Protein AF-A0A955JDZ2-F1 (afdb_monomer)

Secondary structure (DSSP, 8-state):
-----------------------PPPPHHHHHHHHHHHHHHHHHHHHHHHHHHHHHHHHHHHHHHHHTTTT----GGGTTSHHHHHHHHHHHHHHHHHHHHHHHHHHHHHHHHHHHHHHHHHHS--PPPPP-TTSHHHHHHHHHHHHHHHHHHHHHHHHS-HHHHHHHHHHHHHHHHHHHHHHHHHHHHHHHHHGGG----PPPHHHHHHHHHHHHHHHHHHHHHHHHHHHHHHHHHHHHHHHHTT--GGGTTSHHHHHHHHHHHHHHHHHHHHHHHHHHHHHHHHHHHHHHHHHHHHHHTT----HHHHHHHHHHHHHHHHHHHHHHHHHHHHHHHTT-HHHHHHHHHHHHHHHHHHHHHHHHHHHHHHHTT-

Solvent-accessible surface area (backbone atoms only — not comparable to full-atom values): 19464 Å² total; per-residue (Å²): 146,80,90,81,91,79,85,84,77,80,75,77,77,77,78,76,70,81,74,78,74,78,74,73,81,77,48,72,45,36,51,54,45,50,55,34,51,53,54,41,50,56,35,51,52,53,48,50,52,50,50,50,51,51,38,48,47,51,20,52,39,46,30,54,37,18,58,50,47,28,62,62,96,64,60,78,92,51,68,75,43,51,80,47,39,39,34,52,40,8,48,50,35,29,54,50,29,53,52,46,49,55,53,46,52,53,32,50,33,50,42,49,30,35,53,33,49,47,36,13,26,69,72,64,39,66,74,67,81,75,86,53,80,77,32,57,68,46,43,48,54,50,51,34,33,52,42,22,35,53,10,29,52,30,29,12,49,67,79,48,58,63,67,62,27,50,52,51,26,48,50,51,31,49,51,57,63,52,44,50,62,52,46,50,51,50,24,43,55,50,35,54,69,50,40,85,77,44,63,63,36,78,61,54,68,69,58,54,50,52,50,40,51,48,53,38,54,49,35,53,50,51,39,52,51,46,41,53,37,42,50,48,31,44,53,27,45,50,52,18,46,61,33,52,73,46,49,37,72,88,58,56,82,42,73,42,47,48,49,42,69,73,41,39,54,38,53,52,26,46,53,45,24,54,49,24,48,43,37,41,48,35,38,57,44,35,50,52,50,39,54,55,37,50,53,52,48,34,58,75,68,70,51,89,73,63,73,78,55,55,65,54,48,55,55,53,46,53,50,45,48,53,32,40,52,53,26,22,52,26,30,29,50,28,18,43,54,70,74,36,48,67,60,6,47,52,49,15,52,49,52,40,54,50,48,56,54,47,52,56,51,53,50,55,54,48,53,53,52,58,61,74,75,108

Nearest PDB structures (foldseek):
  8ga7-assembly1_A  TM=2.131E-01  e=3.721E-02  synthetic construct
  8gel-assembly1_A  TM=2.229E-01  e=1.122E+00  synthetic construct
  5kpj-assembly1_A  TM=2.152E-01  e=2.883E+00  Mus musculus
  4q9i-assembly1_A  TM=1.721E-01  e=4.172E+00  Mus musculus

Foldseek 3Di:
DDDDDDDDDPPDDPPPDPPPPPPPDDDPLQVLLVVLLVLLVVLLVLLLVLLLVLLQLLLVLLLQLLVLFLDPPDDPVCPVPNLVSLLVSLCVQQVSLVVSLVSNLVSVLSNQLSVQLNCCQAVVDNDGDDDDCLEPSNLSLLLSLLSNLSSLCSSCLRPHPNVVSNVVSVVVSVVSNVSNNVSSVVSSVVSNVCSVVRHHDDHDLVSVLVSLVVLLVSLVVVLVSLLVSLVSSLVSLVSSLVSLVNGDVVPVPRRSNVCCNLCVLLSSLVSSLSSLVSSLSNLLVSLLSNLVSVLVNCVSVVPPDDPVPPVSVVVSVVSSLSSLQSNLVSLQSNCVSVVHNVRSNVVSVCSNVVSVVVSVVSVVVSVVVSVVVD

pLDDT: mean 81.48, std 14.04, range [35.38, 96.75]

Structure (mmCIF, N/CA/C/O backbone):
data_AF-A0A955JDZ2-F1
#
_entry.id   AF-A0A955JDZ2-F1
#
loop_
_atom_site.group_PDB
_atom_site.id
_atom_site.type_symbol
_atom_site.label_atom_id
_atom_site.label_alt_id
_atom_site.label_comp_id
_atom_site.label_asym_id
_atom_site.label_entity_id
_atom_site.label_seq_id
_atom_site.pdbx_PDB_ins_code
_atom_site.Cartn_x
_atom_site.Cartn_y
_atom_site.Cartn_z
_atom_site.occupancy
_atom_site.B_iso_or_equiv
_atom_site.auth_seq_id
_atom_site.auth_comp_id
_atom_site.auth_asym_id
_atom_site.auth_atom_id
_atom_site.pdbx_PDB_model_num
ATOM 1 N N . THR A 1 1 ? -6.941 -58.309 64.522 1.00 52.75 1 THR A N 1
ATOM 2 C CA . THR A 1 1 ? -7.949 -58.816 63.565 1.00 52.75 1 THR A CA 1
ATOM 3 C C . THR A 1 1 ? -9.330 -58.325 63.972 1.00 52.75 1 THR A C 1
ATOM 5 O O . THR A 1 1 ? -10.026 -59.038 64.671 1.00 52.75 1 THR A O 1
ATOM 8 N N . VAL A 1 2 ? -9.695 -57.092 63.578 1.00 35.38 2 VAL A N 1
ATOM 9 C CA . VAL A 1 2 ? -11.054 -56.499 63.611 1.00 35.38 2 VAL A CA 1
ATOM 10 C C . VAL A 1 2 ? -11.116 -55.334 62.592 1.00 35.38 2 VAL A C 1
ATOM 12 O O . VAL A 1 2 ? -10.237 -54.481 62.594 1.00 35.38 2 VAL A O 1
ATOM 15 N N . SER A 1 3 ? -12.148 -55.383 61.736 1.00 42.19 3 SER A N 1
ATOM 16 C CA . SER A 1 3 ? -12.881 -54.393 60.902 1.00 42.19 3 SER A CA 1
ATOM 17 C C . SER A 1 3 ? -12.274 -53.071 60.378 1.00 42.19 3 SER A C 1
ATOM 19 O O . SER A 1 3 ? -11.815 -52.241 61.160 1.00 42.19 3 SER A O 1
ATOM 21 N N . ARG A 1 4 ? -12.543 -52.785 59.089 1.00 41.97 4 ARG A N 1
ATOM 22 C CA . ARG A 1 4 ? -13.455 -51.725 58.553 1.00 41.97 4 ARG A CA 1
ATOM 23 C C . ARG A 1 4 ? -13.369 -51.757 57.012 1.00 41.97 4 ARG A C 1
ATOM 25 O O . ARG A 1 4 ? -12.293 -51.561 56.472 1.00 41.97 4 ARG A O 1
ATOM 32 N N . SER A 1 5 ? -14.355 -52.252 56.256 1.00 45.25 5 SER A N 1
ATOM 33 C CA . SER A 1 5 ? -15.597 -51.590 55.799 1.00 45.25 5 SER A CA 1
ATOM 34 C C . SER A 1 5 ? -15.404 -50.146 55.304 1.00 45.25 5 SER A C 1
ATOM 36 O O . SER A 1 5 ? -15.277 -49.231 56.115 1.00 45.25 5 SER A O 1
ATOM 38 N N . GLY A 1 6 ? -15.463 -49.945 53.985 1.00 37.09 6 GLY A N 1
ATOM 39 C CA . GLY A 1 6 ? -15.523 -48.630 53.343 1.00 37.09 6 GLY A CA 1
ATOM 40 C C . GLY A 1 6 ? -16.045 -48.748 51.912 1.00 37.09 6 GLY A C 1
ATOM 41 O O . GLY A 1 6 ? -15.283 -49.049 51.000 1.00 37.09 6 GLY A O 1
ATOM 42 N N . CYS A 1 7 ? -17.359 -48.564 51.756 1.00 38.53 7 CYS A N 1
ATOM 43 C CA . CYS A 1 7 ? -18.084 -48.485 50.489 1.00 38.53 7 CYS A CA 1
ATOM 44 C C . CYS A 1 7 ? -17.468 -47.455 49.534 1.00 38.53 7 CYS A C 1
ATOM 46 O O . CYS A 1 7 ? -17.313 -46.290 49.894 1.00 38.53 7 CYS A O 1
ATOM 48 N N . ALA A 1 8 ? -17.226 -47.867 48.291 1.00 41.94 8 ALA A N 1
ATOM 49 C CA . ALA A 1 8 ? -17.002 -46.962 47.174 1.00 41.94 8 ALA A CA 1
ATOM 50 C C . ALA A 1 8 ? -18.356 -46.401 46.706 1.00 41.94 8 ALA A C 1
ATOM 52 O O . ALA A 1 8 ? -19.144 -47.109 46.077 1.00 41.94 8 ALA A O 1
ATOM 53 N N . SER A 1 9 ? -18.644 -45.140 47.032 1.00 39.59 9 SER A N 1
ATOM 54 C CA . SER A 1 9 ? -19.764 -44.404 46.451 1.00 39.59 9 SER A CA 1
ATOM 55 C C . SER A 1 9 ? -19.395 -43.959 45.038 1.00 39.59 9 SER A C 1
ATOM 57 O O . SER A 1 9 ? -18.520 -43.123 44.823 1.00 39.59 9 SER A O 1
ATOM 59 N N . TRP A 1 10 ? -20.086 -44.531 44.058 1.00 40.47 10 TRP A N 1
ATOM 60 C CA . TRP A 1 10 ? -20.140 -44.001 42.705 1.00 40.47 10 TRP A CA 1
ATOM 61 C C . TRP A 1 10 ? -20.928 -42.694 42.757 1.00 40.47 10 TRP A C 1
ATOM 63 O O . TRP A 1 10 ? -22.153 -42.698 42.875 1.00 40.47 10 TRP A O 1
ATOM 73 N N . ALA A 1 11 ? -20.221 -41.568 42.736 1.00 41.41 11 ALA A N 1
ATOM 74 C CA . ALA A 1 11 ? -20.845 -40.270 42.558 1.00 41.41 11 ALA A CA 1
ATOM 75 C C . ALA A 1 11 ? -21.414 -40.203 41.134 1.00 41.41 11 ALA A C 1
ATOM 77 O O . ALA A 1 11 ? -20.669 -40.131 40.156 1.00 41.41 11 ALA A O 1
ATOM 78 N N . CYS A 1 12 ? -22.744 -40.252 41.027 1.00 40.09 12 CYS A N 1
ATOM 79 C CA . CYS A 1 12 ? -23.470 -39.794 39.852 1.00 40.09 12 CYS A CA 1
ATOM 80 C C . CYS A 1 12 ? -22.978 -38.383 39.512 1.00 40.09 12 CYS A C 1
ATOM 82 O O . CYS A 1 12 ? -23.227 -37.437 40.255 1.00 40.09 12 CYS A O 1
ATOM 84 N N . SER A 1 13 ? -22.273 -38.261 38.390 1.00 41.97 13 SER A N 1
ATOM 85 C CA . SER A 1 13 ? -22.051 -36.995 37.705 1.00 41.97 13 SER A CA 1
ATOM 86 C C . SER A 1 13 ? -23.421 -36.366 37.467 1.00 41.97 13 SER A C 1
ATOM 88 O O . SER A 1 13 ? -24.182 -36.836 36.624 1.00 41.97 13 SER A O 1
ATOM 90 N N . GLU A 1 14 ? -23.743 -35.319 38.225 1.00 42.66 14 GLU A N 1
ATOM 91 C CA . GLU A 1 14 ? -24.843 -34.421 37.899 1.00 42.66 14 GLU A CA 1
ATOM 92 C C . GLU A 1 14 ? -24.598 -33.909 36.481 1.00 42.66 14 GLU A C 1
ATOM 94 O O . GLU A 1 14 ? -23.671 -33.139 36.218 1.00 42.66 14 GLU A O 1
ATOM 99 N N . ALA A 1 15 ? -25.405 -34.400 35.543 1.00 43.50 15 ALA A N 1
ATOM 100 C CA . ALA A 1 15 ? -25.526 -33.823 34.224 1.00 43.50 15 ALA A CA 1
ATOM 101 C C . ALA A 1 15 ? -26.039 -32.394 34.421 1.00 43.50 15 ALA A C 1
ATOM 103 O O . ALA A 1 15 ? -27.234 -32.165 34.620 1.00 43.50 15 ALA A O 1
ATOM 104 N N . THR A 1 16 ? -25.117 -31.431 34.431 1.00 46.88 16 THR A N 1
ATOM 105 C CA . THR A 1 16 ? -25.446 -30.013 34.388 1.00 46.88 16 THR A CA 1
ATOM 106 C C . THR A 1 16 ? -26.204 -29.781 33.091 1.00 46.88 16 THR A C 1
ATOM 108 O O . THR A 1 16 ? -25.649 -29.792 31.994 1.00 46.88 16 THR A O 1
ATOM 111 N N . THR A 1 17 ? -27.520 -29.645 33.222 1.00 42.12 17 THR A N 1
ATOM 112 C CA . THR A 1 17 ? -28.402 -29.247 32.135 1.00 42.12 17 THR A CA 1
ATOM 113 C C . THR A 1 17 ? -27.815 -27.993 31.482 1.00 42.12 17 THR A C 1
ATOM 115 O O . THR A 1 17 ? -27.450 -27.053 32.200 1.00 42.12 17 THR A O 1
ATOM 118 N N . PRO A 1 18 ? -27.664 -27.956 30.143 1.00 40.69 18 PRO A N 1
ATOM 119 C CA . PRO A 1 18 ? -27.167 -26.773 29.463 1.00 40.69 18 PRO A CA 1
ATOM 120 C C . PRO A 1 18 ? -28.140 -25.640 29.770 1.00 40.69 18 PRO A C 1
ATOM 122 O O . PRO A 1 18 ? -29.266 -25.615 29.274 1.00 40.69 18 PRO A O 1
ATOM 125 N N . ARG A 1 19 ? -27.729 -24.724 30.654 1.00 40.56 19 ARG A N 1
ATOM 126 C CA . ARG A 1 19 ? -28.486 -23.509 30.931 1.00 40.56 19 ARG A CA 1
ATOM 127 C C . ARG A 1 19 ? -28.593 -22.774 29.604 1.00 40.56 19 ARG A C 1
ATOM 129 O O . ARG A 1 19 ? -27.599 -22.235 29.121 1.00 40.56 19 ARG A O 1
ATOM 136 N N . LEU A 1 20 ? -29.789 -22.790 29.016 1.00 38.94 20 LEU A N 1
ATOM 137 C CA . LEU A 1 20 ? -30.174 -21.905 27.926 1.00 38.94 20 LEU A CA 1
ATOM 138 C C . LEU A 1 20 ? -29.853 -20.488 28.396 1.00 38.94 20 LEU A C 1
ATOM 140 O O . LEU A 1 20 ? -30.554 -19.920 29.233 1.00 38.94 20 LEU A O 1
ATOM 144 N N . ARG A 1 21 ? -28.720 -19.959 27.926 1.00 41.81 21 ARG A N 1
ATOM 145 C CA . ARG A 1 21 ? -28.342 -18.568 28.135 1.00 41.81 21 ARG A CA 1
ATOM 146 C C . ARG A 1 21 ? -29.426 -17.778 27.422 1.00 41.81 21 ARG A C 1
ATOM 148 O O . ARG A 1 21 ? -29.451 -17.749 26.196 1.00 41.81 21 ARG A O 1
ATOM 155 N N . ILE A 1 22 ? -30.359 -17.222 28.188 1.00 45.94 22 ILE A N 1
ATOM 156 C CA . ILE A 1 22 ? -31.311 -16.247 27.673 1.00 45.94 22 ILE A CA 1
ATOM 157 C C . ILE A 1 22 ? -30.440 -15.106 27.158 1.00 45.94 22 ILE A C 1
ATOM 159 O O . ILE A 1 22 ? -29.822 -14.396 27.949 1.00 45.94 22 ILE A O 1
ATOM 163 N N . ILE A 1 23 ? -30.283 -15.020 25.838 1.00 52.09 23 ILE A N 1
ATOM 164 C CA . ILE A 1 23 ? -29.579 -13.912 25.207 1.00 52.09 23 ILE A CA 1
ATOM 165 C C . ILE A 1 23 ? -30.515 -12.718 25.406 1.00 52.09 23 ILE A C 1
ATOM 167 O O . ILE A 1 23 ? -31.631 -12.758 24.881 1.00 52.09 23 ILE A O 1
ATOM 171 N N . PRO A 1 24 ? -30.142 -11.709 26.214 1.00 59.53 24 PRO A N 1
ATOM 172 C CA . PRO A 1 24 ? -30.971 -10.524 26.355 1.00 59.53 24 PRO A CA 1
ATOM 173 C C . PRO A 1 24 ? -31.206 -9.925 24.966 1.00 59.53 24 PRO A C 1
ATOM 175 O O . PRO A 1 24 ? -30.328 -9.980 24.102 1.00 59.53 24 PRO A O 1
ATOM 178 N N . ALA A 1 25 ? -32.408 -9.397 24.734 1.00 68.38 25 ALA A N 1
ATOM 179 C CA . ALA A 1 25 ? -32.711 -8.721 23.482 1.00 68.38 25 ALA A CA 1
ATOM 180 C C . ALA A 1 25 ? -31.663 -7.621 23.243 1.00 68.38 25 ALA A C 1
ATOM 182 O O . ALA A 1 25 ? -31.428 -6.803 24.131 1.00 68.38 25 ALA A O 1
ATOM 183 N N . MET A 1 26 ? -31.022 -7.629 22.067 1.00 76.38 26 MET A N 1
ATOM 184 C CA . MET A 1 26 ? -30.026 -6.614 21.708 1.00 76.38 26 MET A CA 1
ATOM 185 C C . MET A 1 26 ? -30.624 -5.219 21.858 1.00 76.38 26 MET A C 1
ATOM 187 O O . MET A 1 26 ? -31.676 -4.926 21.274 1.00 76.38 26 MET A O 1
ATOM 191 N N . THR A 1 27 ? -29.921 -4.372 22.603 1.00 83.56 27 THR A N 1
ATOM 192 C CA . THR A 1 27 ? -30.225 -2.949 22.734 1.00 83.56 27 THR A CA 1
ATOM 193 C C . THR A 1 27 ? -30.027 -2.235 21.393 1.00 83.56 27 THR A C 1
ATOM 195 O O . THR A 1 27 ? -29.377 -2.744 20.475 1.00 83.56 27 THR A O 1
ATOM 198 N N . GLU A 1 28 ? -30.592 -1.038 21.252 1.00 84.06 28 GLU A N 1
ATOM 199 C CA . GLU A 1 28 ? -30.373 -0.204 20.065 1.00 84.06 28 GLU A CA 1
ATOM 200 C C . GLU A 1 28 ? -28.884 0.135 19.879 1.00 84.06 28 GLU A C 1
ATOM 202 O O . GLU A 1 28 ? -28.368 0.039 18.766 1.00 84.06 28 GLU A O 1
ATOM 207 N N . SER A 1 29 ? -28.161 0.385 20.978 1.00 83.06 29 SER A N 1
ATOM 208 C CA . SER A 1 29 ? -26.709 0.600 20.985 1.00 83.06 29 SER A CA 1
ATOM 209 C C . SER A 1 29 ? -25.912 -0.613 20.504 1.00 83.06 29 SER A C 1
ATOM 211 O O . SER A 1 29 ? -24.952 -0.448 19.749 1.00 83.06 29 SER A O 1
ATOM 213 N N . ASP A 1 30 ? -26.317 -1.830 20.882 1.00 85.38 30 ASP A N 1
ATOM 214 C CA . ASP A 1 30 ? -25.699 -3.067 20.399 1.00 85.38 30 ASP A CA 1
ATOM 215 C C . ASP A 1 30 ? -25.892 -3.234 18.883 1.00 85.38 30 ASP A C 1
ATOM 217 O O . ASP A 1 30 ? -24.945 -3.583 18.175 1.00 85.38 30 ASP A O 1
ATOM 221 N N . ARG A 1 31 ? -27.093 -2.934 18.363 1.00 85.94 31 ARG A N 1
ATOM 222 C CA . ARG A 1 31 ? -27.382 -2.994 16.916 1.00 85.94 31 ARG A CA 1
ATOM 223 C C . ARG A 1 31 ? -26.570 -1.968 16.138 1.00 85.94 31 ARG A C 1
ATOM 225 O O . ARG A 1 31 ? -26.007 -2.284 15.091 1.00 85.94 31 ARG A O 1
ATOM 232 N N . ASP A 1 32 ? -26.485 -0.750 16.658 1.00 84.25 32 ASP A N 1
ATOM 233 C CA . ASP A 1 32 ? -25.727 0.332 16.042 1.00 84.25 32 ASP A CA 1
ATOM 234 C C . ASP A 1 32 ? -24.223 0.056 16.007 1.00 84.25 32 ASP A C 1
ATOM 236 O O . ASP A 1 32 ? -23.549 0.391 15.024 1.00 84.25 32 ASP A O 1
ATOM 240 N N . PHE A 1 33 ? -23.705 -0.566 17.068 1.00 86.75 33 PHE A N 1
ATOM 241 C CA . PHE A 1 33 ? -22.319 -1.002 17.163 1.00 86.75 33 PHE A CA 1
ATOM 242 C C . PHE A 1 33 ? -22.019 -2.151 16.194 1.00 86.75 33 PHE A C 1
ATOM 244 O O . PHE A 1 33 ? -21.014 -2.099 15.482 1.00 86.75 33 PHE A O 1
ATOM 251 N N . GLU A 1 34 ? -22.889 -3.163 16.122 1.00 88.94 34 GLU A N 1
ATOM 252 C CA . GLU A 1 34 ? -22.725 -4.300 15.209 1.00 88.94 34 GLU A CA 1
ATOM 253 C C . GLU A 1 34 ? -22.796 -3.860 13.739 1.00 88.94 34 GLU A C 1
ATOM 255 O O . GLU A 1 34 ? -21.908 -4.191 12.953 1.00 88.94 34 GLU A O 1
ATOM 260 N N . ALA A 1 35 ? -23.750 -2.996 13.381 1.00 88.19 35 ALA A N 1
ATOM 261 C CA . ALA A 1 35 ? -23.840 -2.439 12.032 1.00 88.19 35 ALA A CA 1
ATOM 262 C C . ALA A 1 35 ? -22.584 -1.635 11.643 1.00 88.19 35 ALA A C 1
ATOM 264 O O . ALA A 1 35 ? -22.095 -1.735 10.514 1.00 88.19 35 ALA A O 1
ATOM 265 N N . ALA A 1 36 ? -22.028 -0.845 12.569 1.00 87.25 36 ALA A N 1
ATOM 266 C CA . ALA A 1 36 ? -20.785 -0.112 12.330 1.00 87.25 36 ALA A CA 1
ATOM 267 C C . ALA A 1 36 ? -19.581 -1.057 12.165 1.00 87.25 36 ALA A C 1
ATOM 269 O O . ALA A 1 36 ? -18.736 -0.832 11.292 1.00 87.25 36 ALA A O 1
ATOM 270 N N . LEU A 1 37 ? -19.519 -2.125 12.968 1.00 88.94 37 LEU A N 1
ATOM 271 C CA . LEU A 1 37 ? -18.487 -3.157 12.893 1.00 88.94 37 LEU A CA 1
ATOM 272 C C . LEU A 1 37 ? -18.496 -3.864 11.532 1.00 88.94 37 LEU A C 1
ATOM 274 O O . LEU A 1 37 ? -17.442 -3.998 10.905 1.00 88.94 37 LEU A O 1
ATOM 278 N N . ASP A 1 38 ? -19.669 -4.266 11.052 1.00 90.69 38 ASP A N 1
ATOM 279 C CA . ASP A 1 38 ? -19.813 -4.951 9.766 1.00 90.69 38 ASP A CA 1
ATOM 280 C C . ASP A 1 38 ? -19.431 -4.045 8.594 1.00 90.69 38 ASP A C 1
ATOM 282 O O . ASP A 1 38 ? -18.710 -4.461 7.682 1.00 90.69 38 ASP A O 1
ATOM 286 N N . GLN A 1 39 ? -19.808 -2.765 8.647 1.00 89.94 39 GLN A N 1
ATOM 287 C CA . GLN A 1 39 ? -19.374 -1.797 7.641 1.00 89.94 39 GLN A CA 1
ATOM 288 C C . GLN A 1 39 ? -17.859 -1.565 7.660 1.00 89.94 39 GLN A C 1
ATOM 290 O O . GLN A 1 39 ? -17.254 -1.356 6.605 1.00 89.94 39 GLN A O 1
ATOM 295 N N . ILE A 1 40 ? -17.218 -1.571 8.832 1.00 88.38 40 ILE A N 1
ATOM 296 C CA . ILE A 1 40 ? -15.756 -1.468 8.920 1.00 88.38 40 ILE A CA 1
ATOM 297 C C . ILE A 1 40 ? -15.103 -2.676 8.259 1.00 88.38 40 ILE A C 1
ATOM 299 O O . ILE A 1 40 ? -14.217 -2.481 7.428 1.00 88.38 40 ILE A O 1
ATOM 303 N N . ARG A 1 41 ? -15.567 -3.892 8.561 1.00 90.00 41 ARG A N 1
ATOM 304 C CA . ARG A 1 41 ? -15.035 -5.123 7.959 1.00 90.00 41 ARG A CA 1
ATOM 305 C C . ARG A 1 41 ? -15.173 -5.123 6.444 1.00 90.00 41 ARG A C 1
ATOM 307 O O . ARG A 1 41 ? -14.172 -5.277 5.754 1.00 90.00 41 ARG A O 1
ATOM 314 N N . ALA A 1 42 ? -16.359 -4.801 5.926 1.00 89.94 42 ALA A N 1
ATOM 315 C CA . ALA A 1 42 ? -16.578 -4.690 4.486 1.00 89.94 42 ALA A CA 1
ATOM 316 C C . ALA A 1 42 ? -15.605 -3.691 3.827 1.00 89.94 42 ALA A C 1
ATOM 318 O O . ALA A 1 42 ? -15.035 -3.966 2.771 1.00 89.94 42 ALA A O 1
ATOM 319 N N . ASN A 1 43 ? -15.349 -2.542 4.464 1.00 89.12 43 ASN A N 1
ATOM 320 C CA . ASN A 1 43 ? -14.376 -1.569 3.959 1.00 89.12 43 ASN A CA 1
ATOM 321 C C . ASN A 1 43 ? -12.920 -2.063 4.048 1.00 89.12 43 ASN A C 1
ATOM 323 O O . ASN A 1 43 ? -12.112 -1.732 3.177 1.00 89.12 43 ASN A O 1
ATOM 327 N N . VAL A 1 44 ? -12.565 -2.829 5.085 1.00 88.38 44 VAL A N 1
ATOM 328 C CA . VAL A 1 44 ? -11.239 -3.453 5.223 1.00 88.38 44 VAL A CA 1
ATOM 329 C C . VAL A 1 44 ? -11.028 -4.517 4.146 1.00 88.38 44 VAL A C 1
ATOM 331 O O . VAL A 1 44 ? -9.975 -4.523 3.511 1.00 88.38 44 VAL A O 1
ATOM 334 N N . ASP A 1 45 ? -12.029 -5.347 3.864 1.00 90.25 45 ASP A N 1
ATOM 335 C CA . ASP A 1 45 ? -11.941 -6.391 2.841 1.00 90.25 45 ASP A CA 1
ATOM 336 C C . ASP A 1 45 ? -11.822 -5.809 1.432 1.00 90.25 45 ASP A C 1
ATOM 338 O O . ASP A 1 45 ? -10.950 -6.216 0.662 1.00 90.25 45 ASP A O 1
ATOM 342 N N . VAL A 1 46 ? -12.605 -4.772 1.112 1.00 90.38 46 VAL A N 1
ATOM 343 C CA . VAL A 1 46 ? -12.444 -4.040 -0.154 1.00 90.38 46 VAL A CA 1
ATOM 344 C C . VAL A 1 46 ? -11.042 -3.431 -0.245 1.00 90.38 46 VAL A C 1
ATOM 346 O O . VAL A 1 46 ? -10.391 -3.542 -1.284 1.00 90.38 46 VAL A O 1
ATOM 349 N N . ARG A 1 47 ? -10.521 -2.845 0.843 1.00 89.25 47 ARG A N 1
ATOM 350 C CA . ARG A 1 47 ? -9.148 -2.314 0.878 1.00 89.25 47 ARG A CA 1
ATOM 351 C C . ARG A 1 47 ? -8.106 -3.401 0.597 1.00 89.25 47 ARG A C 1
ATOM 353 O O . ARG A 1 47 ? -7.171 -3.134 -0.158 1.00 89.25 47 ARG A O 1
ATOM 360 N N . ARG A 1 48 ? -8.247 -4.598 1.177 1.00 88.38 48 ARG A N 1
ATOM 361 C CA . ARG A 1 48 ? -7.356 -5.744 0.917 1.00 88.38 48 ARG A CA 1
ATOM 362 C C . ARG A 1 48 ? -7.394 -6.155 -0.546 1.00 88.38 48 ARG A C 1
ATOM 364 O O . ARG A 1 48 ? -6.341 -6.304 -1.156 1.00 88.38 48 ARG A O 1
ATOM 371 N N . LEU A 1 49 ? -8.590 -6.282 -1.117 1.00 89.44 49 LEU A N 1
ATOM 372 C CA . LEU A 1 49 ? -8.761 -6.653 -2.519 1.00 89.44 49 LEU A CA 1
ATOM 373 C C . LEU A 1 49 ? -8.096 -5.634 -3.450 1.00 89.44 49 LEU A C 1
ATOM 375 O O . LEU A 1 49 ? -7.362 -6.010 -4.359 1.00 89.44 49 LEU A O 1
ATOM 379 N N . MET A 1 50 ? -8.291 -4.342 -3.179 1.00 89.38 50 MET A N 1
ATOM 380 C CA . MET A 1 50 ? -7.638 -3.256 -3.913 1.00 89.38 50 MET A CA 1
ATOM 381 C C . MET A 1 50 ? -6.110 -3.323 -3.808 1.00 89.38 50 MET A C 1
ATOM 383 O O . MET A 1 50 ? -5.401 -3.062 -4.781 1.00 89.38 50 MET A O 1
ATOM 387 N N . PHE A 1 51 ? -5.595 -3.683 -2.632 1.00 83.19 51 PHE A N 1
ATOM 388 C CA . PHE A 1 51 ? -4.165 -3.846 -2.396 1.00 83.19 51 PHE A CA 1
ATOM 389 C C . PHE A 1 51 ? -3.580 -5.006 -3.198 1.00 83.19 51 PHE A C 1
ATOM 391 O O . PHE A 1 51 ? -2.570 -4.814 -3.878 1.00 83.19 51 PHE A O 1
ATOM 398 N N . VAL A 1 52 ? -4.246 -6.161 -3.185 1.00 87.00 52 VAL A N 1
ATOM 399 C CA . VAL A 1 52 ? -3.864 -7.325 -3.993 1.00 87.00 52 VAL A CA 1
ATOM 400 C C . VAL A 1 52 ? -3.905 -6.986 -5.479 1.00 87.00 52 VAL A C 1
ATOM 402 O O . VAL A 1 52 ? -2.933 -7.232 -6.185 1.00 87.00 52 VAL A O 1
ATOM 405 N N . PHE A 1 53 ? -4.985 -6.359 -5.947 1.00 86.75 53 PHE A N 1
ATOM 406 C CA . PHE A 1 53 ? -5.161 -6.022 -7.356 1.00 86.75 53 PHE A CA 1
ATOM 407 C C . PHE A 1 53 ? -3.997 -5.186 -7.904 1.00 86.75 53 PHE A C 1
ATOM 409 O O . PHE A 1 53 ? -3.399 -5.556 -8.911 1.00 86.75 53 PHE A O 1
ATOM 416 N N . ILE A 1 54 ? -3.599 -4.117 -7.206 1.00 81.25 54 ILE A N 1
ATOM 417 C CA . ILE A 1 54 ? -2.466 -3.281 -7.635 1.00 81.25 54 ILE A CA 1
ATOM 418 C C . ILE A 1 54 ? -1.139 -4.036 -7.593 1.00 81.25 54 ILE A C 1
ATOM 420 O O . ILE A 1 54 ? -0.343 -3.931 -8.525 1.00 81.25 54 ILE A O 1
ATOM 424 N N . HIS A 1 55 ? -0.893 -4.808 -6.534 1.00 79.94 55 HIS A N 1
ATOM 425 C CA . HIS A 1 55 ? 0.375 -5.522 -6.369 1.00 79.94 55 HIS A CA 1
ATOM 426 C C . HIS A 1 55 ? 0.510 -6.745 -7.273 1.00 79.94 55 HIS A C 1
ATOM 428 O O . HIS A 1 55 ? 1.615 -7.251 -7.410 1.00 79.94 55 HIS A O 1
ATOM 434 N N . VAL A 1 56 ? -0.568 -7.199 -7.909 1.00 84.88 56 VAL A N 1
ATOM 435 C CA . VAL A 1 56 ? -0.523 -8.185 -8.997 1.00 84.88 56 VAL A CA 1
ATOM 436 C C . VAL A 1 56 ? -0.367 -7.484 -10.345 1.00 84.88 56 VAL A C 1
ATOM 438 O O . VAL A 1 56 ? 0.444 -7.899 -11.173 1.00 84.88 56 VAL A O 1
ATOM 441 N N . LEU A 1 57 ? -1.108 -6.396 -10.561 1.00 85.25 57 LEU A N 1
ATOM 442 C CA . LEU A 1 57 ? -1.140 -5.697 -11.840 1.00 85.25 57 LEU A CA 1
ATOM 443 C C . LEU A 1 57 ? 0.197 -5.036 -12.190 1.00 85.25 57 LEU A C 1
ATOM 445 O O . LEU A 1 57 ? 0.617 -5.100 -13.341 1.00 85.25 57 LEU A O 1
ATOM 449 N N . VAL A 1 58 ? 0.877 -4.427 -11.213 1.00 83.06 58 VAL A N 1
ATOM 450 C CA . VAL A 1 58 ? 2.190 -3.797 -11.428 1.00 83.06 58 VAL A CA 1
ATOM 451 C C . VAL A 1 58 ? 3.235 -4.812 -11.905 1.00 83.06 58 VAL A C 1
ATOM 453 O O . VAL A 1 58 ? 3.723 -4.636 -13.021 1.00 83.06 58 VAL A O 1
ATOM 456 N N . PRO A 1 59 ? 3.575 -5.876 -11.147 1.00 80.44 59 PRO A N 1
ATOM 457 C CA . PRO A 1 59 ? 4.558 -6.854 -11.600 1.00 80.44 59 PRO A CA 1
ATOM 458 C C . PRO A 1 59 ? 4.127 -7.544 -12.896 1.00 80.44 59 PRO A C 1
ATOM 460 O O . PRO A 1 59 ? 4.933 -7.621 -13.820 1.00 80.44 59 PRO A O 1
ATOM 463 N N . GLY A 1 60 ? 2.859 -7.961 -13.015 1.00 84.62 60 GLY A N 1
ATOM 464 C CA . GLY A 1 60 ? 2.348 -8.609 -14.227 1.00 84.62 60 GLY A CA 1
ATOM 465 C C . GLY A 1 60 ? 2.458 -7.719 -15.468 1.00 84.62 60 GLY A C 1
ATOM 466 O O . GLY A 1 60 ? 2.942 -8.162 -16.505 1.00 84.62 60 GLY A O 1
ATOM 467 N N . GLY A 1 61 ? 2.096 -6.440 -15.348 1.00 82.31 61 GLY A N 1
ATOM 468 C CA . GLY A 1 61 ? 2.251 -5.457 -16.417 1.00 82.31 61 GLY A CA 1
ATOM 469 C C . GLY A 1 61 ? 3.717 -5.216 -16.776 1.00 82.31 61 GLY A C 1
ATOM 470 O O . GLY A 1 61 ? 4.072 -5.228 -17.952 1.00 82.31 61 GLY A O 1
ATOM 471 N N . THR A 1 62 ? 4.594 -5.045 -15.783 1.00 79.81 62 THR A N 1
ATOM 472 C CA . THR A 1 62 ? 6.030 -4.834 -16.035 1.00 79.81 62 THR A CA 1
ATOM 473 C C . THR A 1 62 ? 6.710 -6.044 -16.669 1.00 79.81 62 THR A C 1
ATOM 475 O O . THR A 1 62 ? 7.551 -5.861 -17.543 1.00 79.81 62 THR A O 1
ATOM 478 N N . MET A 1 63 ? 6.327 -7.265 -16.282 1.00 83.31 63 MET A N 1
ATOM 479 C CA . MET A 1 63 ? 6.809 -8.490 -16.920 1.00 83.31 63 MET A CA 1
ATOM 480 C C . MET A 1 63 ? 6.301 -8.588 -18.355 1.00 83.31 63 MET A C 1
ATOM 482 O O . MET A 1 63 ? 7.100 -8.812 -19.252 1.00 83.31 63 MET A O 1
ATOM 486 N N . ALA A 1 64 ? 5.015 -8.312 -18.597 1.00 80.81 64 ALA A N 1
ATOM 487 C CA . ALA A 1 64 ? 4.463 -8.298 -19.949 1.00 80.81 64 ALA A CA 1
ATOM 488 C C . ALA A 1 64 ? 5.205 -7.307 -20.860 1.00 80.81 64 ALA A C 1
ATOM 490 O O . ALA A 1 64 ? 5.496 -7.638 -22.007 1.00 80.81 64 ALA A O 1
ATOM 491 N N . VAL A 1 65 ? 5.559 -6.119 -20.350 1.00 80.56 65 VAL A N 1
ATOM 492 C CA . VAL A 1 65 ? 6.415 -5.159 -21.066 1.00 80.56 65 VAL A CA 1
ATOM 493 C C . VAL A 1 65 ? 7.797 -5.750 -21.324 1.00 80.56 65 VAL A C 1
ATOM 495 O O . VAL A 1 65 ? 8.250 -5.729 -22.462 1.00 80.56 65 VAL A O 1
ATOM 498 N N . ALA A 1 66 ? 8.469 -6.271 -20.297 1.00 77.31 66 ALA A N 1
ATOM 499 C CA . ALA A 1 66 ? 9.830 -6.777 -20.433 1.00 77.31 66 ALA A CA 1
ATOM 500 C C . ALA A 1 66 ? 9.914 -7.953 -21.423 1.00 77.31 66 ALA A C 1
ATOM 502 O O . ALA A 1 66 ? 10.749 -7.924 -22.323 1.00 77.31 66 ALA A O 1
ATOM 503 N N . ASP A 1 67 ? 9.001 -8.919 -21.329 1.00 82.00 67 ASP A N 1
ATOM 504 C CA . ASP A 1 67 ? 8.920 -10.086 -22.218 1.00 82.00 67 ASP A CA 1
ATOM 505 C C . ASP A 1 67 ? 8.567 -9.682 -23.652 1.00 82.00 67 ASP A C 1
ATOM 507 O O . ASP A 1 67 ? 9.115 -10.196 -24.625 1.00 82.00 67 ASP A O 1
ATOM 511 N N . SER A 1 68 ? 7.683 -8.694 -23.801 1.00 77.81 68 SER A N 1
ATOM 512 C CA . SER A 1 68 ? 7.315 -8.156 -25.112 1.00 77.81 68 SER A CA 1
ATOM 513 C C . SER A 1 68 ? 8.384 -7.250 -25.713 1.00 77.81 68 SER A C 1
ATOM 515 O O . SER A 1 68 ? 8.224 -6.798 -26.843 1.00 77.81 68 SER A O 1
ATOM 517 N N . LEU A 1 69 ? 9.466 -6.937 -25.012 1.00 74.62 69 LEU A N 1
ATOM 518 C CA . LEU A 1 69 ? 10.557 -6.128 -25.557 1.00 74.62 69 LEU A CA 1
ATOM 519 C C . LEU A 1 69 ? 11.868 -6.921 -25.674 1.00 74.62 69 LEU A C 1
ATOM 521 O O . LEU A 1 69 ? 12.726 -6.540 -26.466 1.00 74.62 69 LEU A O 1
ATOM 525 N N . SER A 1 70 ? 12.007 -8.044 -24.964 1.00 72.19 70 SER A N 1
ATOM 526 C CA . SER A 1 70 ? 13.197 -8.908 -24.982 1.00 72.19 70 SER A CA 1
ATOM 527 C C . SER A 1 70 ? 13.318 -9.821 -26.212 1.00 72.19 70 SER A C 1
ATOM 529 O O . SER A 1 70 ? 14.264 -10.593 -26.313 1.00 72.19 70 SER A O 1
ATOM 531 N N . GLY A 1 71 ? 12.390 -9.729 -27.173 1.00 61.97 71 GLY A N 1
ATOM 532 C CA . GLY A 1 71 ? 12.573 -10.343 -28.496 1.00 61.97 71 GLY A CA 1
ATOM 533 C C . GLY A 1 71 ? 12.482 -11.873 -28.541 1.00 61.97 71 GLY A C 1
ATOM 534 O O . GLY A 1 71 ? 12.977 -12.458 -29.496 1.00 61.97 71 GLY A O 1
ATOM 535 N N . SER A 1 72 ? 11.851 -12.529 -27.558 1.00 58.19 72 SER A N 1
ATOM 536 C CA . SER A 1 72 ? 11.554 -13.968 -27.652 1.00 58.19 72 SER A CA 1
ATOM 537 C C . SER A 1 72 ? 10.766 -14.290 -28.928 1.00 58.19 72 SER A C 1
ATOM 539 O O . SER A 1 72 ? 10.004 -13.434 -29.389 1.00 58.19 72 SER A O 1
ATOM 541 N N . ASP A 1 73 ? 10.972 -15.496 -29.485 1.00 61.34 73 ASP A N 1
ATOM 542 C CA . ASP A 1 73 ? 10.357 -16.030 -30.713 1.00 61.34 73 ASP A CA 1
ATOM 543 C C . ASP A 1 73 ? 8.849 -15.754 -30.761 1.00 61.34 73 ASP A C 1
ATOM 545 O O . ASP A 1 73 ? 8.014 -16.538 -30.300 1.00 61.34 73 ASP A O 1
ATOM 549 N N . ARG A 1 74 ? 8.486 -14.588 -31.294 1.00 67.94 74 ARG A N 1
ATOM 550 C CA . ARG A 1 74 ? 7.100 -14.162 -31.385 1.00 67.94 74 ARG A CA 1
ATOM 551 C C . ARG A 1 74 ? 6.549 -14.606 -32.727 1.00 67.94 74 ARG A C 1
ATOM 553 O O . ARG A 1 74 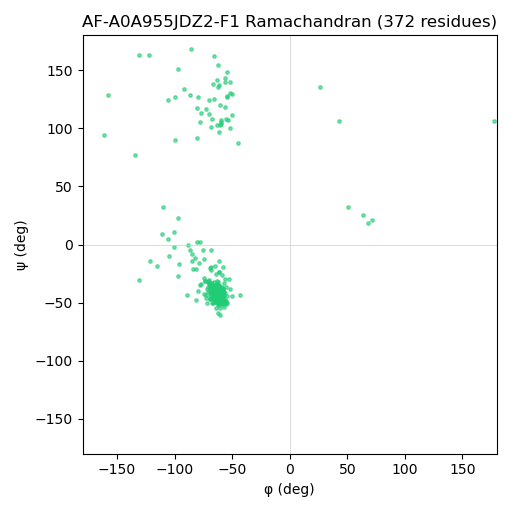? 7.193 -14.372 -33.747 1.00 67.94 74 ARG A O 1
ATOM 560 N N . PRO A 1 75 ? 5.340 -15.191 -32.751 1.00 75.00 75 PRO A N 1
ATOM 561 C CA . PRO A 1 75 ? 4.628 -15.401 -33.999 1.00 75.00 75 PRO A CA 1
ATOM 562 C C . PRO A 1 75 ? 4.554 -14.084 -34.779 1.00 75.00 75 PRO A C 1
ATOM 564 O O . PRO A 1 75 ? 4.289 -13.037 -34.183 1.00 75.00 75 PRO A O 1
ATOM 567 N N . GLU A 1 76 ? 4.729 -14.126 -36.102 1.00 75.56 76 GLU A N 1
ATOM 568 C CA . GLU A 1 76 ? 4.648 -12.933 -36.966 1.00 75.56 76 GLU A CA 1
ATOM 569 C C . GLU A 1 76 ? 3.338 -12.150 -36.764 1.00 75.56 76 GLU A C 1
ATOM 571 O O . GLU A 1 76 ? 3.311 -10.922 -36.846 1.00 75.56 76 GLU A O 1
ATOM 576 N N . SER A 1 77 ? 2.257 -12.845 -36.389 1.00 78.81 77 SER A N 1
ATOM 577 C CA . SER A 1 77 ? 0.959 -12.252 -36.052 1.00 78.81 77 SER A CA 1
ATOM 578 C C . SER A 1 77 ? 0.981 -11.296 -34.849 1.00 78.81 77 SER A C 1
ATOM 580 O O . SER A 1 77 ? 0.023 -10.546 -34.673 1.00 78.81 77 SER A O 1
ATOM 582 N N . LEU A 1 78 ? 2.046 -11.285 -34.039 1.00 76.38 78 LEU A N 1
ATOM 583 C CA . LEU A 1 78 ? 2.245 -10.398 -32.885 1.00 76.38 78 LEU A CA 1
ATOM 584 C C . LEU A 1 78 ? 3.367 -9.366 -33.092 1.00 76.38 78 LEU A C 1
ATOM 586 O O . LEU A 1 78 ? 3.709 -8.641 -32.155 1.00 76.38 78 LEU A O 1
ATOM 590 N N . ALA A 1 79 ? 3.914 -9.235 -34.305 1.00 71.88 79 ALA A N 1
ATOM 591 C CA . ALA A 1 79 ? 4.982 -8.273 -34.602 1.00 71.88 79 ALA A CA 1
ATOM 592 C C . ALA A 1 79 ? 4.569 -6.799 -34.379 1.00 71.88 79 ALA A C 1
ATOM 594 O O . ALA A 1 79 ? 5.411 -5.948 -34.104 1.00 71.88 79 ALA A O 1
ATOM 595 N N . TRP A 1 80 ? 3.268 -6.493 -34.435 1.00 75.44 80 TRP A N 1
ATOM 596 C CA . TRP A 1 80 ? 2.707 -5.158 -34.176 1.00 75.44 80 TRP A CA 1
ATOM 597 C C . TRP A 1 80 ? 2.589 -4.807 -32.682 1.00 75.44 80 TRP A C 1
ATOM 599 O O . TRP A 1 80 ? 2.397 -3.644 -32.332 1.00 75.44 80 TRP A O 1
ATOM 609 N N . PHE A 1 81 ? 2.679 -5.796 -31.792 1.00 76.31 81 PHE A N 1
ATOM 610 C CA . PHE A 1 81 ? 2.464 -5.642 -30.353 1.00 76.31 81 PHE A CA 1
ATOM 611 C C . PHE A 1 81 ? 3.579 -4.898 -29.581 1.00 76.31 81 PHE A C 1
ATOM 613 O O . PHE A 1 81 ? 3.235 -4.043 -28.761 1.00 76.31 81 PHE A O 1
ATOM 620 N N . PRO A 1 82 ? 4.894 -5.143 -29.803 1.00 74.75 82 PRO A N 1
ATOM 621 C CA . PRO A 1 82 ? 5.964 -4.473 -29.052 1.00 74.75 82 PRO A CA 1
ATOM 622 C C . PRO A 1 82 ? 5.880 -2.935 -28.974 1.00 74.75 82 PRO A C 1
ATOM 624 O O . PRO A 1 82 ? 6.056 -2.405 -27.878 1.00 74.75 82 PRO A O 1
ATOM 627 N N . PRO A 1 83 ? 5.580 -2.180 -30.051 1.00 71.19 83 PRO A N 1
ATOM 628 C CA . PRO A 1 83 ? 5.455 -0.724 -29.939 1.00 71.19 83 PRO A CA 1
ATOM 629 C C . PRO A 1 83 ? 4.231 -0.274 -29.120 1.00 71.19 83 PRO A C 1
ATOM 631 O O . PRO A 1 83 ? 4.229 0.833 -28.585 1.00 71.19 83 PRO A O 1
ATOM 634 N N . LEU A 1 84 ? 3.202 -1.119 -28.987 1.00 79.94 84 LEU A N 1
ATOM 635 C CA . LEU A 1 84 ? 1.966 -0.805 -28.263 1.00 79.94 84 LEU A CA 1
ATOM 636 C C . LEU A 1 84 ? 1.957 -1.304 -26.812 1.00 79.94 84 LEU A C 1
ATOM 638 O O . LEU A 1 84 ? 1.158 -0.819 -26.013 1.00 79.94 84 LEU A O 1
ATOM 642 N N . VAL A 1 85 ? 2.841 -2.231 -26.430 1.00 82.00 85 VAL A N 1
ATOM 643 C CA . VAL A 1 85 ? 2.817 -2.829 -25.083 1.00 82.00 85 VAL A CA 1
ATOM 644 C C . VAL A 1 85 ? 3.075 -1.799 -23.979 1.00 82.00 85 VAL A C 1
ATOM 646 O O . VAL A 1 85 ? 2.376 -1.792 -22.968 1.00 82.00 85 VAL A O 1
ATOM 649 N N . LEU A 1 86 ? 4.025 -0.882 -24.186 1.00 81.31 86 LEU A N 1
ATOM 650 C CA . LEU A 1 86 ? 4.358 0.182 -23.236 1.00 81.31 86 LEU A CA 1
ATOM 651 C C . LEU A 1 86 ? 3.176 1.124 -22.961 1.00 81.31 86 LEU A C 1
ATOM 653 O O . LEU A 1 86 ? 2.819 1.271 -21.791 1.00 81.31 86 LEU A O 1
ATOM 657 N N . PRO A 1 87 ? 2.531 1.742 -23.972 1.00 83.00 87 PRO A N 1
ATOM 658 C CA . PRO A 1 87 ? 1.387 2.611 -23.720 1.00 83.00 87 PRO A CA 1
ATOM 659 C C . PRO A 1 87 ? 0.173 1.847 -23.192 1.00 83.00 87 PRO A C 1
ATOM 661 O O . PRO A 1 87 ? -0.532 2.373 -22.336 1.00 83.00 87 PRO A O 1
ATOM 664 N N . LEU A 1 88 ? -0.070 0.610 -23.640 1.00 86.44 88 LEU A N 1
ATOM 665 C CA . LEU A 1 88 ? -1.193 -0.192 -23.144 1.00 86.44 88 LEU A CA 1
ATOM 666 C C . LEU A 1 88 ? -1.030 -0.539 -21.662 1.00 86.44 88 LEU A C 1
ATOM 668 O O . LEU A 1 88 ? -1.945 -0.308 -20.871 1.00 86.44 88 LEU A O 1
ATOM 672 N N . VAL A 1 89 ? 0.143 -1.040 -21.266 1.00 88.38 89 VAL A N 1
ATOM 673 C CA . VAL A 1 89 ? 0.437 -1.339 -19.859 1.00 88.38 89 VAL A CA 1
ATOM 674 C C . VAL A 1 89 ? 0.488 -0.056 -19.039 1.00 88.38 89 VAL A C 1
ATOM 676 O O . VAL A 1 89 ? -0.065 -0.010 -17.942 1.00 88.38 89 VAL A O 1
ATOM 679 N N . GLY A 1 90 ? 1.087 1.010 -19.568 1.00 88.62 90 GLY A N 1
ATOM 680 C CA . GLY A 1 90 ? 1.119 2.308 -18.905 1.00 88.62 90 GLY A CA 1
ATOM 681 C C . GLY A 1 90 ? -0.277 2.853 -18.605 1.00 88.62 90 GLY A C 1
ATOM 682 O O . GLY A 1 90 ? -0.559 3.258 -17.474 1.00 88.62 90 GLY A O 1
ATOM 683 N N . LEU A 1 91 ? -1.180 2.792 -19.590 1.00 88.62 91 LEU A N 1
ATOM 684 C CA . LEU A 1 91 ? -2.558 3.252 -19.462 1.00 88.62 91 LEU A CA 1
ATOM 685 C C . LEU A 1 91 ? -3.319 2.378 -18.472 1.00 88.62 91 LEU A C 1
ATOM 687 O O . LEU A 1 91 ? -4.035 2.902 -17.619 1.00 88.62 91 LEU A O 1
ATOM 691 N N . LEU A 1 92 ? -3.130 1.061 -18.545 1.00 90.75 92 LEU A N 1
ATOM 692 C CA . LEU A 1 92 ? -3.721 0.112 -17.613 1.00 90.75 92 LEU A CA 1
ATOM 693 C C . LEU A 1 92 ? -3.285 0.406 -16.172 1.00 90.75 92 LEU A C 1
ATOM 695 O O . LEU A 1 92 ? -4.139 0.471 -15.293 1.00 90.75 92 LEU A O 1
ATOM 699 N N . LEU A 1 93 ? -1.999 0.662 -15.917 1.00 90.56 93 LEU A N 1
ATOM 700 C CA . LEU A 1 93 ? -1.487 0.993 -14.581 1.00 90.56 93 LEU A CA 1
ATOM 701 C C . LEU A 1 93 ? -1.989 2.352 -14.080 1.00 90.56 93 LEU A C 1
ATOM 703 O O . LEU A 1 93 ? -2.400 2.474 -12.925 1.00 90.56 93 LEU A O 1
ATOM 707 N N . ALA A 1 94 ? -2.001 3.370 -14.942 1.00 89.75 94 ALA A N 1
ATOM 708 C CA . ALA A 1 94 ? -2.455 4.706 -14.573 1.00 89.75 94 ALA A CA 1
ATOM 709 C C . ALA A 1 94 ? -3.962 4.732 -14.269 1.00 89.75 94 ALA A C 1
ATOM 711 O O . ALA A 1 94 ? -4.379 5.211 -13.213 1.00 89.75 94 ALA A O 1
ATOM 712 N N . THR A 1 95 ? -4.784 4.184 -15.165 1.00 90.12 95 THR A N 1
ATOM 713 C CA . THR A 1 95 ? -6.247 4.172 -15.012 1.00 90.12 95 THR A CA 1
ATOM 714 C C . THR A 1 95 ? -6.679 3.321 -13.827 1.00 90.12 95 THR A C 1
ATOM 716 O O . THR A 1 95 ? -7.459 3.780 -12.991 1.00 90.12 95 THR A O 1
ATOM 719 N N . SER A 1 96 ? -6.125 2.115 -13.695 1.00 91.31 96 SER A N 1
ATOM 720 C CA . SER A 1 96 ? -6.432 1.232 -12.573 1.00 91.31 96 SER A CA 1
ATOM 721 C C . SER A 1 96 ? -5.991 1.838 -11.240 1.00 91.31 96 SER A C 1
ATOM 723 O O . SER A 1 96 ? -6.768 1.828 -10.288 1.00 91.31 96 SER A O 1
ATOM 725 N N . GLY A 1 97 ? -4.805 2.454 -11.172 1.00 91.50 97 GLY A N 1
ATOM 726 C CA . GLY A 1 97 ? -4.329 3.145 -9.977 1.00 91.50 97 GLY A CA 1
ATOM 727 C C . GLY A 1 97 ? -5.254 4.289 -9.553 1.00 91.50 97 GLY A C 1
ATOM 728 O O . GLY A 1 97 ? -5.595 4.399 -8.375 1.00 91.50 97 GLY A O 1
ATOM 729 N N . VAL A 1 98 ? -5.740 5.100 -10.498 1.00 90.50 98 VAL A N 1
ATOM 730 C CA . VAL A 1 98 ? -6.713 6.168 -10.204 1.00 90.50 98 VAL A CA 1
ATOM 731 C C . VAL A 1 98 ? -8.031 5.591 -9.681 1.00 90.50 98 VAL A C 1
ATOM 733 O O . VAL A 1 98 ? -8.514 6.040 -8.638 1.00 90.50 98 VAL A O 1
ATOM 736 N N . VAL A 1 99 ? -8.591 4.577 -10.350 1.00 91.88 99 VAL A N 1
ATOM 737 C CA . VAL A 1 99 ? -9.842 3.920 -9.930 1.00 91.88 99 VAL A CA 1
ATOM 738 C C . VAL A 1 99 ? -9.708 3.355 -8.518 1.00 91.88 99 VAL A C 1
ATOM 740 O O . VAL A 1 99 ? -10.538 3.632 -7.651 1.00 91.88 99 VAL A O 1
ATOM 743 N N . VAL A 1 100 ? -8.628 2.623 -8.255 1.00 92.31 100 VAL A N 1
ATOM 744 C CA . VAL A 1 100 ? -8.368 2.038 -6.941 1.00 92.31 100 VAL A CA 1
ATOM 745 C C . VAL A 1 100 ? -8.186 3.125 -5.880 1.00 92.31 100 VAL A C 1
ATOM 747 O O . VAL A 1 100 ? -8.723 2.995 -4.782 1.00 92.31 100 VAL A O 1
ATOM 750 N N . CYS A 1 101 ? -7.502 4.232 -6.191 1.00 91.25 101 CYS A N 1
ATOM 751 C CA . CYS A 1 101 ? -7.374 5.353 -5.258 1.00 91.25 101 CYS A CA 1
ATOM 752 C C . CYS A 1 101 ? -8.742 5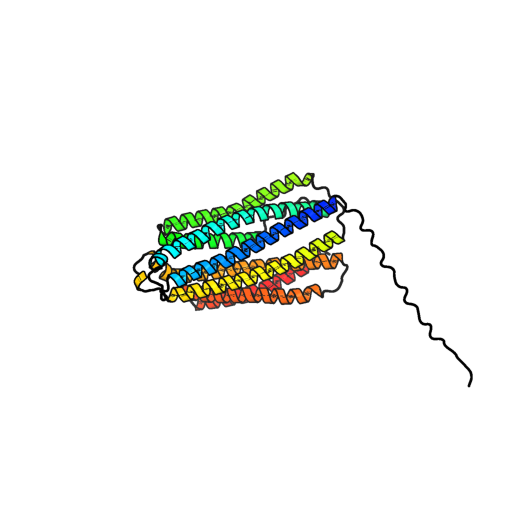.939 -4.883 1.00 91.25 101 CYS A C 1
ATOM 754 O O . CYS A 1 101 ? -9.013 6.158 -3.702 1.00 91.25 101 CYS A O 1
ATOM 756 N N . ILE A 1 102 ? -9.635 6.138 -5.857 1.00 90.62 102 ILE A N 1
ATOM 757 C CA . ILE A 1 102 ? -10.995 6.643 -5.615 1.00 90.62 102 ILE A CA 1
ATOM 758 C C . ILE A 1 102 ? -11.770 5.693 -4.693 1.00 90.62 102 ILE A C 1
ATOM 760 O O . ILE A 1 102 ? -12.362 6.137 -3.704 1.00 90.62 102 ILE A O 1
ATOM 764 N N . VAL A 1 103 ? -11.731 4.386 -4.975 1.00 92.25 103 VAL A N 1
ATOM 765 C CA . VAL A 1 103 ? -12.377 3.364 -4.136 1.00 92.25 103 VAL A CA 1
ATOM 766 C C . VAL A 1 103 ? -11.814 3.404 -2.715 1.00 92.25 103 VAL A C 1
ATOM 768 O O . VAL A 1 103 ? -12.573 3.418 -1.746 1.00 92.25 103 VAL A O 1
ATOM 771 N N . LEU A 1 104 ? -10.497 3.526 -2.565 1.00 91.50 104 LEU A N 1
ATOM 772 C CA . LEU A 1 104 ? -9.860 3.610 -1.252 1.00 91.50 104 LEU A CA 1
ATOM 773 C C . LEU A 1 104 ? -10.197 4.878 -0.491 1.00 91.50 104 LEU A C 1
ATOM 775 O O . LEU A 1 104 ? -10.332 4.820 0.728 1.00 91.50 104 LEU A O 1
ATOM 779 N N . MET A 1 105 ? -10.366 6.011 -1.171 1.00 90.19 105 MET A N 1
ATOM 780 C CA . MET A 1 105 ? -10.840 7.229 -0.520 1.00 90.19 105 MET A CA 1
ATOM 781 C C . MET A 1 105 ? -12.257 7.054 0.014 1.00 90.19 105 MET A C 1
ATOM 783 O O . MET A 1 105 ? -12.543 7.485 1.134 1.00 90.19 105 MET A O 1
ATOM 787 N N . ARG A 1 106 ? -13.130 6.369 -0.732 1.00 91.31 106 ARG A N 1
ATOM 788 C CA . ARG A 1 106 ? -14.468 6.017 -0.245 1.00 91.31 106 ARG A CA 1
ATOM 789 C C . ARG A 1 106 ? -14.390 5.094 0.975 1.00 91.31 106 ARG A C 1
ATOM 791 O O . ARG A 1 106 ? -15.044 5.379 1.977 1.00 91.31 106 ARG A O 1
ATOM 798 N N . CYS A 1 107 ? -13.560 4.051 0.932 1.00 91.56 107 CYS A N 1
ATOM 799 C CA . CYS A 1 107 ? -13.354 3.160 2.078 1.00 91.56 107 CYS A CA 1
ATOM 800 C C . CYS A 1 107 ? -12.786 3.911 3.289 1.00 91.56 107 CYS A C 1
ATOM 802 O O . CYS A 1 107 ? -13.265 3.731 4.402 1.00 91.56 107 CYS A O 1
ATOM 804 N N . HIS A 1 108 ? -11.803 4.795 3.090 1.00 90.62 108 HIS A N 1
ATOM 805 C CA . HIS A 1 108 ? -11.215 5.616 4.153 1.00 90.62 108 HIS A CA 1
ATOM 806 C C . HIS A 1 108 ? -12.250 6.525 4.813 1.00 90.62 108 HIS A C 1
ATOM 808 O O . HIS A 1 108 ? -12.272 6.637 6.035 1.00 90.62 108 HIS A O 1
ATOM 814 N N . LEU A 1 109 ? -13.134 7.136 4.021 1.00 90.44 109 LEU A N 1
ATOM 815 C CA . LEU A 1 109 ? -14.230 7.948 4.540 1.00 90.44 109 LEU A CA 1
ATOM 816 C C . LEU A 1 109 ? -15.173 7.113 5.419 1.00 90.44 109 LEU A C 1
ATOM 818 O O . LEU A 1 109 ? -15.467 7.521 6.542 1.00 90.44 109 LEU A O 1
ATOM 822 N N . GLY A 1 110 ? -15.578 5.928 4.949 1.00 89.25 110 GLY A N 1
ATOM 823 C CA . GLY A 1 110 ? -16.406 4.999 5.726 1.00 89.25 110 GLY A CA 1
ATOM 824 C C . GLY A 1 110 ? -15.727 4.540 7.018 1.00 89.25 110 GLY A C 1
ATOM 825 O O . GLY A 1 110 ? -16.337 4.570 8.084 1.00 89.25 110 GLY A O 1
ATOM 826 N N . LEU A 1 111 ? -14.437 4.199 6.952 1.00 90.44 111 LEU A N 1
ATOM 827 C CA . LEU A 1 111 ? -13.649 3.801 8.119 1.00 90.44 111 LEU A CA 1
ATOM 828 C C . LEU A 1 111 ? -13.566 4.915 9.162 1.00 90.44 111 LEU A C 1
ATOM 830 O O . LEU A 1 111 ? -13.731 4.631 10.344 1.00 90.44 111 LEU A O 1
ATOM 834 N N . VAL A 1 112 ? -13.330 6.166 8.756 1.00 90.69 112 VAL A N 1
ATOM 835 C CA . VAL A 1 112 ? -13.270 7.304 9.688 1.00 90.69 112 VAL A CA 1
ATOM 836 C C . VAL A 1 112 ? -14.617 7.501 10.381 1.00 90.69 112 VAL A C 1
ATOM 838 O O . VAL A 1 112 ? -14.651 7.546 11.606 1.00 90.69 112 VAL A O 1
ATOM 841 N N . ILE A 1 113 ? -15.716 7.554 9.622 1.00 89.94 113 ILE A N 1
ATOM 842 C CA . ILE A 1 113 ? -17.060 7.789 10.174 1.00 89.94 113 ILE A CA 1
ATOM 843 C C . ILE A 1 113 ? -17.454 6.673 11.141 1.00 89.94 113 ILE A C 1
ATOM 845 O O . ILE A 1 113 ? -17.815 6.954 12.280 1.00 89.94 113 ILE A O 1
ATOM 849 N N . ASN A 1 114 ? -17.325 5.414 10.722 1.00 90.12 114 ASN A N 1
ATOM 850 C CA . ASN A 1 114 ? -17.744 4.277 11.538 1.00 90.12 114 ASN A CA 1
ATOM 851 C C . ASN A 1 114 ? -16.837 4.070 12.753 1.00 90.12 114 ASN A C 1
ATOM 853 O O . ASN A 1 114 ? -17.328 3.740 13.829 1.00 90.12 114 ASN A O 1
ATOM 857 N N . SER A 1 115 ? -15.533 4.347 12.633 1.00 87.38 115 SER A N 1
ATOM 858 C CA . SER A 1 115 ? -14.634 4.323 13.794 1.00 87.38 115 SER A CA 1
ATOM 859 C C . SER A 1 115 ? -15.003 5.400 14.815 1.00 87.38 115 SER A C 1
ATOM 861 O O . SER A 1 115 ? -14.932 5.147 16.017 1.00 87.38 115 SER A O 1
ATOM 863 N N . THR A 1 116 ? -15.398 6.597 14.362 1.00 88.88 116 THR A N 1
ATOM 864 C CA . THR A 1 116 ? -15.882 7.653 15.262 1.00 88.88 116 THR A CA 1
ATOM 865 C C . THR A 1 116 ? -17.236 7.284 15.866 1.00 88.88 116 THR A C 1
ATOM 867 O O . THR A 1 116 ? -17.393 7.454 17.070 1.00 88.88 116 THR A O 1
ATOM 870 N N . LYS A 1 117 ? -18.167 6.699 15.095 1.00 88.06 117 LYS A N 1
ATOM 871 C CA . LYS A 1 117 ? -19.443 6.183 15.622 1.00 88.06 117 LYS A CA 1
ATOM 872 C C . LYS A 1 117 ? -19.203 5.185 16.753 1.00 88.06 117 LYS A C 1
ATOM 874 O O . LYS A 1 117 ? -19.726 5.373 17.845 1.00 88.06 117 LYS A O 1
ATOM 879 N N . MET A 1 118 ? -18.346 4.184 16.542 1.00 87.06 118 MET A N 1
ATOM 880 C CA . MET A 1 118 ? -18.034 3.186 17.573 1.00 87.06 118 MET A CA 1
ATOM 881 C C . MET A 1 118 ? -17.425 3.806 18.837 1.00 87.06 118 MET A C 1
ATOM 883 O O . MET A 1 118 ? -17.805 3.423 19.940 1.00 87.06 118 MET A O 1
ATOM 887 N N . ARG A 1 119 ? -16.513 4.782 18.711 1.00 85.62 119 ARG A N 1
ATOM 888 C CA . ARG A 1 119 ? -15.972 5.493 19.887 1.00 85.62 119 ARG A CA 1
ATOM 889 C C . ARG A 1 119 ? -17.012 6.355 20.590 1.00 85.62 119 ARG A C 1
ATOM 891 O O . ARG A 1 119 ? -16.988 6.427 21.815 1.00 85.62 119 ARG A O 1
ATOM 898 N N . SER A 1 120 ? -17.921 6.974 19.843 1.00 86.88 120 SER A N 1
ATOM 899 C CA . SER A 1 120 ? -19.015 7.755 20.421 1.00 86.88 120 SER A CA 1
ATOM 900 C C . SER A 1 120 ? -19.921 6.858 21.255 1.00 86.88 120 SER A C 1
ATOM 902 O O . SER A 1 120 ? -20.143 7.138 22.429 1.00 86.88 120 SER A O 1
ATOM 904 N N . VAL A 1 121 ? -20.344 5.724 20.689 1.00 86.06 121 VAL A N 1
ATOM 905 C CA . VAL A 1 121 ? -21.236 4.771 21.361 1.00 86.06 121 VAL A CA 1
ATOM 906 C C . VAL A 1 121 ? -20.570 4.157 22.601 1.00 86.06 121 VAL A C 1
ATOM 908 O O . VAL A 1 121 ? -21.193 4.114 23.656 1.00 86.06 121 VAL A O 1
ATOM 911 N N . VAL A 1 122 ? -19.301 3.734 22.511 1.00 84.00 122 VAL A N 1
ATOM 912 C CA . VAL A 1 122 ? -18.599 3.035 23.611 1.00 84.00 122 VAL A CA 1
ATOM 913 C C . VAL A 1 122 ? -18.038 3.989 24.667 1.00 84.00 122 VAL A C 1
ATOM 915 O O . VAL A 1 122 ? -18.163 3.751 25.867 1.00 84.00 122 VAL A O 1
ATOM 918 N N . GLU A 1 123 ? -17.353 5.050 24.244 1.00 83.62 123 GLU A N 1
ATOM 919 C CA . GLU A 1 123 ? -16.562 5.912 25.131 1.00 83.62 123 GLU A CA 1
ATOM 920 C C . GLU A 1 123 ? -17.246 7.259 25.405 1.00 83.62 123 GLU A C 1
ATOM 922 O O . GLU A 1 123 ? -16.794 8.003 26.276 1.00 83.62 123 GLU A O 1
ATOM 927 N N . GLY A 1 124 ? -18.326 7.593 24.687 1.00 81.75 124 GLY A N 1
ATOM 928 C CA . GLY A 1 124 ? -18.910 8.939 24.692 1.00 81.75 124 GLY A CA 1
ATOM 929 C C . GLY A 1 124 ? -17.999 9.980 24.041 1.00 81.75 124 GLY A C 1
ATOM 930 O O . GLY A 1 124 ? -18.119 11.172 24.318 1.00 81.75 124 GLY A O 1
ATOM 931 N N . ARG A 1 125 ? -17.029 9.534 23.234 1.00 83.75 125 ARG A N 1
ATOM 932 C CA . ARG A 1 125 ? -16.002 10.385 22.636 1.00 83.75 125 ARG A CA 1
ATOM 933 C C . ARG A 1 125 ? -16.270 10.611 21.158 1.00 83.75 125 ARG A C 1
ATOM 935 O O . ARG A 1 125 ? -16.352 9.666 20.379 1.00 83.75 125 ARG A O 1
ATOM 942 N N . THR A 1 126 ? -16.350 11.879 20.777 1.00 81.81 126 THR A N 1
ATOM 943 C CA . THR A 1 126 ? -16.652 12.320 19.408 1.00 81.81 126 THR A CA 1
ATOM 944 C C . THR A 1 126 ? -15.422 12.865 18.679 1.00 81.81 126 THR A C 1
ATOM 946 O O . THR A 1 126 ? -15.517 13.339 17.544 1.00 81.81 126 THR A O 1
ATOM 949 N N . ASP A 1 127 ? -14.242 12.790 19.304 1.00 84.12 127 ASP A N 1
ATOM 950 C CA . ASP A 1 127 ? -12.999 13.251 18.710 1.00 84.12 127 ASP A CA 1
ATOM 951 C C . ASP A 1 127 ? -12.562 12.330 17.563 1.00 84.12 127 ASP A C 1
ATOM 953 O O . ASP A 1 127 ? -12.390 11.111 17.684 1.00 84.12 127 ASP A O 1
ATOM 957 N N . VAL A 1 128 ? -12.364 12.940 16.397 1.00 81.19 128 VAL A N 1
ATOM 958 C CA . VAL A 1 128 ? -11.833 12.240 15.233 1.00 81.19 128 VAL A CA 1
ATOM 959 C C . VAL A 1 128 ? -10.322 12.135 15.392 1.00 81.19 128 VAL A C 1
ATOM 961 O O . VAL A 1 128 ? -9.634 13.136 15.588 1.00 81.19 128 VAL A O 1
ATOM 964 N N . ALA A 1 129 ? -9.790 10.916 15.282 1.00 80.31 129 ALA A N 1
ATOM 965 C CA . ALA A 1 129 ? -8.345 10.721 15.322 1.00 80.31 129 ALA A CA 1
ATOM 966 C C . ALA A 1 129 ? -7.668 11.471 14.159 1.00 80.31 129 ALA A C 1
ATOM 968 O O . ALA A 1 129 ? -8.154 11.389 13.027 1.00 80.31 129 ALA A O 1
ATOM 969 N N . PRO A 1 130 ? -6.530 12.147 14.403 1.00 80.19 130 PRO A N 1
ATOM 970 C CA . PRO A 1 130 ? -5.816 12.856 13.352 1.00 80.19 130 PRO A CA 1
ATOM 971 C C . PRO A 1 130 ? -5.331 11.893 12.265 1.00 80.19 130 PRO A C 1
ATOM 973 O O . PRO A 1 130 ? -5.066 10.713 12.527 1.00 80.19 130 PRO A O 1
ATOM 976 N N . LEU A 1 131 ? -5.150 12.416 11.047 1.00 72.56 131 LEU A N 1
ATOM 977 C CA . LEU A 1 131 ? -4.614 11.638 9.936 1.00 72.56 131 LEU A CA 1
ATOM 978 C C . LEU A 1 131 ? -3.260 11.043 10.320 1.00 72.56 131 LEU A C 1
ATOM 980 O O . LEU A 1 131 ? -2.276 11.747 10.563 1.00 72.56 131 LEU A O 1
ATOM 984 N N . ASN A 1 132 ? -3.194 9.719 10.318 1.00 77.62 132 ASN A N 1
ATOM 985 C CA . ASN A 1 132 ? -1.949 9.017 10.539 1.00 77.62 132 ASN A CA 1
ATOM 986 C C . ASN A 1 132 ? -1.147 9.001 9.229 1.00 77.62 132 ASN A C 1
ATOM 988 O O . ASN A 1 132 ? -1.278 8.083 8.419 1.00 77.62 132 ASN A O 1
ATOM 992 N N . TRP A 1 133 ? -0.287 10.003 9.026 1.00 69.88 133 TRP A N 1
ATOM 993 C CA . TRP A 1 133 ? 0.654 10.064 7.891 1.00 69.88 133 TRP A CA 1
ATOM 994 C C . TRP A 1 133 ? 1.605 8.867 7.825 1.00 69.88 133 TRP A C 1
ATOM 996 O O . TRP A 1 133 ? 2.180 8.557 6.790 1.00 69.88 133 TRP A O 1
ATOM 1006 N N . LEU A 1 134 ? 1.758 8.172 8.947 1.00 68.81 134 LEU A N 1
ATOM 1007 C CA . LEU A 1 134 ? 2.530 6.948 9.061 1.00 68.81 134 LEU A CA 1
ATOM 1008 C C . LEU A 1 134 ? 1.634 5.703 9.052 1.00 68.81 134 LEU A C 1
ATOM 1010 O O . LEU A 1 134 ? 2.115 4.641 9.427 1.00 68.81 134 LEU A O 1
ATOM 1014 N N . GLY A 1 135 ? 0.348 5.838 8.729 1.00 78.12 135 GLY A N 1
ATOM 1015 C CA . GLY A 1 135 ? -0.654 4.777 8.739 1.00 78.12 135 GLY A CA 1
ATOM 1016 C C . GLY A 1 135 ? -0.689 3.965 7.446 1.00 78.12 135 GLY A C 1
ATOM 1017 O O . GLY A 1 135 ? -0.108 4.350 6.433 1.00 78.12 135 GLY A O 1
ATOM 1018 N N . VAL A 1 136 ? -1.404 2.837 7.493 1.00 85.38 136 VAL A N 1
ATOM 1019 C CA . VAL A 1 136 ? -1.515 1.879 6.378 1.00 85.38 136 VAL A CA 1
ATOM 1020 C C . VAL A 1 136 ? -2.146 2.528 5.145 1.00 85.38 136 VAL A C 1
ATOM 1022 O O . VAL A 1 136 ? -1.563 2.461 4.070 1.00 85.38 136 VAL A O 1
ATOM 1025 N N . THR A 1 137 ? -3.264 3.245 5.302 1.00 86.75 137 THR A N 1
ATOM 1026 C CA . THR A 1 137 ? -3.946 3.921 4.184 1.00 86.75 137 THR A CA 1
ATOM 1027 C C . THR A 1 137 ? -3.042 4.925 3.471 1.00 86.75 137 THR A C 1
ATOM 1029 O O . THR A 1 137 ? -2.995 4.938 2.248 1.00 86.75 137 THR A O 1
ATOM 1032 N N . THR A 1 138 ? -2.284 5.736 4.214 1.00 88.25 138 THR A N 1
ATOM 1033 C CA . THR A 1 138 ? -1.375 6.731 3.627 1.00 88.25 138 THR A CA 1
ATOM 1034 C C . THR A 1 138 ? -0.270 6.068 2.815 1.00 88.25 138 THR A C 1
ATOM 1036 O O . THR A 1 138 ? -0.043 6.445 1.670 1.00 88.25 138 THR A O 1
ATOM 1039 N N . ASN A 1 139 ? 0.388 5.049 3.380 1.00 90.19 139 ASN A N 1
ATOM 1040 C CA . ASN A 1 139 ? 1.419 4.299 2.662 1.00 90.19 139 ASN A CA 1
ATOM 1041 C C . ASN A 1 139 ? 0.844 3.633 1.409 1.00 90.19 139 ASN A C 1
ATOM 1043 O O . ASN A 1 139 ? 1.506 3.614 0.376 1.00 90.19 139 ASN A O 1
ATOM 1047 N N . PHE A 1 140 ? -0.394 3.140 1.482 1.00 88.62 140 PHE A N 1
ATOM 1048 C CA . PHE A 1 140 ? -1.044 2.556 0.324 1.00 88.62 140 PHE A CA 1
ATOM 1049 C C . PHE A 1 140 ? -1.315 3.602 -0.762 1.00 88.62 140 PHE A C 1
ATOM 1051 O O . PHE A 1 140 ? -0.934 3.394 -1.903 1.00 88.62 140 PHE A O 1
ATOM 1058 N N . VAL A 1 141 ? -1.851 4.773 -0.418 1.00 90.38 141 VAL A N 1
ATOM 1059 C CA . VAL A 1 141 ? -2.053 5.869 -1.384 1.00 90.38 141 VAL A CA 1
ATOM 1060 C C . VAL A 1 141 ? -0.739 6.296 -2.042 1.00 90.38 141 VAL A C 1
ATOM 1062 O O . VAL A 1 141 ? -0.718 6.548 -3.244 1.00 90.38 141 VAL A O 1
ATOM 1065 N N . ILE A 1 142 ? 0.367 6.321 -1.291 1.00 91.31 142 ILE A N 1
ATOM 1066 C CA . ILE A 1 142 ? 1.695 6.603 -1.853 1.00 91.31 142 ILE A CA 1
ATOM 1067 C C . ILE A 1 142 ? 2.106 5.514 -2.855 1.00 91.31 142 ILE A C 1
ATOM 1069 O O . ILE A 1 142 ? 2.543 5.852 -3.950 1.00 91.31 142 ILE A O 1
ATOM 1073 N N . LEU A 1 143 ? 1.933 4.227 -2.531 1.00 90.94 143 LEU A N 1
ATOM 1074 C CA . LEU A 1 143 ? 2.217 3.120 -3.460 1.00 90.94 143 LEU A CA 1
ATOM 1075 C C . LEU A 1 143 ? 1.414 3.238 -4.760 1.00 90.94 143 LEU A C 1
ATOM 1077 O O . LEU A 1 143 ? 1.950 3.024 -5.846 1.00 90.94 143 LEU A O 1
ATOM 1081 N N . ILE A 1 144 ? 0.144 3.628 -4.660 1.00 91.38 144 ILE A N 1
ATOM 1082 C CA . ILE A 1 144 ? -0.720 3.842 -5.824 1.00 91.38 144 ILE A CA 1
ATOM 1083 C C . ILE A 1 144 ? -0.218 5.006 -6.657 1.00 91.38 144 ILE A C 1
ATOM 1085 O O . ILE A 1 144 ? -0.099 4.880 -7.869 1.00 91.38 144 ILE A O 1
ATOM 1089 N N . ALA A 1 145 ? 0.107 6.127 -6.017 1.00 91.56 145 ALA A N 1
ATOM 1090 C CA . ALA A 1 145 ? 0.641 7.285 -6.713 1.00 91.56 145 ALA A CA 1
ATOM 1091 C C . ALA A 1 145 ? 1.943 6.930 -7.451 1.00 91.56 145 ALA A C 1
ATOM 1093 O O . ALA A 1 145 ? 2.106 7.294 -8.612 1.00 91.56 145 ALA A O 1
ATOM 1094 N N . LEU A 1 146 ? 2.828 6.143 -6.832 1.00 90.38 146 LEU A N 1
ATOM 1095 C CA . LEU A 1 146 ? 4.037 5.633 -7.485 1.00 90.38 146 LEU A CA 1
ATOM 1096 C C . LEU A 1 146 ? 3.719 4.685 -8.652 1.00 90.38 146 LEU A C 1
ATOM 1098 O O . LEU A 1 146 ? 4.375 4.764 -9.686 1.00 90.38 146 LEU A O 1
ATOM 1102 N N . SER A 1 147 ? 2.703 3.828 -8.519 1.00 90.94 147 SER A N 1
ATOM 1103 C CA . SER A 1 147 ? 2.251 2.929 -9.595 1.00 90.94 147 SER A CA 1
ATOM 1104 C C . SER A 1 147 ? 1.694 3.713 -10.786 1.00 90.94 147 SER A C 1
ATOM 1106 O O . SER A 1 147 ? 2.006 3.411 -11.935 1.00 90.94 147 SER A O 1
ATOM 1108 N N . VAL A 1 148 ? 0.911 4.763 -10.517 1.00 90.19 148 VAL A N 1
ATOM 1109 C CA . VAL A 1 148 ? 0.388 5.678 -11.539 1.00 90.19 148 VAL A CA 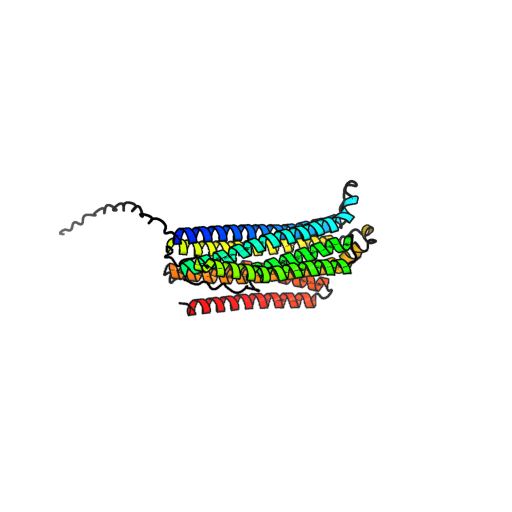1
ATOM 1110 C C . VAL A 1 148 ? 1.527 6.439 -12.203 1.00 90.19 148 VAL A C 1
ATOM 1112 O O . VAL A 1 148 ? 1.542 6.546 -13.423 1.00 90.19 148 VAL A O 1
ATOM 1115 N N . LEU A 1 149 ? 2.509 6.920 -11.435 1.00 89.00 149 LEU A N 1
ATOM 1116 C CA . LEU A 1 149 ? 3.696 7.567 -11.990 1.00 89.00 149 LEU A CA 1
ATOM 1117 C C . LEU A 1 149 ? 4.455 6.624 -12.928 1.00 89.00 149 LEU A C 1
ATOM 1119 O O . LEU A 1 149 ? 4.807 7.027 -14.031 1.00 89.00 149 LEU A O 1
ATOM 1123 N N . LEU A 1 150 ? 4.660 5.370 -12.517 1.00 88.25 150 LEU A N 1
ATOM 1124 C CA . LEU A 1 150 ? 5.301 4.351 -13.345 1.00 88.25 150 LEU A CA 1
ATOM 1125 C C . LEU A 1 150 ? 4.501 4.081 -14.630 1.00 88.25 150 LEU A C 1
ATOM 1127 O O . LEU A 1 150 ? 5.076 4.052 -15.715 1.00 88.25 150 LEU A O 1
ATOM 1131 N N . GLY A 1 151 ? 3.174 3.964 -14.531 1.00 88.25 151 GLY A N 1
ATOM 1132 C CA . GLY A 1 151 ? 2.301 3.813 -15.696 1.00 88.25 151 GLY A CA 1
ATOM 1133 C C . GLY A 1 151 ? 2.374 5.008 -16.650 1.00 88.25 151 GLY A C 1
ATOM 1134 O O . GLY A 1 151 ? 2.524 4.843 -17.859 1.00 88.25 151 GLY A O 1
ATOM 1135 N N . MET A 1 152 ? 2.368 6.224 -16.104 1.00 86.50 152 MET A N 1
ATOM 1136 C CA . MET A 1 152 ? 2.525 7.450 -16.885 1.00 86.50 152 MET A CA 1
ATOM 1137 C C . MET A 1 152 ? 3.891 7.520 -17.564 1.00 86.50 152 MET A C 1
ATOM 1139 O O . MET A 1 152 ? 3.949 7.960 -18.704 1.00 86.50 152 MET A O 1
ATOM 1143 N N . LEU A 1 153 ? 4.966 7.048 -16.925 1.00 82.69 153 LEU A N 1
ATOM 1144 C CA . LEU A 1 153 ? 6.290 6.934 -17.545 1.00 82.69 153 LEU A CA 1
ATOM 1145 C C . LEU A 1 153 ? 6.304 5.948 -18.726 1.00 82.69 153 LEU A C 1
ATOM 1147 O O . LEU A 1 153 ? 6.966 6.211 -19.729 1.00 82.69 153 LEU A O 1
ATOM 1151 N N . PHE A 1 154 ? 5.551 4.848 -18.656 1.00 83.06 154 PHE A N 1
ATOM 1152 C CA . PHE A 1 154 ? 5.421 3.909 -19.778 1.00 83.06 154 PHE A CA 1
ATOM 1153 C C . PHE A 1 154 ? 4.598 4.485 -20.944 1.00 83.06 154 PHE A C 1
ATOM 1155 O O . PHE A 1 154 ? 4.996 4.357 -22.105 1.00 83.06 154 PHE A O 1
ATOM 1162 N N . CYS A 1 155 ? 3.505 5.201 -20.655 1.00 78.25 155 CYS A N 1
ATOM 1163 C CA . CYS A 1 155 ? 2.756 5.962 -21.667 1.00 78.25 155 CYS A CA 1
ATOM 1164 C C . CYS A 1 155 ? 3.588 7.091 -22.286 1.00 78.25 155 CYS A C 1
ATOM 1166 O O . CYS A 1 155 ? 3.536 7.334 -23.489 1.00 78.25 155 CYS A O 1
ATOM 1168 N N . ALA A 1 156 ? 4.363 7.785 -21.453 1.00 70.75 156 ALA A N 1
ATOM 1169 C CA . ALA A 1 156 ? 5.214 8.898 -21.842 1.00 70.75 156 ALA A CA 1
ATOM 1170 C C . ALA A 1 156 ? 6.202 8.499 -22.918 1.00 70.75 156 ALA A C 1
ATOM 1172 O O . ALA A 1 156 ? 6.273 9.140 -23.957 1.00 70.75 156 ALA A O 1
ATOM 1173 N N . GLY A 1 157 ? 6.956 7.430 -22.643 1.00 64.50 157 GLY A N 1
ATOM 1174 C CA . GLY A 1 157 ? 8.053 7.001 -23.494 1.00 64.50 157 GLY A CA 1
ATOM 1175 C C . GLY A 1 157 ? 7.594 6.680 -24.912 1.00 64.50 157 GLY A C 1
ATOM 1176 O O . GLY A 1 157 ? 8.381 6.821 -25.837 1.00 64.50 157 GLY A O 1
ATOM 1177 N N . SER A 1 158 ? 6.329 6.296 -25.088 1.00 64.62 158 SER A N 1
ATOM 1178 C CA . SER A 1 158 ? 5.786 5.795 -26.348 1.00 64.62 158 SER A CA 1
ATOM 1179 C C . SER A 1 158 ? 5.044 6.831 -27.200 1.00 64.62 158 SER A C 1
ATOM 1181 O O . SER A 1 158 ? 5.004 6.658 -28.414 1.00 64.62 158 SER A O 1
ATOM 1183 N N . ILE A 1 159 ? 4.457 7.884 -26.612 1.00 63.41 159 ILE A N 1
ATOM 1184 C CA . ILE A 1 159 ? 3.522 8.776 -27.338 1.00 63.41 159 ILE A CA 1
ATOM 1185 C C . ILE A 1 159 ? 3.835 10.273 -27.159 1.00 63.41 159 ILE A C 1
ATOM 1187 O O . ILE A 1 159 ? 3.564 11.071 -28.055 1.00 63.41 159 ILE A O 1
ATOM 1191 N N . LEU A 1 160 ? 4.393 10.688 -26.018 1.00 60.84 160 LEU A N 1
ATOM 1192 C CA . LEU A 1 160 ? 4.523 12.100 -25.636 1.00 60.84 160 LEU A CA 1
ATOM 1193 C C . LEU A 1 160 ? 5.987 12.474 -25.375 1.00 60.84 160 LEU A C 1
ATOM 1195 O O . LEU A 1 160 ? 6.843 11.626 -25.146 1.00 60.84 160 LEU A O 1
ATOM 1199 N N . SER A 1 161 ? 6.309 13.771 -25.355 1.00 70.31 161 SER A N 1
ATOM 1200 C CA . SER A 1 161 ? 7.634 14.184 -24.884 1.00 70.31 161 SER A CA 1
ATOM 1201 C C . SER A 1 161 ? 7.806 13.806 -23.402 1.00 70.31 161 SER A C 1
ATOM 1203 O O . SER A 1 161 ? 6.875 13.910 -22.592 1.00 70.31 161 SER A O 1
ATOM 1205 N N . MET A 1 162 ? 9.012 13.367 -23.027 1.00 68.75 162 MET A N 1
ATOM 1206 C CA . MET A 1 162 ? 9.321 12.930 -21.657 1.00 68.75 162 MET A CA 1
ATOM 1207 C C . MET A 1 162 ? 8.988 14.017 -20.618 1.00 68.75 162 MET A C 1
ATOM 1209 O O . MET A 1 162 ? 8.467 13.716 -19.546 1.00 68.75 162 MET A O 1
ATOM 1213 N N . GLY A 1 163 ? 9.210 15.291 -20.968 1.00 73.25 163 GLY A N 1
ATOM 1214 C CA . GLY A 1 163 ? 8.907 16.442 -20.114 1.00 73.25 163 GLY A CA 1
ATOM 1215 C C . GLY A 1 163 ? 7.413 16.633 -19.836 1.00 73.25 163 GLY A C 1
ATOM 1216 O O . GLY A 1 163 ? 7.025 16.763 -18.676 1.00 73.25 163 GLY A O 1
ATOM 1217 N N . LEU A 1 164 ? 6.561 16.592 -20.871 1.00 77.56 164 LEU A N 1
ATOM 1218 C CA . LEU A 1 164 ? 5.109 16.746 -20.701 1.00 77.56 164 LEU A CA 1
ATOM 1219 C C . LEU A 1 164 ? 4.534 15.627 -19.832 1.00 77.56 164 LEU A C 1
ATOM 1221 O O . LEU A 1 164 ? 3.675 15.851 -18.984 1.00 77.56 164 LEU A O 1
ATOM 1225 N N . SER A 1 165 ? 5.044 14.418 -20.004 1.00 72.69 165 SER A N 1
ATOM 1226 C CA . SER A 1 165 ? 4.518 13.262 -19.294 1.00 72.69 165 SER A CA 1
ATOM 1227 C C . SER A 1 165 ? 4.967 13.196 -17.840 1.00 72.69 165 SER A C 1
ATOM 1229 O O . SER A 1 165 ? 4.184 12.802 -16.981 1.00 72.69 165 SER A O 1
ATOM 1231 N N . MET A 1 166 ? 6.191 13.641 -17.541 1.00 76.75 166 MET A N 1
ATOM 1232 C CA . MET A 1 166 ? 6.635 13.875 -16.165 1.00 76.75 166 MET A CA 1
ATOM 1233 C C . MET A 1 166 ? 5.780 14.942 -15.481 1.00 76.75 166 MET A C 1
ATOM 1235 O O . MET A 1 166 ? 5.409 14.771 -14.321 1.00 76.75 166 MET A O 1
ATOM 1239 N N . ALA A 1 167 ? 5.424 16.014 -16.197 1.00 83.50 167 ALA A N 1
ATOM 1240 C CA . ALA A 1 167 ? 4.548 17.055 -15.670 1.00 83.50 167 ALA A CA 1
ATOM 1241 C C . ALA A 1 167 ? 3.132 16.523 -15.392 1.00 83.50 167 ALA A C 1
ATOM 1243 O O . ALA A 1 167 ? 2.612 16.725 -14.297 1.00 83.50 167 ALA A O 1
ATOM 1244 N N . LEU A 1 168 ? 2.531 15.790 -16.337 1.00 82.94 168 LEU A N 1
ATOM 1245 C CA . LEU A 1 168 ? 1.205 15.185 -16.167 1.00 82.94 168 LEU A CA 1
ATOM 1246 C C . LEU A 1 168 ? 1.202 14.114 -15.070 1.00 82.94 168 LEU A C 1
ATOM 1248 O O . LEU A 1 168 ? 0.346 14.143 -14.189 1.00 82.94 168 LEU A O 1
ATOM 1252 N N . GLY A 1 169 ? 2.178 13.205 -15.073 1.00 81.44 169 GLY A N 1
ATOM 1253 C CA . GLY A 1 169 ? 2.338 12.190 -14.033 1.00 81.44 169 GLY A CA 1
ATOM 1254 C C . GLY A 1 169 ? 2.547 12.816 -12.656 1.00 81.44 169 GLY A C 1
ATOM 1255 O O . GLY A 1 169 ? 1.877 12.433 -11.700 1.00 81.44 169 GLY A O 1
ATOM 1256 N N . GLY A 1 170 ? 3.399 13.840 -12.560 1.00 85.19 170 GLY A N 1
ATOM 1257 C CA . GLY A 1 170 ? 3.616 14.609 -11.336 1.00 85.19 170 GLY A CA 1
ATOM 1258 C C . GLY A 1 170 ? 2.355 15.324 -10.847 1.00 85.19 170 GLY A C 1
ATOM 1259 O O . GLY A 1 170 ? 2.050 15.269 -9.657 1.00 85.19 170 GLY A O 1
ATOM 1260 N N . ALA A 1 171 ? 1.582 15.932 -11.750 1.00 88.44 171 ALA A N 1
ATOM 1261 C CA . ALA A 1 171 ? 0.315 16.579 -11.418 1.00 88.44 171 ALA A CA 1
ATOM 1262 C C . ALA A 1 171 ? -0.726 15.573 -10.902 1.00 88.44 171 ALA A C 1
ATOM 1264 O O . ALA A 1 171 ? -1.382 15.837 -9.894 1.00 88.44 171 ALA A O 1
ATOM 1265 N N . VAL A 1 172 ? -0.838 14.398 -11.533 1.00 87.00 172 VAL A N 1
ATOM 1266 C CA . VAL A 1 172 ? -1.733 13.324 -11.073 1.00 87.00 172 VAL A CA 1
ATOM 1267 C C . VAL A 1 172 ? -1.294 12.809 -9.703 1.00 87.00 172 VAL A C 1
ATOM 1269 O O . VAL A 1 172 ? -2.113 12.747 -8.791 1.00 87.00 172 VAL A O 1
ATOM 1272 N N . VAL A 1 173 ? -0.004 12.514 -9.513 1.00 87.69 173 VAL A N 1
ATOM 1273 C CA . VAL A 1 173 ? 0.560 12.095 -8.218 1.00 87.69 173 VAL A CA 1
ATOM 1274 C C . VAL A 1 173 ? 0.256 13.119 -7.131 1.00 87.69 173 VAL A C 1
ATOM 1276 O O . VAL A 1 173 ? -0.247 12.756 -6.068 1.00 87.69 173 VAL A O 1
ATOM 1279 N N . LEU A 1 174 ? 0.517 14.399 -7.397 1.00 90.62 174 LEU A N 1
ATOM 1280 C CA . LEU A 1 174 ? 0.248 15.473 -6.449 1.00 90.62 174 LEU A CA 1
ATOM 1281 C C . LEU A 1 174 ? -1.248 15.559 -6.126 1.00 90.62 174 LEU A C 1
ATOM 1283 O O . LEU A 1 174 ? -1.612 15.648 -4.954 1.00 90.62 174 LEU A O 1
ATOM 1287 N N . GLY A 1 175 ? -2.110 15.454 -7.139 1.00 89.81 175 GLY A N 1
ATOM 1288 C CA . GLY A 1 175 ? -3.560 15.401 -6.971 1.00 89.81 175 GLY A CA 1
ATOM 1289 C C . GLY A 1 175 ? -4.000 14.259 -6.052 1.00 89.81 175 GLY A C 1
ATOM 1290 O O . GLY A 1 175 ? -4.747 14.492 -5.102 1.00 89.81 175 GLY A O 1
ATOM 1291 N N . LEU A 1 176 ? -3.483 13.044 -6.263 1.00 88.19 176 LEU A N 1
ATOM 1292 C CA . LEU A 1 176 ? -3.785 11.878 -5.422 1.00 88.19 176 LEU A CA 1
ATOM 1293 C C . LEU A 1 176 ? -3.282 12.055 -3.979 1.00 88.19 176 LEU A C 1
ATOM 1295 O O . LEU A 1 176 ? -3.983 11.695 -3.032 1.00 88.19 176 LEU A O 1
ATOM 1299 N N . LEU A 1 177 ? -2.098 12.645 -3.790 1.00 87.94 177 LEU A N 1
ATOM 1300 C CA . LEU A 1 177 ? -1.539 12.908 -2.460 1.00 87.94 177 LEU A CA 1
ATOM 1301 C C . LEU A 1 177 ? -2.310 13.996 -1.700 1.00 87.94 177 LEU A C 1
ATOM 1303 O O . LEU A 1 177 ? -2.454 13.890 -0.483 1.00 87.94 177 LEU A O 1
ATOM 1307 N N . VAL A 1 178 ? -2.839 15.009 -2.394 1.00 90.94 178 VAL A N 1
ATOM 1308 C CA . VAL A 1 178 ? -3.702 16.057 -1.815 1.00 90.94 178 VAL A CA 1
ATOM 1309 C C . VAL A 1 178 ? -5.105 15.526 -1.505 1.00 90.94 178 VAL A C 1
ATOM 1311 O O . VAL A 1 178 ? -5.728 15.947 -0.524 1.00 90.94 178 VAL A O 1
ATOM 1314 N N . LEU A 1 179 ? -5.592 14.561 -2.289 1.00 89.62 179 LEU A N 1
ATOM 1315 C CA . LEU A 1 179 ? -6.908 13.951 -2.106 1.00 89.62 179 LEU A CA 1
ATOM 1316 C C . LEU A 1 179 ? -7.050 13.298 -0.724 1.00 89.62 179 LEU A C 1
ATOM 1318 O O . LEU A 1 179 ? -8.106 13.404 -0.107 1.00 89.62 179 LEU A O 1
ATOM 1322 N N . LEU A 1 180 ? -5.989 12.675 -0.201 1.00 88.75 180 LEU A N 1
ATOM 1323 C CA . LEU A 1 180 ? -6.015 11.994 1.096 1.00 88.75 180 LEU A CA 1
ATOM 1324 C C . LEU A 1 180 ? -6.309 12.926 2.292 1.00 88.75 180 LEU A C 1
ATOM 1326 O O . LEU A 1 180 ? -7.287 12.674 3.005 1.00 88.75 180 LEU A O 1
ATOM 1330 N N . PRO A 1 181 ? -5.518 13.986 2.567 1.00 90.94 181 PRO A N 1
ATOM 1331 C CA . PRO A 1 181 ? -5.803 14.901 3.668 1.00 90.94 181 PRO A CA 1
ATOM 1332 C C . PRO A 1 181 ? -7.118 15.648 3.461 1.00 90.94 181 PRO A C 1
ATOM 1334 O O . PRO A 1 181 ? -7.836 15.880 4.434 1.00 90.94 181 PRO A O 1
ATOM 1337 N N . TRP A 1 182 ? -7.469 15.986 2.217 1.00 92.88 182 TRP A N 1
ATOM 1338 C CA . TRP A 1 182 ? -8.751 16.615 1.913 1.00 92.88 182 TRP A CA 1
ATOM 1339 C C . TRP A 1 182 ? -9.930 15.697 2.258 1.00 92.88 182 TRP A C 1
ATOM 1341 O O . TRP A 1 182 ? -10.827 16.089 3.008 1.00 92.88 182 TRP A O 1
ATOM 1351 N N . ASN A 1 183 ? -9.889 14.444 1.804 1.00 92.25 183 ASN A N 1
ATOM 1352 C CA . ASN A 1 183 ? -10.917 13.449 2.084 1.00 92.25 183 ASN A CA 1
ATOM 1353 C C . ASN A 1 183 ? -10.998 13.111 3.580 1.00 92.25 183 ASN A C 1
ATOM 1355 O O . ASN A 1 183 ? -12.092 12.996 4.125 1.00 92.25 183 ASN A O 1
ATOM 1359 N N . HIS A 1 184 ? -9.863 13.027 4.281 1.00 92.00 184 HIS A N 1
ATOM 1360 C CA . HIS A 1 184 ? -9.861 12.830 5.731 1.00 92.00 184 HIS A CA 1
ATOM 1361 C C . HIS A 1 184 ? -10.521 13.997 6.477 1.00 92.00 184 HIS A C 1
ATOM 1363 O O . HIS A 1 184 ? -11.344 13.755 7.353 1.00 92.00 184 HIS A O 1
ATOM 1369 N N . ARG A 1 185 ? -10.220 15.253 6.113 1.00 92.19 185 ARG A N 1
ATOM 1370 C CA . ARG A 1 185 ? -10.887 16.432 6.699 1.00 92.19 185 ARG A CA 1
ATOM 1371 C C . ARG A 1 185 ? -12.390 16.413 6.437 1.00 92.19 185 ARG A C 1
ATOM 1373 O O . ARG A 1 185 ? -13.167 16.692 7.343 1.00 92.19 185 ARG A O 1
ATOM 1380 N N . ARG A 1 186 ? -12.801 16.044 5.221 1.00 93.50 186 ARG A N 1
ATOM 1381 C CA . ARG A 1 186 ? -14.217 15.905 4.860 1.00 93.50 186 ARG A CA 1
ATOM 1382 C C . ARG A 1 186 ? -14.907 14.820 5.688 1.00 93.50 186 ARG A C 1
ATOM 1384 O O . ARG A 1 186 ? -15.989 15.063 6.212 1.00 93.50 186 ARG A O 1
ATOM 1391 N N . ALA A 1 187 ? -14.278 13.656 5.830 1.00 90.44 187 ALA A N 1
ATOM 1392 C CA . ALA A 1 187 ? -14.793 12.560 6.643 1.00 90.44 187 ALA A CA 1
ATOM 1393 C C . ALA A 1 187 ? -14.882 12.948 8.125 1.00 90.44 187 ALA A C 1
ATOM 1395 O O . ALA A 1 187 ? -15.890 12.669 8.764 1.00 90.44 187 ALA A O 1
ATOM 1396 N N . ALA A 1 188 ? -13.875 13.651 8.650 1.00 90.50 188 ALA A N 1
ATOM 1397 C CA . ALA A 1 188 ? -13.869 14.151 10.020 1.00 90.50 188 ALA A CA 1
ATOM 1398 C C . ALA A 1 188 ? -15.001 15.158 10.270 1.00 90.50 188 ALA A C 1
ATOM 1400 O O . ALA A 1 188 ? -15.742 15.021 11.239 1.00 90.50 188 ALA A O 1
ATOM 1401 N N . ALA A 1 189 ? -15.181 16.125 9.367 1.00 91.00 189 ALA A N 1
ATOM 1402 C CA . ALA A 1 189 ? -16.261 17.102 9.458 1.00 91.00 189 ALA A CA 1
ATOM 1403 C C . ALA A 1 189 ? -17.644 16.438 9.376 1.00 91.00 189 ALA A C 1
ATOM 1405 O O . ALA A 1 189 ? -18.557 16.816 10.106 1.00 91.00 189 ALA A O 1
ATOM 1406 N N . LEU A 1 190 ? -17.806 15.430 8.512 1.00 92.19 190 LEU A N 1
ATOM 1407 C CA . LEU A 1 190 ? -19.051 14.672 8.421 1.00 92.19 190 LEU A CA 1
ATOM 1408 C C . LEU A 1 190 ? -19.305 13.854 9.693 1.00 92.19 190 LEU A C 1
ATOM 1410 O O . LEU A 1 190 ? -20.410 13.895 10.221 1.00 92.19 190 LEU A O 1
ATOM 1414 N N . ALA A 1 191 ? -18.286 13.177 10.222 1.00 88.88 191 ALA A N 1
ATOM 1415 C CA . ALA A 1 191 ? -18.399 12.423 11.466 1.00 88.88 191 ALA A CA 1
ATOM 1416 C C . ALA A 1 191 ? -18.790 13.328 12.645 1.00 88.88 191 ALA A C 1
ATOM 1418 O O . ALA A 1 191 ? -19.692 12.988 13.398 1.00 88.88 191 ALA A O 1
ATOM 1419 N N . GLN A 1 192 ? -18.189 14.514 12.760 1.00 89.25 192 GLN A N 1
ATOM 1420 C CA . GLN A 1 192 ? -18.544 15.493 13.794 1.00 89.25 192 GLN A CA 1
ATOM 1421 C C . GLN A 1 192 ? -19.981 16.010 13.666 1.00 89.25 192 GLN A C 1
ATOM 1423 O O . GLN A 1 192 ? -20.628 16.256 14.677 1.00 89.25 192 GLN A O 1
ATOM 1428 N N . ARG A 1 193 ? -20.498 16.160 12.440 1.00 89.56 193 ARG A N 1
ATOM 1429 C CA . ARG A 1 193 ? -21.899 16.554 12.209 1.00 89.56 193 ARG A CA 1
ATOM 1430 C C . ARG A 1 193 ? -22.893 15.457 12.576 1.00 89.56 193 ARG A C 1
ATOM 1432 O O . ARG A 1 193 ? -23.999 15.776 12.986 1.00 89.56 193 ARG A O 1
ATOM 1439 N N . LEU A 1 194 ? -22.512 14.194 12.394 1.00 88.06 194 LEU A N 1
ATOM 1440 C CA . LEU A 1 194 ? -23.346 13.035 12.725 1.00 88.06 194 LEU A CA 1
ATOM 1441 C C . LEU A 1 194 ? -23.238 12.634 14.202 1.00 88.06 194 LEU A C 1
ATOM 1443 O O . LEU A 1 194 ? -24.153 12.008 14.723 1.00 88.06 194 LEU A O 1
ATOM 1447 N N . ALA A 1 195 ? -22.161 13.033 14.881 1.00 85.50 195 ALA A N 1
ATOM 1448 C CA . ALA A 1 195 ? -21.895 12.702 16.276 1.00 85.50 195 ALA A CA 1
ATOM 1449 C C . ALA A 1 195 ? -23.035 13.003 17.267 1.00 85.50 195 ALA A C 1
ATOM 1451 O O . ALA A 1 195 ? -23.246 12.170 18.143 1.00 85.50 195 ALA A O 1
ATOM 1452 N N . PRO A 1 196 ? -23.807 14.105 17.149 1.00 84.56 196 PRO A N 1
ATOM 1453 C CA . PRO A 1 196 ? -24.937 14.359 18.044 1.00 84.56 196 PRO A CA 1
ATOM 1454 C C . PRO A 1 196 ? -26.039 13.297 17.973 1.00 84.56 196 PRO A C 1
ATOM 1456 O O . PRO A 1 196 ? -26.789 13.152 18.928 1.00 84.56 196 PRO A O 1
ATOM 1459 N N . ALA A 1 197 ? -26.140 12.567 16.859 1.00 83.62 197 ALA A N 1
ATOM 1460 C CA . ALA A 1 197 ? -27.103 11.481 16.687 1.00 83.62 197 ALA A CA 1
ATOM 1461 C C . ALA A 1 197 ? -26.579 10.127 17.200 1.00 83.62 197 ALA A C 1
ATOM 1463 O O . ALA A 1 197 ? -27.299 9.137 17.148 1.00 83.62 197 ALA A O 1
ATOM 1464 N N . TRP A 1 198 ? -25.320 10.048 17.642 1.00 85.06 198 TRP A N 1
ATOM 1465 C CA . TRP A 1 198 ? -24.725 8.822 18.170 1.00 85.06 198 TRP A CA 1
ATOM 1466 C C . TRP A 1 198 ? -24.753 8.860 19.689 1.00 85.06 198 TRP A C 1
ATOM 1468 O O . TRP A 1 198 ? -23.812 9.337 20.331 1.00 85.06 198 TRP A O 1
ATOM 1478 N N . GLU A 1 199 ? -25.841 8.356 20.257 1.00 77.19 199 GLU A N 1
ATOM 1479 C CA . GLU A 1 199 ? -25.990 8.277 21.701 1.00 77.19 199 GLU A CA 1
ATOM 1480 C C . GLU A 1 199 ? -24.986 7.288 22.297 1.00 77.19 199 GLU A C 1
ATOM 1482 O O . GLU A 1 199 ? -24.727 6.201 21.768 1.00 77.19 199 GLU A O 1
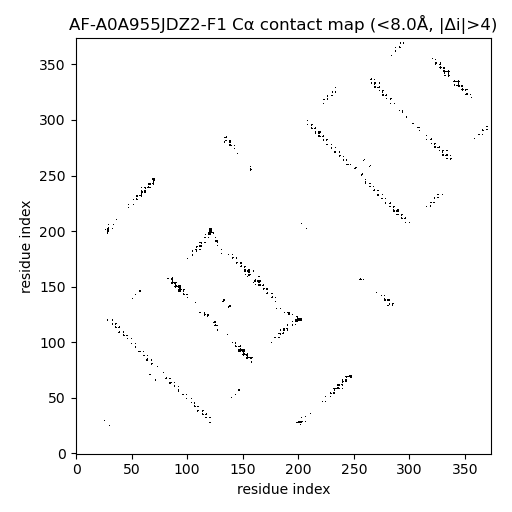ATOM 1487 N N . LYS A 1 200 ? -24.391 7.684 23.424 1.00 83.94 200 LYS A N 1
ATOM 1488 C CA . LYS A 1 200 ? -23.600 6.765 24.232 1.00 83.94 200 LYS A CA 1
ATOM 1489 C C . LYS A 1 200 ? -24.549 5.706 24.780 1.00 83.94 200 LYS A C 1
ATOM 1491 O O . LYS A 1 200 ? -25.515 6.046 25.457 1.00 83.94 200 LYS A O 1
ATOM 1496 N N . GLY A 1 201 ? -24.234 4.443 24.536 1.00 81.69 201 GLY A N 1
ATOM 1497 C CA . GLY A 1 201 ? -25.042 3.328 25.003 1.00 81.69 201 GLY A CA 1
ATOM 1498 C C . GLY A 1 201 ? -24.203 2.274 25.700 1.00 81.69 201 GLY A C 1
ATOM 1499 O O . GLY A 1 201 ? -22.978 2.227 25.564 1.00 81.69 201 GLY A O 1
ATOM 1500 N N . GLU A 1 202 ? -24.869 1.407 26.451 1.00 83.12 202 GLU A N 1
ATOM 1501 C CA . GLU A 1 202 ? -24.230 0.199 26.956 1.00 83.12 202 GLU A CA 1
ATOM 1502 C C . GLU A 1 202 ? -24.057 -0.771 25.786 1.00 83.12 202 GLU A C 1
ATOM 1504 O O . GLU A 1 202 ? -25.030 -1.170 25.144 1.00 83.12 202 GLU A O 1
ATOM 1509 N N . VAL A 1 203 ? -22.801 -1.083 25.466 1.00 84.00 203 VAL A N 1
ATOM 1510 C CA . VAL A 1 203 ? -22.447 -2.118 24.491 1.00 84.00 203 VAL A CA 1
ATOM 1511 C C . VAL A 1 203 ? -22.082 -3.367 25.267 1.00 84.00 203 VAL A C 1
ATOM 1513 O O . VAL A 1 203 ? -21.219 -3.313 26.150 1.00 84.00 203 VAL A O 1
ATOM 1516 N N . SER A 1 204 ? -22.711 -4.490 24.930 1.00 86.88 204 SER A N 1
ATOM 1517 C CA . SER A 1 204 ? -22.439 -5.749 25.612 1.00 86.88 204 SER A CA 1
ATOM 1518 C C . SER A 1 204 ? -20.951 -6.111 25.543 1.00 86.88 204 SER A C 1
ATOM 1520 O O . SER A 1 204 ? -20.276 -5.967 24.516 1.00 86.88 204 SER A O 1
ATOM 1522 N N . GLU A 1 205 ? -20.423 -6.636 26.648 1.00 86.25 205 GLU A N 1
ATOM 1523 C CA . GLU A 1 205 ? -19.017 -7.040 26.741 1.00 86.25 205 GLU A CA 1
ATOM 1524 C C . GLU A 1 205 ? -18.652 -8.075 25.663 1.00 86.25 205 GLU A C 1
ATOM 1526 O O . GLU A 1 205 ? -17.569 -8.023 25.081 1.00 86.25 205 GLU A O 1
ATOM 1531 N N . THR A 1 206 ? -19.610 -8.934 25.300 1.00 87.31 206 THR A N 1
ATOM 1532 C CA . THR A 1 206 ? -19.459 -9.933 24.234 1.00 87.31 206 THR A CA 1
ATOM 1533 C C . THR A 1 206 ? -19.232 -9.315 22.850 1.00 87.31 206 THR A C 1
ATOM 1535 O O . THR A 1 206 ? -18.400 -9.808 22.084 1.00 87.31 206 THR A O 1
ATOM 1538 N N . LEU A 1 207 ? -19.921 -8.216 22.515 1.00 86.38 207 LEU A N 1
ATOM 1539 C CA . LEU A 1 207 ? -19.724 -7.503 21.250 1.00 86.38 207 LEU A CA 1
ATOM 1540 C C . LEU A 1 207 ? -18.396 -6.749 21.245 1.00 86.38 207 LEU A C 1
ATOM 1542 O O . LEU A 1 207 ? -17.686 -6.747 20.235 1.00 86.38 207 LEU A O 1
ATOM 1546 N N . ARG A 1 208 ? -18.018 -6.168 22.386 1.00 85.81 208 ARG A N 1
ATOM 1547 C CA . ARG A 1 208 ? -16.719 -5.510 22.552 1.00 85.81 208 ARG A CA 1
ATOM 1548 C C . ARG A 1 208 ? -15.564 -6.497 22.382 1.00 85.81 208 ARG A C 1
ATOM 1550 O O . ARG A 1 208 ? -14.620 -6.210 21.645 1.00 85.81 208 ARG A O 1
ATOM 1557 N N . GLU A 1 209 ? -15.656 -7.672 22.998 1.00 87.62 209 GLU A N 1
ATOM 1558 C CA . GLU A 1 209 ? -14.681 -8.750 22.839 1.00 87.62 209 GLU A CA 1
ATOM 1559 C C . GLU A 1 209 ? -14.593 -9.210 21.376 1.00 87.62 209 GLU A C 1
ATOM 1561 O O . GLU A 1 209 ? -13.499 -9.295 20.810 1.00 87.62 209 GLU A O 1
ATOM 1566 N N . ARG A 1 210 ? -15.747 -9.430 20.727 1.00 88.31 210 ARG A N 1
ATOM 1567 C CA . ARG A 1 210 ? -15.834 -9.810 19.309 1.00 88.31 210 ARG A CA 1
ATOM 1568 C C . ARG A 1 210 ? -15.161 -8.780 18.401 1.00 88.31 210 ARG A C 1
ATOM 1570 O O . ARG A 1 210 ? -14.448 -9.164 17.475 1.00 88.31 210 ARG A O 1
ATOM 1577 N N . HIS A 1 211 ? -15.359 -7.489 18.662 1.00 87.44 211 HIS A N 1
ATOM 1578 C CA . HIS A 1 211 ? -14.709 -6.417 17.911 1.00 87.44 211 HIS A CA 1
ATOM 1579 C C . HIS A 1 211 ? -13.183 -6.441 18.074 1.00 87.44 211 HIS A C 1
ATOM 1581 O O . HIS A 1 211 ? -12.463 -6.355 17.076 1.00 87.44 211 HIS A O 1
ATOM 1587 N N . ILE A 1 212 ? -12.679 -6.589 19.305 1.00 86.00 212 ILE A N 1
ATOM 1588 C CA . ILE A 1 212 ? -11.233 -6.624 19.567 1.00 86.00 212 ILE A CA 1
ATOM 1589 C C . ILE A 1 212 ? -10.598 -7.845 18.896 1.00 86.00 212 ILE A C 1
ATOM 1591 O O . ILE A 1 212 ? -9.579 -7.706 18.218 1.00 86.00 212 ILE A O 1
ATOM 1595 N N . LYS A 1 213 ? -11.218 -9.025 19.026 1.00 87.44 213 LYS A N 1
ATOM 1596 C CA . LYS A 1 213 ? -10.743 -10.254 18.382 1.00 87.44 213 LYS A CA 1
ATOM 1597 C C . LYS A 1 213 ? -10.719 -10.121 16.860 1.00 87.44 213 LYS A C 1
ATOM 1599 O O . LYS A 1 213 ? -9.706 -10.414 16.240 1.00 87.44 213 LYS A O 1
ATOM 1604 N N . ALA A 1 214 ? -11.788 -9.601 16.267 1.00 86.81 214 ALA A N 1
ATOM 1605 C CA . ALA A 1 214 ? -11.829 -9.400 14.825 1.00 86.81 214 ALA A CA 1
ATOM 1606 C C . ALA A 1 214 ? -10.790 -8.385 14.343 1.00 86.81 214 ALA A C 1
ATOM 1608 O O . ALA A 1 214 ? -10.139 -8.618 13.337 1.00 86.81 214 ALA A O 1
ATOM 1609 N N . SER A 1 215 ? -10.559 -7.30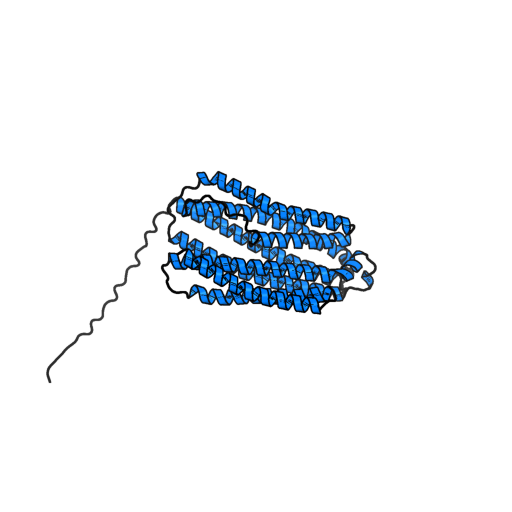9 15.100 1.00 87.44 215 SER A N 1
ATOM 1610 C CA . SER A 1 215 ? -9.508 -6.334 14.783 1.00 87.44 215 SER A CA 1
ATOM 1611 C C . SER A 1 215 ? -8.104 -6.954 14.835 1.00 87.44 215 SER A C 1
ATOM 1613 O O . SER A 1 215 ? -7.234 -6.575 14.050 1.00 87.44 215 SER A O 1
ATOM 1615 N N . LEU A 1 216 ? -7.870 -7.915 15.739 1.00 87.06 216 LEU A N 1
ATOM 1616 C CA . LEU A 1 216 ? -6.621 -8.682 15.810 1.00 87.06 216 LEU A CA 1
ATOM 1617 C C . LEU A 1 216 ? -6.439 -9.597 14.601 1.00 87.06 216 LEU A C 1
ATOM 1619 O O . LEU A 1 216 ? -5.377 -9.564 13.972 1.00 87.06 216 LEU A O 1
ATOM 1623 N N . ASP A 1 217 ? -7.467 -10.382 14.280 1.00 87.62 217 ASP A N 1
ATOM 1624 C CA . ASP A 1 217 ? -7.472 -11.278 13.124 1.00 87.62 217 ASP A CA 1
ATOM 1625 C C . ASP A 1 217 ? -7.267 -10.468 11.836 1.00 87.62 217 ASP A C 1
ATOM 1627 O O . ASP A 1 217 ? -6.416 -10.801 11.006 1.00 87.62 217 ASP A O 1
ATOM 1631 N N . ASP A 1 218 ? -7.942 -9.320 11.733 1.00 89.12 218 ASP A N 1
ATOM 1632 C CA . ASP A 1 218 ? -7.846 -8.434 10.586 1.00 89.12 218 ASP A CA 1
ATOM 1633 C C . ASP A 1 218 ? -6.458 -7.808 10.423 1.00 89.12 218 ASP A C 1
ATOM 1635 O O . ASP A 1 218 ? -5.912 -7.762 9.317 1.00 89.12 218 ASP A O 1
ATOM 1639 N N . ALA A 1 219 ? -5.852 -7.343 11.517 1.00 89.06 219 ALA A N 1
ATOM 1640 C CA . ALA A 1 219 ? -4.508 -6.780 11.481 1.00 89.06 219 ALA A CA 1
ATOM 1641 C C . ALA A 1 219 ? -3.442 -7.846 11.167 1.00 89.06 219 ALA A C 1
ATOM 1643 O O . ALA A 1 219 ? -2.436 -7.543 10.518 1.00 89.06 219 ALA A O 1
ATOM 1644 N N . SER A 1 220 ? -3.654 -9.091 11.609 1.00 88.38 220 SER A N 1
ATOM 1645 C CA . SER A 1 220 ? -2.784 -10.224 11.282 1.00 88.38 220 SER A CA 1
ATOM 1646 C C . SER A 1 220 ? -2.873 -10.593 9.798 1.00 88.38 220 SER A C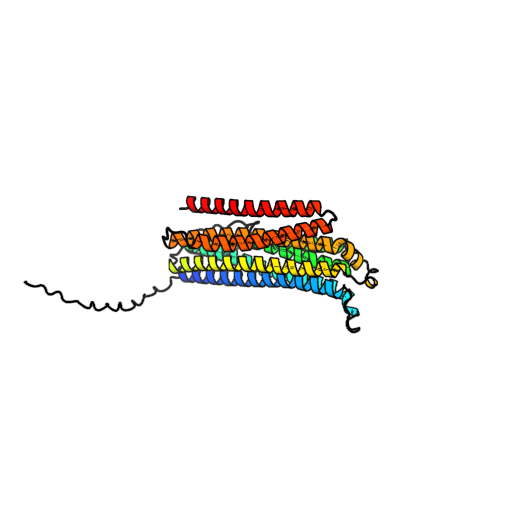 1
ATOM 1648 O O . SER A 1 220 ? -1.840 -10.734 9.137 1.00 88.38 220 SER A O 1
ATOM 1650 N N . ALA A 1 221 ? -4.092 -10.673 9.256 1.00 90.06 221 ALA A N 1
ATOM 1651 C CA . ALA A 1 221 ? -4.332 -10.926 7.839 1.00 90.06 221 ALA A CA 1
ATOM 1652 C C . ALA A 1 221 ? -3.733 -9.820 6.956 1.00 90.06 221 ALA A C 1
ATOM 1654 O O . ALA A 1 221 ? -3.004 -10.120 6.011 1.00 90.06 221 ALA A O 1
ATOM 1655 N N . ASP A 1 222 ? -3.941 -8.547 7.312 1.00 91.12 222 ASP A N 1
ATOM 1656 C CA . ASP A 1 222 ? -3.343 -7.406 6.607 1.00 91.12 222 ASP A CA 1
ATOM 1657 C C . ASP A 1 222 ? -1.813 -7.493 6.584 1.00 91.12 222 ASP A C 1
ATOM 1659 O O . ASP A 1 222 ? -1.186 -7.197 5.568 1.00 91.12 222 ASP A O 1
ATOM 1663 N N . MET A 1 223 ? -1.192 -7.921 7.687 1.00 91.88 223 MET A N 1
ATOM 1664 C CA . MET A 1 223 ? 0.262 -8.045 7.764 1.00 91.88 223 MET A CA 1
ATOM 1665 C C . MET A 1 223 ? 0.785 -9.125 6.818 1.00 91.88 223 MET A C 1
ATOM 1667 O O . MET A 1 223 ? 1.764 -8.884 6.112 1.00 91.88 223 MET A O 1
ATOM 1671 N N . ALA A 1 224 ? 0.131 -10.288 6.786 1.00 91.31 224 ALA A N 1
ATOM 1672 C CA . ALA A 1 224 ? 0.481 -11.362 5.864 1.00 91.31 224 ALA A CA 1
ATOM 1673 C C . ALA A 1 224 ? 0.326 -10.906 4.406 1.00 91.31 224 ALA A C 1
ATOM 1675 O O . ALA A 1 224 ? 1.264 -11.043 3.626 1.00 91.31 224 ALA A O 1
ATOM 1676 N N . ILE A 1 225 ? -0.805 -10.276 4.068 1.00 91.75 225 ILE A N 1
ATOM 1677 C CA . ILE A 1 225 ? -1.073 -9.747 2.725 1.00 91.75 225 ILE A CA 1
ATOM 1678 C C . ILE A 1 225 ? 0.001 -8.733 2.311 1.00 91.75 225 ILE A C 1
ATOM 1680 O O . ILE A 1 225 ? 0.553 -8.848 1.220 1.00 91.75 225 ILE A O 1
ATOM 1684 N N . VAL A 1 226 ? 0.350 -7.772 3.175 1.00 92.19 226 VAL A N 1
ATOM 1685 C CA . VAL A 1 226 ? 1.400 -6.778 2.888 1.00 92.19 226 VAL A CA 1
ATOM 1686 C C . VAL A 1 226 ? 2.737 -7.447 2.568 1.00 92.19 226 VAL A C 1
ATOM 1688 O O . VAL A 1 226 ? 3.395 -7.057 1.606 1.00 92.19 226 VAL A O 1
ATOM 1691 N N . VAL A 1 227 ? 3.139 -8.459 3.338 1.00 94.12 227 VAL A N 1
ATOM 1692 C CA . VAL A 1 227 ? 4.419 -9.155 3.132 1.00 94.12 227 VAL A CA 1
ATOM 1693 C C . VAL A 1 227 ? 4.401 -9.980 1.848 1.00 94.12 227 VAL A C 1
ATOM 1695 O O . VAL A 1 227 ? 5.333 -9.878 1.051 1.00 94.12 227 VAL A O 1
ATOM 1698 N N . THR A 1 228 ? 3.339 -10.753 1.608 1.00 92.56 228 THR A N 1
ATOM 1699 C CA . THR A 1 228 ? 3.197 -11.569 0.395 1.00 92.56 228 THR A CA 1
ATOM 1700 C C . THR A 1 228 ? 3.179 -10.704 -0.861 1.00 92.56 228 THR A C 1
ATOM 1702 O O . THR A 1 228 ? 3.835 -11.035 -1.843 1.00 92.56 228 THR A O 1
ATOM 1705 N N . MET A 1 229 ? 2.485 -9.567 -0.832 1.00 90.94 229 MET A N 1
ATOM 1706 C CA . MET A 1 229 ? 2.445 -8.644 -1.967 1.00 90.94 229 MET A CA 1
ATOM 1707 C C . MET A 1 229 ? 3.772 -7.917 -2.183 1.00 90.94 229 MET A C 1
ATOM 1709 O O . MET A 1 229 ? 4.170 -7.721 -3.327 1.00 90.94 229 MET A O 1
ATOM 1713 N N . ALA A 1 230 ? 4.491 -7.555 -1.115 1.00 93.06 230 ALA A N 1
ATOM 1714 C CA . ALA A 1 230 ? 5.837 -7.000 -1.240 1.00 93.06 230 ALA A CA 1
ATOM 1715 C C . ALA A 1 230 ? 6.796 -8.002 -1.902 1.00 93.06 230 ALA A C 1
ATOM 1717 O O . ALA A 1 230 ? 7.573 -7.614 -2.771 1.00 93.06 230 ALA A O 1
ATOM 1718 N N . ALA A 1 231 ? 6.705 -9.285 -1.535 1.00 93.38 231 ALA A N 1
ATOM 1719 C CA . ALA A 1 231 ? 7.471 -10.355 -2.165 1.00 93.38 231 ALA A CA 1
ATOM 1720 C C . ALA A 1 231 ? 7.080 -10.551 -3.639 1.00 93.38 231 ALA A C 1
ATOM 1722 O O . ALA A 1 231 ? 7.959 -10.590 -4.491 1.00 93.38 231 ALA A O 1
ATOM 1723 N N . ALA A 1 232 ? 5.783 -10.597 -3.960 1.00 91.31 232 ALA A N 1
ATOM 1724 C CA . ALA A 1 232 ? 5.306 -10.740 -5.337 1.00 91.31 232 ALA A CA 1
ATOM 1725 C C . ALA A 1 232 ? 5.755 -9.575 -6.237 1.00 91.31 232 ALA A C 1
ATOM 1727 O O . ALA A 1 232 ? 6.266 -9.796 -7.335 1.00 91.31 232 ALA A O 1
ATOM 1728 N N . LEU A 1 233 ? 5.623 -8.338 -5.747 1.00 91.81 233 LEU A N 1
ATOM 1729 C CA . LEU A 1 233 ? 6.089 -7.137 -6.439 1.00 91.81 233 LEU A CA 1
ATOM 1730 C C . LEU A 1 233 ? 7.605 -7.178 -6.645 1.00 91.81 233 LEU A C 1
ATOM 1732 O O . LEU A 1 233 ? 8.073 -6.906 -7.746 1.00 91.81 233 LEU A O 1
ATOM 1736 N N . PHE A 1 234 ? 8.366 -7.551 -5.615 1.00 93.75 234 PHE A N 1
ATOM 1737 C CA . PHE A 1 234 ? 9.814 -7.709 -5.716 1.00 93.75 234 PHE A CA 1
ATOM 1738 C C . PHE A 1 234 ? 10.194 -8.745 -6.782 1.00 93.75 234 PHE A C 1
ATOM 1740 O O . PHE A 1 234 ? 10.981 -8.440 -7.672 1.00 93.75 234 PHE A O 1
ATOM 1747 N N . THR A 1 235 ? 9.611 -9.945 -6.734 1.00 91.38 235 THR A N 1
ATOM 1748 C CA . THR A 1 235 ? 9.930 -11.030 -7.670 1.00 91.38 235 THR A CA 1
ATOM 1749 C C . THR A 1 235 ? 9.577 -10.653 -9.106 1.00 91.38 235 THR A C 1
ATOM 1751 O O . THR A 1 235 ? 10.394 -10.859 -10.001 1.00 91.38 235 THR A O 1
ATOM 1754 N N . GLY A 1 236 ? 8.402 -10.062 -9.336 1.00 89.62 236 GLY A N 1
ATOM 1755 C CA . GLY A 1 236 ? 7.984 -9.670 -10.681 1.00 89.62 236 GLY A CA 1
ATOM 1756 C C . GLY A 1 236 ? 8.819 -8.529 -11.262 1.00 89.62 236 GLY A C 1
ATOM 1757 O O . GLY A 1 236 ? 9.211 -8.587 -12.424 1.00 89.62 236 GLY A O 1
ATOM 1758 N N . LEU A 1 237 ? 9.171 -7.524 -10.454 1.00 91.19 237 LEU A N 1
ATOM 1759 C CA . LEU A 1 237 ? 10.061 -6.448 -10.901 1.00 91.19 237 LEU A CA 1
ATOM 1760 C C . LEU A 1 237 ? 11.489 -6.935 -11.126 1.00 91.19 237 LEU A C 1
ATOM 1762 O O . LEU A 1 237 ? 12.136 -6.493 -12.072 1.00 91.19 237 LEU A O 1
ATOM 1766 N N . PHE A 1 238 ? 11.983 -7.839 -10.279 1.00 90.81 238 PHE A N 1
ATOM 1767 C CA . PHE A 1 238 ? 13.284 -8.465 -10.469 1.00 90.81 238 PHE A CA 1
ATOM 1768 C C . PHE A 1 238 ? 13.338 -9.220 -11.800 1.00 90.81 238 PHE A C 1
ATOM 1770 O O . PHE A 1 238 ? 14.234 -8.962 -12.600 1.00 90.81 238 PHE A O 1
ATOM 1777 N N . ALA A 1 239 ? 12.334 -10.057 -12.080 1.00 88.38 239 ALA A N 1
ATOM 1778 C CA . ALA A 1 239 ? 12.212 -10.763 -13.353 1.00 88.38 239 ALA A CA 1
ATOM 1779 C C . ALA A 1 239 ? 12.131 -9.793 -14.546 1.00 88.38 239 ALA A C 1
ATOM 1781 O O . ALA A 1 239 ? 12.863 -9.952 -15.521 1.00 88.38 239 ALA A O 1
ATOM 1782 N N . ALA A 1 240 ? 11.313 -8.739 -14.442 1.00 86.69 240 ALA A N 1
ATOM 1783 C CA . ALA A 1 240 ? 11.212 -7.718 -15.481 1.00 86.69 240 ALA A CA 1
ATOM 1784 C C . ALA A 1 240 ? 12.563 -7.029 -15.747 1.00 86.69 240 ALA A C 1
ATOM 1786 O O . ALA A 1 240 ? 12.953 -6.865 -16.899 1.00 86.69 240 ALA A O 1
ATOM 1787 N N . MET A 1 241 ? 13.317 -6.667 -14.703 1.00 88.62 241 MET A N 1
ATOM 1788 C CA . MET A 1 241 ? 14.652 -6.074 -14.855 1.00 88.62 241 MET A CA 1
ATOM 1789 C C . MET A 1 241 ? 15.655 -7.035 -15.499 1.00 88.62 241 MET A C 1
ATOM 1791 O O . MET A 1 241 ? 16.442 -6.596 -16.335 1.00 88.62 241 MET A O 1
ATOM 1795 N N . SER A 1 242 ? 15.623 -8.324 -15.150 1.00 84.50 242 SER A N 1
ATOM 1796 C CA . SER A 1 242 ? 16.455 -9.341 -15.802 1.00 84.50 242 SER A CA 1
ATOM 1797 C C . SER A 1 242 ? 16.154 -9.440 -17.299 1.00 84.50 242 SER A C 1
ATOM 1799 O O . SER A 1 242 ? 17.080 -9.477 -18.105 1.00 84.50 242 SER A O 1
ATOM 1801 N N . ASN A 1 243 ? 14.876 -9.391 -17.682 1.00 81.75 243 ASN A N 1
ATOM 1802 C CA . ASN A 1 243 ? 14.458 -9.474 -19.083 1.00 81.75 243 ASN A CA 1
ATOM 1803 C C . ASN A 1 243 ? 14.753 -8.187 -19.869 1.00 81.75 243 ASN A C 1
ATOM 1805 O O . ASN A 1 243 ? 15.104 -8.258 -21.044 1.00 81.75 243 ASN A O 1
ATOM 1809 N N . LEU A 1 244 ? 14.724 -7.018 -19.219 1.00 78.88 244 LEU A N 1
ATOM 1810 C CA . LEU A 1 244 ? 15.175 -5.754 -19.821 1.00 78.88 244 LEU A CA 1
ATOM 1811 C C . LEU A 1 244 ? 16.680 -5.731 -20.143 1.00 78.88 244 LEU A C 1
ATOM 1813 O O . LEU A 1 244 ? 17.114 -4.910 -20.947 1.00 78.88 244 LEU A O 1
ATOM 1817 N N . GLY A 1 245 ? 17.486 -6.615 -19.549 1.00 70.50 245 GLY A N 1
ATOM 1818 C CA . GLY A 1 245 ? 18.886 -6.800 -19.942 1.00 70.50 245 GLY A CA 1
ATOM 1819 C C . GLY A 1 245 ? 19.056 -7.441 -21.326 1.00 70.50 245 GLY A C 1
ATOM 1820 O O . GLY A 1 245 ? 20.104 -7.274 -21.942 1.00 70.50 245 GLY A O 1
ATOM 1821 N N . ASN A 1 246 ? 18.017 -8.116 -21.830 1.00 74.69 246 ASN A N 1
ATOM 1822 C CA . ASN A 1 246 ? 18.022 -8.888 -23.076 1.00 74.69 246 ASN A CA 1
ATOM 1823 C C . ASN A 1 246 ? 17.180 -8.220 -24.176 1.00 74.69 246 ASN A C 1
ATOM 1825 O O . ASN A 1 246 ? 16.534 -8.901 -24.964 1.00 74.69 246 ASN A O 1
ATOM 1829 N N . LEU A 1 247 ? 17.112 -6.886 -24.199 1.00 73.50 247 LEU A N 1
ATOM 1830 C CA . LEU A 1 247 ? 16.332 -6.163 -25.207 1.00 73.50 247 LEU A CA 1
ATOM 1831 C C . LEU A 1 247 ? 16.868 -6.417 -26.621 1.00 73.50 247 LEU A C 1
ATOM 1833 O O . LEU A 1 247 ? 18.076 -6.339 -26.844 1.00 73.50 247 LEU A O 1
ATOM 1837 N N . ASP A 1 248 ? 15.958 -6.659 -27.570 1.00 71.06 248 ASP A N 1
ATOM 1838 C CA . ASP A 1 248 ? 16.309 -6.897 -28.972 1.00 71.06 248 ASP A CA 1
ATOM 1839 C C . ASP A 1 248 ? 17.047 -5.673 -29.558 1.00 71.06 248 ASP A C 1
ATOM 1841 O O . ASP A 1 248 ? 16.483 -4.568 -29.588 1.00 71.06 248 ASP A O 1
ATOM 1845 N N . PRO A 1 249 ? 18.296 -5.832 -30.041 1.00 67.00 249 PRO A N 1
ATOM 1846 C CA . PRO A 1 249 ? 19.057 -4.754 -30.662 1.00 67.00 249 PRO A CA 1
ATOM 1847 C C . PRO A 1 249 ? 18.332 -4.096 -31.844 1.00 67.00 249 PRO A C 1
ATOM 1849 O O . PRO A 1 249 ? 18.516 -2.899 -32.074 1.00 67.00 249 PRO A O 1
ATOM 1852 N N . ALA A 1 250 ? 17.482 -4.838 -32.566 1.00 67.00 250 ALA A N 1
ATOM 1853 C CA . ALA A 1 250 ? 16.714 -4.327 -33.702 1.00 67.00 250 ALA A CA 1
ATOM 1854 C C . ALA A 1 250 ? 15.703 -3.240 -33.296 1.00 67.00 250 ALA A C 1
ATOM 1856 O O . ALA A 1 250 ? 15.370 -2.361 -34.094 1.00 67.00 250 ALA A O 1
ATOM 1857 N N . LEU A 1 251 ? 15.259 -3.246 -32.035 1.00 63.69 251 LEU A N 1
ATOM 1858 C CA . LEU A 1 251 ? 14.348 -2.249 -31.472 1.00 63.69 251 LEU A CA 1
ATOM 1859 C C . LEU A 1 251 ? 15.075 -0.983 -30.960 1.00 63.69 251 LEU A C 1
ATOM 1861 O O . LEU A 1 251 ? 14.433 0.018 -30.620 1.00 63.69 251 LEU A O 1
ATOM 1865 N N . GLY A 1 252 ? 16.414 -0.995 -30.928 1.00 58.97 252 GLY A N 1
ATOM 1866 C CA . GLY A 1 252 ? 17.264 0.044 -30.332 1.00 58.97 252 GLY A CA 1
ATOM 1867 C C . GLY A 1 252 ? 17.282 1.401 -31.049 1.00 58.97 252 GLY A C 1
ATOM 1868 O O . GLY A 1 252 ? 17.891 2.341 -30.545 1.00 58.97 252 GLY A O 1
ATOM 1869 N N . SER A 1 253 ? 16.614 1.541 -32.198 1.00 56.25 253 SER A N 1
ATOM 1870 C CA . SER A 1 253 ? 16.540 2.802 -32.954 1.00 56.25 253 SER A CA 1
ATOM 1871 C C . SER A 1 253 ? 15.436 3.753 -32.471 1.00 56.25 253 SER A C 1
ATOM 1873 O O . SER A 1 253 ? 15.452 4.937 -32.812 1.00 56.25 253 SER A O 1
ATOM 1875 N N . SER A 1 254 ? 14.489 3.280 -31.652 1.00 61.69 254 SER A N 1
ATOM 1876 C CA . SER A 1 254 ? 13.424 4.132 -31.115 1.00 61.69 254 SER A CA 1
ATOM 1877 C C . SER A 1 254 ? 13.853 4.841 -29.818 1.00 61.69 254 SER A C 1
ATOM 1879 O O . SER A 1 254 ? 14.309 4.218 -28.858 1.00 61.69 254 SER A O 1
ATOM 1881 N N . LEU A 1 255 ? 13.669 6.168 -29.770 1.00 56.16 255 LEU A N 1
ATOM 1882 C CA . LEU A 1 255 ? 13.882 7.022 -28.586 1.00 56.16 255 LEU A CA 1
ATOM 1883 C C . LEU A 1 255 ? 13.335 6.436 -27.256 1.00 56.16 255 LEU A C 1
ATOM 1885 O O . LEU A 1 255 ? 14.069 6.491 -26.263 1.00 56.16 255 LEU A O 1
ATOM 1889 N N . PRO A 1 256 ? 12.116 5.848 -27.196 1.00 67.12 256 PRO A N 1
ATOM 1890 C CA . PRO A 1 256 ? 11.609 5.167 -25.998 1.00 67.12 256 PRO A CA 1
ATOM 1891 C C . PRO A 1 256 ? 12.531 4.077 -25.455 1.00 67.12 256 PRO A C 1
ATOM 1893 O O . PRO A 1 256 ? 12.742 3.970 -24.247 1.00 67.12 256 PRO A O 1
ATOM 1896 N N . ILE A 1 257 ? 13.071 3.248 -26.346 1.00 68.06 257 ILE A N 1
ATOM 1897 C CA . ILE A 1 257 ? 13.765 2.014 -25.978 1.00 68.06 257 ILE A CA 1
ATOM 1898 C C . ILE A 1 257 ? 15.173 2.325 -25.484 1.00 68.06 257 ILE A C 1
ATOM 1900 O O . ILE A 1 257 ? 15.612 1.745 -24.494 1.00 68.06 257 ILE A O 1
ATOM 1904 N N . VAL A 1 258 ? 15.825 3.340 -26.056 1.00 70.38 258 VAL A N 1
ATOM 1905 C CA . VAL A 1 258 ? 17.102 3.866 -25.547 1.00 70.38 258 VAL A CA 1
ATOM 1906 C C . VAL A 1 258 ? 16.948 4.423 -24.126 1.00 70.38 258 VAL A C 1
ATOM 1908 O O . VAL A 1 258 ? 17.802 4.197 -23.265 1.00 70.38 258 VAL A O 1
ATOM 1911 N N . ALA A 1 259 ? 15.849 5.130 -23.840 1.00 72.06 259 ALA A N 1
ATOM 1912 C CA . ALA A 1 259 ? 15.579 5.640 -22.497 1.00 72.06 259 ALA A CA 1
ATOM 1913 C C . ALA A 1 259 ? 15.324 4.504 -21.488 1.00 72.06 259 ALA A C 1
ATOM 1915 O O . ALA A 1 259 ? 15.835 4.561 -20.368 1.00 72.06 259 ALA A O 1
ATOM 1916 N N . ILE A 1 260 ? 14.598 3.455 -21.891 1.00 75.44 260 ILE A N 1
ATOM 1917 C CA . ILE A 1 260 ? 14.351 2.260 -21.069 1.00 75.44 260 ILE A CA 1
ATOM 1918 C C . ILE A 1 260 ? 15.647 1.484 -20.815 1.00 75.44 260 ILE A C 1
ATOM 1920 O O . ILE A 1 260 ? 15.915 1.124 -19.673 1.00 75.44 260 ILE A O 1
ATOM 1924 N N . GLN A 1 261 ? 16.493 1.293 -21.828 1.00 73.31 261 GLN A N 1
ATOM 1925 C CA . GLN A 1 261 ? 17.810 0.669 -21.662 1.00 73.31 261 GLN A CA 1
ATOM 1926 C C . GLN A 1 261 ? 18.689 1.451 -20.683 1.00 73.31 261 GLN A C 1
ATOM 1928 O O . GLN A 1 261 ? 19.391 0.867 -19.860 1.00 73.31 261 GLN A O 1
ATOM 1933 N N . ARG A 1 262 ? 18.640 2.786 -20.747 1.00 77.12 262 ARG A N 1
ATOM 1934 C CA . ARG A 1 262 ? 19.505 3.647 -19.936 1.00 77.12 262 ARG A CA 1
ATOM 1935 C C . ARG A 1 262 ? 19.026 3.816 -18.496 1.00 77.12 262 ARG A C 1
ATOM 1937 O O . ARG A 1 262 ? 19.853 3.853 -17.590 1.00 77.12 262 ARG A O 1
ATOM 1944 N N . TRP A 1 263 ? 17.719 3.956 -18.286 1.00 82.75 263 TRP A N 1
ATOM 1945 C CA . TRP A 1 263 ? 17.150 4.341 -16.990 1.00 82.75 263 TRP A CA 1
ATOM 1946 C C . TRP A 1 263 ? 16.162 3.325 -16.417 1.00 82.75 263 TRP A C 1
ATOM 1948 O O . TRP A 1 263 ? 15.865 3.396 -15.227 1.00 82.75 263 TRP A O 1
ATOM 1958 N N . GLY A 1 264 ? 15.674 2.366 -17.206 1.00 83.50 264 GLY A N 1
ATOM 1959 C CA . GLY A 1 264 ? 14.627 1.422 -16.806 1.00 83.50 264 GLY A CA 1
ATOM 1960 C C . GLY A 1 264 ? 15.005 0.604 -15.576 1.00 83.50 264 GLY A C 1
ATOM 1961 O O . GLY A 1 264 ? 14.248 0.581 -14.609 1.00 83.50 264 GLY A O 1
ATOM 1962 N N . ILE A 1 265 ? 16.211 0.027 -15.548 1.00 87.88 265 ILE A N 1
ATOM 1963 C CA . ILE A 1 265 ? 16.701 -0.731 -14.384 1.00 87.88 265 ILE A CA 1
ATOM 1964 C C . ILE A 1 265 ? 16.767 0.167 -13.139 1.00 87.88 265 ILE A C 1
ATOM 1966 O O . ILE A 1 265 ? 16.339 -0.239 -12.060 1.00 87.88 265 ILE A O 1
ATOM 1970 N N . CYS A 1 266 ? 17.242 1.409 -13.273 1.00 90.00 266 CYS A N 1
ATOM 1971 C CA . CYS A 1 266 ? 17.323 2.362 -12.161 1.00 90.00 266 CYS A CA 1
ATOM 1972 C C . CYS A 1 266 ? 15.931 2.765 -11.640 1.00 90.00 266 CYS A C 1
ATOM 1974 O O . CYS A 1 266 ? 15.710 2.816 -10.430 1.00 90.00 266 CYS A O 1
ATOM 1976 N N . VAL A 1 267 ? 14.977 3.033 -12.536 1.00 89.00 267 VAL A N 1
ATOM 1977 C CA . VAL A 1 267 ? 13.602 3.410 -12.174 1.00 89.00 267 VAL A CA 1
ATOM 1978 C C . VAL A 1 267 ? 12.877 2.242 -11.507 1.00 89.00 267 VAL A C 1
ATOM 1980 O O . VAL A 1 267 ? 12.264 2.432 -10.457 1.00 89.00 267 VAL A O 1
ATOM 1983 N N . LEU A 1 268 ? 12.977 1.031 -12.063 1.00 91.19 268 LEU A N 1
ATOM 1984 C CA . LEU A 1 268 ? 12.321 -0.159 -11.515 1.00 91.19 268 LEU A CA 1
ATOM 1985 C C . LEU A 1 268 ? 12.925 -0.584 -10.174 1.00 91.19 268 LEU A C 1
ATOM 1987 O O . LEU A 1 268 ? 12.176 -0.871 -9.242 1.00 91.19 268 LEU A O 1
ATOM 1991 N N . SER A 1 269 ? 14.254 -0.562 -10.029 1.00 93.12 269 SER A N 1
ATOM 1992 C CA . SER A 1 269 ? 14.909 -0.861 -8.746 1.00 93.12 269 SER A CA 1
ATOM 1993 C C . SER A 1 269 ? 14.603 0.195 -7.679 1.00 93.12 269 SER A C 1
ATOM 1995 O O . SER A 1 269 ? 14.340 -0.162 -6.531 1.00 93.12 269 SER A O 1
ATOM 1997 N N . GLY A 1 270 ? 14.537 1.480 -8.049 1.00 93.88 270 GLY A N 1
ATOM 1998 C CA . GLY A 1 270 ? 14.116 2.556 -7.148 1.00 93.88 270 GLY A CA 1
ATOM 1999 C C . GLY A 1 270 ? 12.656 2.414 -6.708 1.00 93.88 270 GLY A C 1
ATOM 2000 O O . GLY A 1 270 ? 12.353 2.491 -5.516 1.00 93.88 270 GLY A O 1
ATOM 2001 N N . TYR A 1 271 ? 11.753 2.132 -7.651 1.00 93.38 271 TYR A N 1
ATOM 2002 C CA . TYR A 1 271 ? 10.346 1.847 -7.363 1.00 93.38 271 TYR A CA 1
ATOM 2003 C C . TYR A 1 271 ? 10.193 0.627 -6.445 1.00 93.38 271 TYR A C 1
ATOM 2005 O O . TYR A 1 271 ? 9.458 0.687 -5.455 1.00 93.38 271 TYR A O 1
ATOM 2013 N N . MET A 1 272 ? 10.923 -0.456 -6.722 1.00 94.75 272 MET A N 1
ATOM 2014 C CA . MET A 1 272 ? 10.941 -1.664 -5.899 1.00 94.75 272 MET A CA 1
ATOM 2015 C C . MET A 1 272 ? 11.409 -1.362 -4.473 1.00 94.75 272 MET A C 1
ATOM 2017 O O . MET A 1 272 ? 10.723 -1.717 -3.515 1.00 94.75 272 MET A O 1
ATOM 2021 N N . LEU A 1 273 ? 12.529 -0.648 -4.319 1.00 96.12 273 LEU A N 1
ATOM 2022 C CA . LEU A 1 273 ? 13.070 -0.266 -3.016 1.00 96.12 273 LEU A CA 1
ATOM 2023 C C . LEU A 1 273 ? 12.059 0.554 -2.207 1.00 96.12 273 LEU A C 1
ATOM 2025 O O . LEU A 1 273 ? 11.754 0.210 -1.064 1.00 96.12 273 LEU A O 1
ATOM 2029 N N . ILE A 1 274 ? 11.493 1.610 -2.799 1.00 95.00 274 ILE A N 1
ATOM 2030 C CA . ILE A 1 274 ? 10.502 2.455 -2.121 1.00 95.00 274 ILE A CA 1
ATOM 2031 C C . ILE A 1 274 ? 9.268 1.630 -1.734 1.00 95.00 274 ILE A C 1
ATOM 2033 O O . ILE A 1 274 ? 8.771 1.757 -0.611 1.00 95.00 274 ILE A O 1
ATOM 2037 N N . SER A 1 275 ? 8.803 0.746 -2.618 1.00 93.69 275 SER A N 1
ATOM 2038 C CA . SER A 1 275 ? 7.608 -0.066 -2.378 1.00 93.69 275 SER A CA 1
ATOM 2039 C C . SER A 1 275 ? 7.782 -1.040 -1.212 1.00 93.69 275 SER A C 1
ATOM 2041 O O . SER A 1 275 ? 6.918 -1.149 -0.333 1.00 93.69 275 SER A O 1
ATOM 2043 N N . VAL A 1 276 ? 8.940 -1.699 -1.141 1.00 94.56 276 VAL A N 1
ATOM 2044 C CA . VAL A 1 276 ? 9.269 -2.609 -0.040 1.00 94.56 276 VAL A CA 1
ATOM 2045 C C . VAL A 1 276 ? 9.479 -1.835 1.271 1.00 94.56 276 VAL A C 1
ATOM 2047 O O . VAL A 1 276 ? 9.005 -2.268 2.323 1.00 94.56 276 VAL A O 1
ATOM 2050 N N . LEU A 1 277 ? 10.079 -0.638 1.238 1.00 94.06 277 LEU A N 1
ATOM 2051 C CA . LEU A 1 277 ? 10.212 0.219 2.427 1.00 94.06 277 LEU A CA 1
ATOM 2052 C C . LEU A 1 277 ? 8.853 0.685 2.972 1.00 94.06 277 LEU A C 1
ATOM 2054 O O . LEU A 1 277 ? 8.638 0.688 4.190 1.00 94.06 277 LEU A O 1
ATOM 2058 N N . LEU A 1 278 ? 7.916 1.060 2.096 1.00 93.50 278 LEU A N 1
ATOM 2059 C CA . LEU A 1 278 ? 6.544 1.395 2.489 1.00 93.50 278 LEU A CA 1
ATOM 2060 C C . LEU A 1 278 ? 5.837 0.181 3.101 1.00 93.50 278 LEU A C 1
ATOM 2062 O O . LEU A 1 278 ? 5.188 0.316 4.143 1.00 93.50 278 LEU A O 1
ATOM 2066 N N . SER A 1 279 ? 6.044 -1.008 2.535 1.00 93.31 279 SER A N 1
ATOM 2067 C CA . SER A 1 279 ? 5.545 -2.273 3.087 1.00 93.31 279 SER A CA 1
ATOM 2068 C C . SER A 1 279 ? 6.106 -2.550 4.483 1.00 93.31 279 SER A C 1
ATOM 2070 O O . SER A 1 279 ? 5.346 -2.825 5.413 1.00 93.31 279 SER A O 1
ATOM 2072 N N . GLY A 1 280 ? 7.408 -2.342 4.697 1.00 92.31 280 GLY A N 1
ATOM 2073 C CA . GLY A 1 280 ? 8.038 -2.482 6.013 1.00 92.31 280 GLY A CA 1
ATOM 2074 C C . GLY A 1 280 ? 7.452 -1.520 7.051 1.00 92.31 280 GLY A C 1
ATOM 2075 O O . GLY A 1 280 ? 7.200 -1.904 8.197 1.00 92.31 280 GLY A O 1
ATOM 2076 N N . ARG A 1 281 ? 7.147 -0.277 6.649 1.00 91.06 281 ARG A N 1
ATOM 2077 C CA . ARG A 1 281 ? 6.458 0.701 7.513 1.00 91.06 281 ARG A CA 1
ATOM 2078 C C . ARG A 1 281 ? 5.038 0.258 7.863 1.00 91.06 281 ARG A C 1
ATOM 2080 O O . ARG A 1 281 ? 4.630 0.450 9.010 1.00 91.06 281 ARG A O 1
ATOM 2087 N N . MET A 1 282 ? 4.298 -0.323 6.916 1.00 92.00 282 MET A N 1
ATOM 2088 C CA . MET A 1 282 ? 2.958 -0.875 7.160 1.00 92.00 282 MET A CA 1
ATOM 2089 C C . MET A 1 282 ? 3.004 -2.047 8.147 1.00 92.00 282 MET A C 1
ATOM 2091 O O . MET A 1 282 ? 2.246 -2.035 9.116 1.00 92.00 282 MET A O 1
ATOM 2095 N N . VAL A 1 283 ? 3.950 -2.980 7.991 1.00 92.00 283 VAL A N 1
ATOM 2096 C CA . VAL A 1 283 ? 4.135 -4.124 8.906 1.00 92.00 283 VAL A CA 1
ATOM 2097 C C . VAL A 1 283 ? 4.405 -3.666 10.341 1.00 92.00 283 VAL A C 1
ATOM 2099 O O . VAL A 1 283 ? 3.716 -4.102 11.262 1.00 92.00 283 VAL A O 1
ATOM 2102 N N . ILE A 1 284 ? 5.339 -2.729 10.555 1.00 88.94 284 ILE A N 1
ATOM 2103 C CA . ILE A 1 284 ? 5.631 -2.198 11.902 1.00 88.94 284 ILE A CA 1
ATOM 2104 C C . ILE A 1 284 ? 4.371 -1.593 12.538 1.00 88.94 284 ILE A C 1
ATOM 2106 O O . ILE A 1 284 ? 4.141 -1.718 13.740 1.00 88.94 284 ILE A O 1
ATOM 2110 N N . ARG A 1 285 ? 3.538 -0.918 11.744 1.00 88.06 285 ARG A N 1
ATOM 2111 C CA . ARG A 1 285 ? 2.318 -0.272 12.237 1.00 88.06 285 ARG A CA 1
ATOM 2112 C C . ARG A 1 285 ? 1.220 -1.257 12.582 1.00 88.06 285 ARG A C 1
ATOM 2114 O O . ARG A 1 285 ? 0.643 -1.131 13.658 1.00 88.06 285 ARG A O 1
ATOM 2121 N N . LEU A 1 286 ? 0.975 -2.230 11.710 1.00 89.62 286 LEU A N 1
ATOM 2122 C CA . LEU A 1 286 ? 0.055 -3.330 11.984 1.00 89.62 286 LEU A CA 1
ATOM 2123 C C . LEU A 1 286 ? 0.501 -4.093 13.229 1.00 89.62 286 LEU A C 1
ATOM 2125 O O . LEU A 1 286 ? -0.323 -4.441 14.064 1.00 89.62 286 LEU A O 1
ATOM 2129 N N . ARG A 1 287 ? 1.814 -4.246 13.436 1.00 87.19 287 ARG A N 1
ATOM 2130 C CA . ARG A 1 287 ? 2.341 -4.865 14.649 1.00 87.19 287 ARG A CA 1
ATOM 2131 C C . ARG A 1 287 ? 2.005 -4.082 15.916 1.00 87.19 287 ARG A C 1
ATOM 2133 O O . ARG A 1 287 ? 1.598 -4.683 16.906 1.00 87.19 287 ARG A O 1
ATOM 2140 N N . VAL A 1 288 ? 2.177 -2.761 15.899 1.00 84.62 288 VAL A N 1
ATOM 2141 C CA . VAL A 1 288 ? 1.789 -1.913 17.039 1.00 84.62 288 VAL A CA 1
ATOM 2142 C C . VAL A 1 288 ? 0.287 -2.029 17.305 1.00 84.62 288 VAL A C 1
ATOM 2144 O O . VAL A 1 288 ? -0.096 -2.188 18.457 1.00 84.62 288 VAL A O 1
ATOM 2147 N N . ALA A 1 289 ? -0.544 -2.037 16.258 1.00 84.62 289 ALA A N 1
ATOM 2148 C CA . ALA A 1 289 ? -1.987 -2.221 16.404 1.00 84.62 289 ALA A CA 1
ATOM 2149 C C . ALA A 1 289 ? -2.341 -3.586 17.022 1.00 84.62 289 ALA A C 1
ATOM 2151 O O . ALA A 1 289 ? -3.131 -3.640 17.958 1.00 84.62 289 ALA A O 1
ATOM 2152 N N . ILE A 1 290 ? -1.706 -4.676 16.573 1.00 85.50 290 ILE A N 1
ATOM 2153 C CA . ILE A 1 290 ? -1.873 -6.012 17.169 1.00 85.50 290 ILE A CA 1
ATOM 2154 C C . ILE A 1 290 ? -1.497 -5.996 18.654 1.00 85.50 290 ILE A C 1
ATOM 2156 O O . ILE A 1 290 ? -2.220 -6.552 19.475 1.00 85.50 290 ILE A O 1
ATOM 2160 N N . ALA A 1 291 ? -0.384 -5.353 19.015 1.00 81.31 291 ALA A N 1
ATOM 2161 C CA . ALA A 1 291 ? 0.044 -5.262 20.409 1.00 81.31 291 ALA A CA 1
ATOM 2162 C C . ALA A 1 291 ? -0.966 -4.487 21.273 1.00 81.31 291 ALA A C 1
ATOM 2164 O O . ALA A 1 291 ? -1.272 -4.922 22.384 1.00 81.31 291 ALA A O 1
ATOM 2165 N N . ASP A 1 292 ? -1.502 -3.379 20.755 1.00 81.88 292 ASP A N 1
ATOM 2166 C CA . ASP A 1 292 ? -2.504 -2.563 21.444 1.00 81.88 292 ASP A CA 1
ATOM 2167 C C . ASP A 1 292 ? -3.823 -3.339 21.624 1.00 81.88 292 ASP A C 1
ATOM 2169 O O . ASP A 1 292 ? -4.325 -3.437 22.743 1.00 81.88 292 ASP A O 1
ATOM 2173 N N . HIS A 1 293 ? -4.349 -3.965 20.564 1.00 83.81 293 HIS A N 1
ATOM 2174 C CA . HIS A 1 293 ? -5.588 -4.750 20.637 1.00 83.81 293 HIS A CA 1
ATOM 2175 C C . HIS A 1 293 ? -5.444 -6.013 21.495 1.00 83.81 293 HIS A C 1
ATOM 2177 O O . HIS A 1 293 ? -6.370 -6.370 22.220 1.00 83.81 293 HIS A O 1
ATOM 2183 N N . SER A 1 294 ? -4.280 -6.666 21.476 1.00 81.81 294 SER A N 1
ATOM 2184 C CA . SER A 1 294 ? -4.005 -7.839 22.311 1.00 81.81 294 SER A CA 1
ATOM 2185 C C . SER A 1 294 ? -3.970 -7.455 23.789 1.00 81.81 294 SER A C 1
ATOM 2187 O O . SER A 1 294 ? -4.570 -8.144 24.610 1.00 81.81 294 SER A O 1
ATOM 2189 N N . ALA A 1 295 ? -3.352 -6.317 24.124 1.00 78.94 295 ALA A N 1
ATOM 2190 C CA . ALA A 1 295 ? -3.378 -5.790 25.484 1.00 78.94 295 ALA A CA 1
ATOM 2191 C C . ALA A 1 295 ? -4.802 -5.410 25.924 1.00 78.94 295 ALA A C 1
ATOM 2193 O O . ALA A 1 295 ? -5.174 -5.662 27.067 1.00 78.94 295 ALA A O 1
ATOM 2194 N N . SER A 1 296 ? -5.614 -4.831 25.032 1.00 81.38 296 SER A N 1
ATOM 2195 C CA . SER A 1 296 ? -7.025 -4.548 25.321 1.00 81.38 296 SER A CA 1
ATOM 2196 C C . SER A 1 296 ? -7.842 -5.817 25.576 1.00 81.38 296 SER A C 1
ATOM 2198 O O . SER A 1 296 ? -8.672 -5.809 26.480 1.00 81.38 296 SER A O 1
ATOM 2200 N N . LEU A 1 297 ? -7.599 -6.897 24.826 1.00 83.44 297 LEU A N 1
ATOM 2201 C CA . LEU A 1 297 ? -8.291 -8.175 25.012 1.00 83.44 297 LEU A CA 1
ATOM 2202 C C . LEU A 1 297 ? -7.926 -8.837 26.346 1.00 83.44 297 LEU A C 1
ATOM 2204 O O . LEU A 1 297 ? -8.818 -9.257 27.074 1.00 83.44 297 LEU A O 1
ATOM 2208 N N . ALA A 1 298 ? -6.633 -8.879 26.683 1.00 80.50 298 ALA A N 1
ATOM 2209 C CA . ALA A 1 298 ? -6.157 -9.464 27.938 1.00 80.50 298 ALA A CA 1
ATOM 2210 C C . ALA A 1 298 ? -6.777 -8.763 29.157 1.00 80.50 298 ALA A C 1
ATOM 2212 O O . ALA A 1 298 ? -7.250 -9.415 30.084 1.00 80.50 298 ALA A O 1
ATOM 2213 N N . ARG A 1 299 ? -6.865 -7.425 29.110 1.00 80.94 299 ARG A N 1
ATOM 2214 C CA . ARG A 1 299 ? -7.547 -6.631 30.144 1.00 80.94 299 ARG A CA 1
ATOM 2215 C C . ARG A 1 299 ? -9.031 -6.948 30.243 1.00 80.94 299 ARG A C 1
ATOM 2217 O O . ARG A 1 299 ? -9.534 -7.060 31.349 1.00 80.94 299 ARG A O 1
ATOM 2224 N N . LEU A 1 300 ? -9.720 -7.076 29.108 1.00 82.81 300 LEU A N 1
ATOM 2225 C CA . LEU A 1 300 ? -11.147 -7.400 29.097 1.00 82.81 300 LEU A CA 1
ATOM 2226 C C . LEU A 1 300 ? -11.411 -8.764 29.755 1.00 82.81 300 LEU A C 1
ATOM 2228 O O . LEU A 1 300 ? -12.393 -8.928 30.460 1.00 82.81 300 LEU A O 1
ATOM 2232 N N . ARG A 1 301 ? -10.505 -9.729 29.570 1.00 84.00 301 ARG A N 1
ATOM 2233 C CA . ARG A 1 301 ? -10.632 -11.080 30.131 1.00 84.00 301 ARG A CA 1
ATOM 2234 C C . ARG A 1 301 ? -10.047 -11.249 31.535 1.00 84.00 301 ARG A C 1
ATOM 2236 O O . ARG A 1 301 ? -10.101 -12.353 32.068 1.00 84.00 301 ARG A O 1
ATOM 2243 N N . ASN A 1 302 ? -9.481 -10.194 32.127 1.00 82.62 302 ASN A N 1
ATOM 2244 C CA . ASN A 1 302 ? -8.688 -10.272 33.360 1.00 82.62 302 ASN A CA 1
ATOM 2245 C C . ASN A 1 302 ? -7.586 -11.355 33.307 1.00 82.62 302 ASN A C 1
ATOM 2247 O O . ASN A 1 302 ? -7.245 -11.961 34.321 1.00 82.62 302 ASN A O 1
ATOM 2251 N N . GLU A 1 303 ? -7.021 -11.604 32.123 1.00 78.56 303 GLU A N 1
ATOM 2252 C CA . GLU A 1 303 ? -5.913 -12.543 31.945 1.00 78.56 303 GLU A CA 1
ATOM 2253 C C . GLU A 1 303 ? -4.602 -11.847 32.350 1.00 78.56 303 GLU A C 1
ATOM 2255 O O . GLU A 1 303 ? -4.206 -10.840 31.758 1.00 78.56 303 GLU A O 1
ATOM 2260 N N . THR A 1 304 ? -3.934 -12.369 33.384 1.00 64.25 304 THR A N 1
ATOM 2261 C CA . THR A 1 304 ? -2.630 -11.872 33.862 1.00 64.25 304 THR A CA 1
ATOM 2262 C C . THR A 1 304 ? -1.448 -12.406 33.053 1.00 64.25 304 THR A C 1
ATOM 2264 O O . THR A 1 304 ? -0.386 -11.786 33.067 1.00 64.25 304 THR A O 1
ATOM 2267 N N . ASP A 1 305 ? -1.628 -13.524 32.340 1.00 53.06 305 ASP A N 1
ATOM 2268 C CA . ASP A 1 305 ? -0.563 -14.216 31.609 1.00 53.06 305 ASP A CA 1
ATOM 2269 C C . ASP A 1 305 ? -0.503 -13.865 30.114 1.00 53.06 305 ASP A C 1
ATOM 2271 O O . ASP A 1 305 ? -1.495 -13.534 29.466 1.00 53.06 305 ASP A O 1
ATOM 2275 N N . GLU A 1 306 ? 0.714 -13.952 29.563 1.00 54.59 306 GLU A N 1
ATOM 2276 C CA . GLU A 1 306 ? 1.141 -13.432 28.257 1.00 54.59 306 GLU A CA 1
ATOM 2277 C C . GLU A 1 306 ? 1.167 -14.426 27.053 1.00 54.59 306 GLU A C 1
ATOM 2279 O O . GLU A 1 306 ? 1.890 -14.150 26.087 1.00 54.59 306 GLU A O 1
ATOM 2284 N N . PRO A 1 307 ? 0.447 -15.569 26.981 1.00 46.69 307 PRO A N 1
ATOM 2285 C CA . PRO A 1 307 ? 0.700 -16.556 25.923 1.00 46.69 307 PRO A CA 1
ATOM 2286 C C . PRO A 1 307 ? 0.357 -16.032 24.516 1.00 46.69 307 PRO A C 1
ATOM 2288 O O . PRO A 1 307 ? 1.070 -16.322 23.552 1.00 46.69 307 PRO A O 1
ATOM 2291 N N . TYR A 1 308 ? -0.652 -15.158 24.388 1.00 48.03 308 TYR A N 1
ATOM 2292 C CA . TYR A 1 308 ? -0.981 -14.493 23.119 1.00 48.03 308 TYR A CA 1
ATOM 2293 C C . TYR A 1 308 ? 0.083 -13.479 22.661 1.00 48.03 308 TYR A C 1
ATOM 2295 O O . TYR A 1 308 ? 0.144 -13.154 21.473 1.00 48.03 308 TYR A O 1
ATOM 2303 N N . ARG A 1 309 ? 0.962 -12.988 23.549 1.00 55.25 309 ARG A N 1
ATOM 2304 C CA . ARG A 1 309 ? 2.044 -12.070 23.156 1.00 55.25 309 ARG A CA 1
ATOM 2305 C C . ARG A 1 309 ? 3.167 -12.801 22.423 1.00 55.25 309 ARG A C 1
ATOM 2307 O O . ARG A 1 309 ? 3.619 -12.284 21.401 1.00 55.25 309 ARG A O 1
ATOM 2314 N N . PHE A 1 310 ? 3.586 -13.983 22.880 1.00 50.06 310 PHE A N 1
ATOM 2315 C CA . PHE A 1 310 ? 4.800 -14.654 22.386 1.00 50.06 310 PHE A CA 1
ATOM 2316 C C . PHE A 1 310 ? 4.673 -15.232 20.965 1.00 50.06 310 PHE A C 1
ATOM 2318 O O . PHE A 1 310 ? 5.473 -14.882 20.098 1.00 50.06 310 PHE A O 1
ATOM 2325 N N . GLN A 1 311 ? 3.628 -16.009 20.658 1.00 59.00 311 GLN A N 1
ATOM 2326 C CA . GLN A 1 311 ? 3.477 -16.616 19.318 1.00 59.00 311 GLN A CA 1
ATOM 2327 C C . GLN A 1 311 ? 3.243 -15.570 18.211 1.00 59.00 311 GLN A C 1
ATOM 2329 O O . GLN A 1 311 ? 3.757 -15.676 17.095 1.00 59.00 311 GLN A O 1
ATOM 2334 N N . LEU A 1 312 ? 2.504 -14.500 18.524 1.00 63.19 312 LEU A N 1
ATOM 2335 C CA . LEU A 1 312 ? 2.302 -13.381 17.604 1.00 63.19 312 LEU A CA 1
ATOM 2336 C C . LEU A 1 312 ? 3.583 -12.544 17.431 1.00 63.19 312 LEU A C 1
ATOM 2338 O O . LEU A 1 312 ? 3.783 -11.989 16.348 1.00 63.19 312 LEU A O 1
ATOM 2342 N N . LEU A 1 313 ? 4.442 -12.422 18.457 1.00 66.69 313 LEU A N 1
ATOM 2343 C CA . LEU A 1 313 ? 5.725 -11.700 18.382 1.00 66.69 313 LEU A CA 1
ATOM 2344 C C . LEU A 1 313 ? 6.662 -12.336 17.355 1.00 66.69 313 LEU A C 1
ATOM 2346 O O . LEU A 1 313 ? 7.134 -11.627 16.465 1.00 66.69 313 LEU A O 1
ATOM 2350 N N . GLU A 1 314 ? 6.872 -13.647 17.439 1.00 73.69 314 GLU A N 1
ATOM 2351 C CA . GLU A 1 314 ? 7.791 -14.376 16.560 1.00 73.69 314 GLU A CA 1
ATOM 2352 C C . GLU A 1 314 ? 7.322 -14.342 15.104 1.00 73.69 314 GLU A C 1
ATOM 2354 O O . GLU A 1 314 ? 8.067 -13.912 14.222 1.00 73.69 314 GLU A O 1
ATOM 2359 N N . ARG A 1 315 ? 6.047 -14.670 14.850 1.00 81.00 315 ARG A N 1
ATOM 2360 C CA . ARG A 1 315 ? 5.480 -14.646 13.492 1.00 81.00 315 ARG A CA 1
ATOM 2361 C C . ARG A 1 315 ? 5.578 -13.260 12.854 1.00 81.00 315 ARG A C 1
ATOM 2363 O O . ARG A 1 315 ? 5.976 -13.131 11.701 1.00 81.00 315 ARG A O 1
ATOM 2370 N N . SER A 1 316 ? 5.227 -12.211 13.596 1.00 85.25 316 SER A N 1
ATOM 2371 C CA . SER A 1 316 ? 5.282 -10.842 13.066 1.00 85.25 316 SER A CA 1
ATOM 2372 C C . SER A 1 316 ? 6.708 -10.321 12.862 1.00 85.25 316 SER A C 1
ATOM 2374 O O . SER A 1 316 ? 6.937 -9.539 11.938 1.00 85.25 316 SER A O 1
ATOM 2376 N N . PHE A 1 317 ? 7.672 -10.777 13.671 1.00 87.38 317 PHE A N 1
ATOM 2377 C CA . PHE A 1 317 ? 9.082 -10.466 13.463 1.00 87.38 317 PHE A CA 1
ATOM 2378 C C . PHE A 1 317 ? 9.622 -11.153 12.212 1.00 87.38 317 PHE A C 1
ATOM 2380 O O . PHE A 1 317 ? 10.274 -10.490 11.414 1.00 87.38 317 PHE A O 1
ATOM 2387 N N . LEU A 1 318 ? 9.302 -12.433 11.996 1.00 90.38 318 LEU A N 1
ATOM 2388 C CA . LEU A 1 318 ? 9.692 -13.152 10.780 1.00 90.38 318 LEU A CA 1
ATOM 2389 C C . LEU A 1 318 ? 9.137 -12.468 9.527 1.00 90.38 318 LEU A C 1
ATOM 2391 O O . LEU A 1 318 ? 9.883 -12.205 8.588 1.00 90.38 318 LEU A O 1
ATOM 2395 N N . LEU A 1 319 ? 7.854 -12.093 9.538 1.00 92.50 319 LEU A N 1
ATOM 2396 C CA . LEU A 1 319 ? 7.241 -11.336 8.443 1.00 92.50 319 LEU A CA 1
ATOM 2397 C C . LEU A 1 319 ? 7.940 -9.986 8.215 1.00 92.50 319 LEU A C 1
ATOM 2399 O O . LEU A 1 319 ? 8.210 -9.608 7.077 1.00 92.50 319 LEU A O 1
ATOM 2403 N N . HIS A 1 320 ? 8.276 -9.265 9.287 1.00 92.81 320 HIS A N 1
ATOM 2404 C CA . HIS A 1 320 ? 9.040 -8.026 9.182 1.00 92.81 320 HIS A CA 1
ATOM 2405 C C . HIS A 1 320 ? 10.442 -8.256 8.601 1.00 92.81 320 HIS A C 1
ATOM 2407 O O . HIS A 1 320 ? 10.856 -7.513 7.713 1.00 92.81 320 HIS A O 1
ATOM 2413 N N . LEU A 1 321 ? 11.146 -9.290 9.065 1.00 93.25 321 LEU A N 1
ATOM 2414 C CA . LEU A 1 321 ? 12.490 -9.640 8.624 1.00 93.25 321 LEU A CA 1
ATOM 2415 C C . LEU A 1 321 ? 12.518 -9.963 7.129 1.00 93.25 321 LEU A C 1
ATOM 2417 O O . LEU A 1 321 ? 13.390 -9.456 6.432 1.00 93.25 321 LEU A O 1
ATOM 2421 N N . VAL A 1 322 ? 11.537 -10.717 6.621 1.00 95.12 322 VAL A N 1
ATOM 2422 C CA . VAL A 1 322 ? 11.397 -10.983 5.179 1.00 95.12 322 VAL A CA 1
ATOM 2423 C C . VAL A 1 322 ? 11.355 -9.673 4.393 1.00 95.12 322 VAL A C 1
ATOM 2425 O O . VAL A 1 322 ? 12.144 -9.482 3.473 1.00 95.12 322 VAL A O 1
ATOM 2428 N N . VAL A 1 323 ? 10.502 -8.724 4.788 1.00 95.62 323 VAL A N 1
ATOM 2429 C CA . VAL A 1 323 ? 10.394 -7.427 4.099 1.00 95.62 323 VAL A CA 1
ATOM 2430 C C . VAL A 1 323 ? 11.694 -6.622 4.189 1.00 95.62 323 VAL A C 1
ATOM 2432 O O . VAL A 1 323 ? 12.083 -5.976 3.220 1.00 95.62 323 VAL A O 1
ATOM 2435 N N . VAL A 1 324 ? 12.396 -6.671 5.323 1.00 95.25 324 VAL A N 1
ATOM 2436 C CA . VAL A 1 324 ? 13.694 -5.997 5.493 1.00 95.25 324 VAL A CA 1
ATOM 2437 C C . VAL A 1 324 ? 14.757 -6.590 4.571 1.00 95.25 324 VAL A C 1
ATOM 2439 O O . VAL A 1 324 ? 15.481 -5.830 3.931 1.00 95.25 324 VAL A O 1
ATOM 2442 N N . LEU A 1 325 ? 14.825 -7.918 4.455 1.00 96.12 325 LEU A N 1
ATOM 2443 C CA . LEU A 1 325 ? 15.758 -8.597 3.554 1.00 96.12 325 LEU A CA 1
ATOM 2444 C C . LEU A 1 325 ? 15.467 -8.258 2.088 1.00 96.12 325 LEU A C 1
ATOM 2446 O O . LEU A 1 325 ? 16.392 -7.950 1.340 1.00 96.12 325 LEU A O 1
ATOM 2450 N N . LEU A 1 326 ? 14.189 -8.223 1.693 1.00 96.56 326 LEU A N 1
ATOM 2451 C CA . LEU A 1 326 ? 13.787 -7.762 0.361 1.00 96.56 326 LEU A CA 1
ATOM 2452 C C . LEU A 1 326 ? 14.204 -6.302 0.119 1.00 96.56 326 LEU A C 1
ATOM 2454 O O . LEU A 1 326 ? 14.674 -5.970 -0.966 1.00 96.56 326 LEU A O 1
ATOM 2458 N N . ALA A 1 327 ? 14.078 -5.428 1.125 1.00 96.12 327 ALA A N 1
ATOM 2459 C CA . ALA A 1 327 ? 14.463 -4.021 0.999 1.00 96.12 327 ALA A CA 1
ATOM 2460 C C . ALA A 1 327 ? 15.983 -3.868 0.870 1.00 96.12 327 ALA A C 1
ATOM 2462 O O . ALA A 1 327 ? 16.458 -3.069 0.068 1.00 96.12 327 ALA A O 1
ATOM 2463 N N . ALA A 1 328 ? 16.742 -4.649 1.641 1.00 96.62 328 ALA A N 1
ATOM 2464 C CA . ALA A 1 328 ? 18.195 -4.694 1.576 1.00 96.62 328 ALA A CA 1
ATOM 2465 C C . ALA A 1 328 ? 18.666 -5.170 0.196 1.00 96.62 328 ALA A C 1
ATOM 2467 O O . ALA A 1 328 ? 19.506 -4.525 -0.427 1.00 96.62 328 ALA A O 1
ATOM 2468 N N . PHE A 1 329 ? 18.058 -6.233 -0.334 1.00 96.25 329 PHE A N 1
ATOM 2469 C CA . PHE A 1 329 ?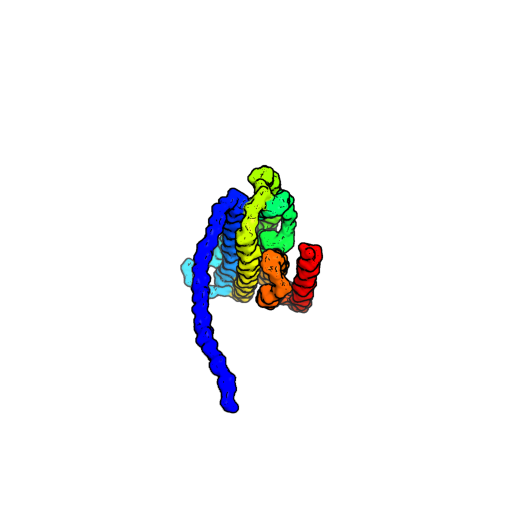 18.354 -6.707 -1.683 1.00 96.25 329 PHE A CA 1
ATOM 2470 C C . PHE A 1 329 ? 17.998 -5.658 -2.745 1.00 96.25 329 PHE A C 1
ATOM 2472 O O . PHE A 1 329 ? 18.798 -5.377 -3.636 1.00 96.25 329 PHE A O 1
ATOM 2479 N N . ALA A 1 330 ? 16.829 -5.022 -2.631 1.00 96.06 330 ALA A N 1
ATOM 2480 C CA . ALA A 1 330 ? 16.425 -3.948 -3.533 1.00 96.06 330 ALA A CA 1
ATOM 2481 C C . ALA A 1 330 ? 17.380 -2.743 -3.477 1.00 96.06 330 ALA A C 1
ATOM 2483 O O . ALA A 1 330 ? 17.651 -2.134 -4.510 1.00 96.06 330 ALA A O 1
ATOM 2484 N N . ALA A 1 331 ? 17.939 -2.426 -2.305 1.00 96.31 331 ALA A N 1
ATOM 2485 C CA . ALA A 1 331 ? 18.946 -1.380 -2.143 1.00 96.31 331 ALA A CA 1
ATOM 2486 C C . ALA A 1 331 ? 20.268 -1.733 -2.840 1.00 96.31 331 ALA A C 1
ATOM 2488 O O . ALA A 1 331 ? 20.838 -0.877 -3.518 1.00 96.3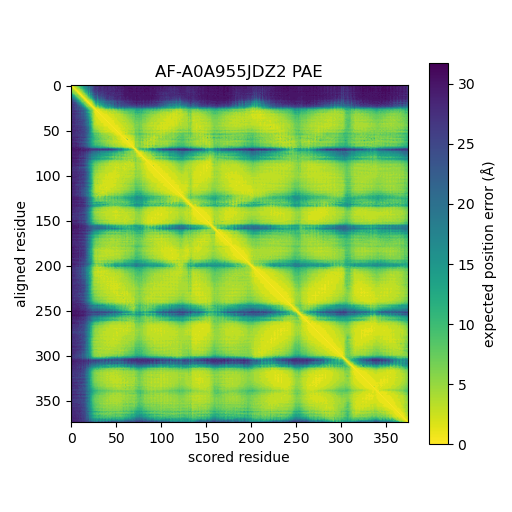1 331 ALA A O 1
ATOM 2489 N N . CYS A 1 332 ? 20.719 -2.989 -2.746 1.00 95.62 332 CYS A N 1
ATOM 2490 C CA . CYS A 1 332 ? 21.882 -3.471 -3.495 1.00 95.62 332 CYS A CA 1
ATOM 2491 C C . CYS A 1 332 ? 21.669 -3.338 -5.006 1.00 95.62 332 CYS A C 1
ATOM 2493 O O . CYS A 1 332 ? 22.536 -2.813 -5.702 1.00 95.62 332 CYS A O 1
ATOM 2495 N N . LEU A 1 333 ? 20.504 -3.765 -5.508 1.00 94.00 333 LEU A N 1
ATOM 2496 C CA . LEU A 1 333 ? 20.162 -3.642 -6.927 1.00 94.00 333 LEU A CA 1
ATOM 2497 C C . LEU A 1 333 ? 20.104 -2.186 -7.385 1.00 94.00 333 LEU A C 1
ATOM 2499 O O . LEU A 1 333 ? 20.602 -1.866 -8.459 1.00 94.00 333 LEU A O 1
ATOM 2503 N N . PHE A 1 334 ? 19.530 -1.302 -6.571 1.00 95.19 334 PHE A N 1
ATOM 2504 C CA . PHE A 1 334 ? 19.469 0.122 -6.878 1.00 95.19 334 PHE A CA 1
ATOM 2505 C C . PHE A 1 334 ? 20.867 0.756 -6.930 1.00 95.19 334 PHE A C 1
ATOM 2507 O O . PHE A 1 334 ? 21.181 1.466 -7.882 1.00 95.19 334 PHE A O 1
ATOM 2514 N N . GLY A 1 335 ? 21.745 0.447 -5.968 1.00 93.81 335 GLY A N 1
ATOM 2515 C CA . GLY A 1 335 ? 23.143 0.894 -6.000 1.00 93.81 335 GLY A CA 1
ATOM 2516 C C . GLY A 1 335 ? 23.899 0.363 -7.221 1.00 93.81 335 GLY A C 1
ATOM 2517 O O . GLY A 1 335 ? 24.572 1.124 -7.914 1.00 93.81 335 GLY A O 1
ATOM 2518 N N . ALA A 1 336 ? 23.714 -0.917 -7.560 1.00 92.06 336 ALA A N 1
ATOM 2519 C CA . ALA A 1 336 ? 24.277 -1.505 -8.774 1.00 92.06 336 ALA A CA 1
ATOM 2520 C C . ALA A 1 336 ? 23.769 -0.807 -10.050 1.00 92.06 336 ALA A C 1
ATOM 2522 O O . ALA A 1 336 ? 24.563 -0.517 -10.945 1.00 92.06 336 ALA A O 1
ATOM 2523 N N . ALA A 1 337 ? 22.478 -0.465 -10.115 1.00 90.69 337 ALA A N 1
ATOM 2524 C CA . ALA A 1 337 ? 21.887 0.275 -11.232 1.00 90.69 337 ALA A CA 1
ATOM 2525 C C . ALA A 1 337 ? 22.472 1.692 -11.380 1.00 90.69 337 ALA A C 1
ATOM 2527 O O . ALA A 1 337 ? 22.613 2.190 -12.496 1.00 90.69 337 ALA A O 1
ATOM 2528 N N . LEU A 1 338 ? 22.872 2.316 -10.268 1.00 91.75 338 LEU A N 1
ATOM 2529 C CA . LEU A 1 338 ? 23.595 3.591 -10.239 1.00 91.75 338 LEU A CA 1
ATOM 2530 C C . LEU A 1 338 ? 25.103 3.455 -10.514 1.00 91.75 338 LEU A C 1
ATOM 2532 O O . LEU A 1 338 ? 25.809 4.460 -10.507 1.00 91.75 338 LEU A O 1
ATOM 2536 N N . ARG A 1 339 ? 25.595 2.239 -10.796 1.00 91.62 339 ARG A N 1
ATOM 2537 C CA . ARG A 1 339 ? 27.020 1.902 -10.972 1.00 91.62 339 ARG A CA 1
ATOM 2538 C C . ARG A 1 339 ? 27.870 2.115 -9.715 1.00 91.62 339 ARG A C 1
ATOM 2540 O O . ARG A 1 339 ? 29.080 2.288 -9.811 1.00 91.62 339 ARG A O 1
ATOM 2547 N N . ASP A 1 340 ? 27.243 2.047 -8.546 1.00 94.50 340 ASP A N 1
ATOM 2548 C CA . ASP A 1 340 ? 27.894 2.155 -7.244 1.00 94.50 340 ASP A CA 1
ATOM 2549 C C . ASP A 1 340 ? 27.379 1.061 -6.293 1.00 94.50 340 ASP A C 1
ATOM 2551 O O . ASP A 1 340 ? 26.536 1.266 -5.411 1.00 94.50 340 ASP A O 1
ATOM 2555 N N . LEU A 1 341 ? 27.890 -0.157 -6.504 1.00 94.06 341 LEU A N 1
ATOM 2556 C CA . LEU A 1 341 ? 27.542 -1.318 -5.684 1.00 94.06 341 LEU A CA 1
ATOM 2557 C C . LEU A 1 341 ? 27.962 -1.127 -4.220 1.00 94.06 341 LEU A C 1
ATOM 2559 O O . LEU A 1 341 ? 27.269 -1.611 -3.326 1.00 94.06 341 LEU A O 1
ATOM 2563 N N . ALA A 1 342 ? 29.061 -0.411 -3.965 1.00 95.75 342 ALA A N 1
ATOM 2564 C CA . ALA A 1 342 ? 29.540 -0.152 -2.612 1.00 95.75 342 ALA A CA 1
ATOM 2565 C C . ALA A 1 342 ? 28.508 0.657 -1.817 1.00 95.75 342 ALA A C 1
ATOM 2567 O O . ALA A 1 342 ? 28.113 0.239 -0.726 1.00 95.75 342 ALA A O 1
ATOM 2568 N N . THR A 1 343 ? 27.985 1.744 -2.392 1.00 93.81 343 THR A N 1
ATOM 2569 C CA . THR A 1 343 ? 26.897 2.515 -1.774 1.00 93.81 343 THR A CA 1
ATOM 2570 C C . THR A 1 343 ? 25.637 1.668 -1.588 1.00 93.81 343 THR A C 1
ATOM 2572 O O . THR A 1 343 ? 25.000 1.747 -0.536 1.00 93.81 343 THR A O 1
ATOM 2575 N N . GLY A 1 344 ? 25.298 0.804 -2.554 1.00 94.94 344 GLY A N 1
ATOM 2576 C CA . GLY A 1 344 ? 24.177 -0.137 -2.434 1.00 94.94 344 GLY A CA 1
ATOM 2577 C C . GLY A 1 344 ? 24.310 -1.099 -1.247 1.00 94.94 344 GLY A C 1
ATOM 2578 O O . GLY A 1 344 ? 23.369 -1.252 -0.469 1.00 94.94 344 GLY A O 1
ATOM 2579 N N . LEU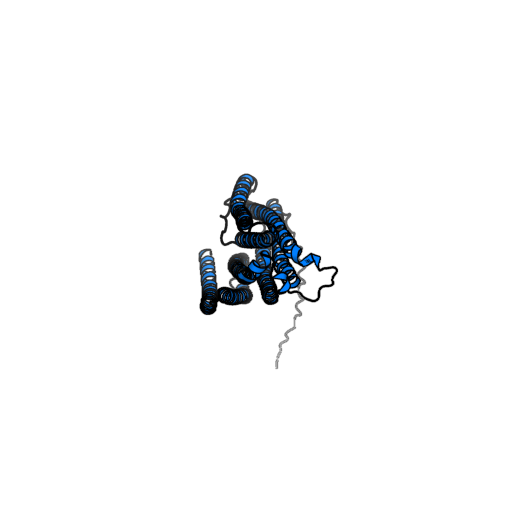 A 1 345 ? 25.490 -1.701 -1.067 1.00 96.25 345 LEU A N 1
ATOM 2580 C CA . LEU A 1 345 ? 25.794 -2.609 0.045 1.00 96.25 345 LEU A CA 1
ATOM 2581 C C . LEU A 1 345 ? 25.761 -1.890 1.399 1.00 96.25 345 LEU A C 1
ATOM 2583 O O . LEU A 1 345 ? 25.183 -2.407 2.358 1.00 96.25 345 LEU A O 1
ATOM 2587 N N . ILE A 1 346 ? 26.332 -0.683 1.475 1.00 96.75 346 ILE A N 1
ATOM 2588 C CA . ILE A 1 346 ? 26.282 0.152 2.683 1.00 96.75 346 ILE A CA 1
ATOM 2589 C C . ILE A 1 346 ? 24.825 0.477 3.028 1.00 96.75 346 ILE A C 1
ATOM 2591 O O . ILE A 1 346 ? 24.405 0.288 4.171 1.00 96.75 346 ILE A O 1
ATOM 2595 N N . LEU A 1 347 ? 24.030 0.908 2.045 1.00 94.31 347 LEU A N 1
ATOM 2596 C CA . LEU A 1 347 ? 22.615 1.213 2.237 1.00 94.31 347 LEU A CA 1
ATOM 2597 C C . LEU A 1 347 ? 21.835 -0.019 2.714 1.00 94.31 347 LEU A C 1
ATOM 2599 O O . LEU A 1 347 ? 21.049 0.087 3.652 1.00 94.31 347 LEU A O 1
ATOM 2603 N N . ALA A 1 348 ? 22.077 -1.189 2.124 1.00 96.12 348 ALA A N 1
ATOM 2604 C CA . ALA A 1 348 ? 21.448 -2.445 2.522 1.00 96.12 348 ALA A CA 1
ATOM 2605 C C . ALA A 1 348 ? 21.776 -2.830 3.975 1.00 96.12 348 ALA A C 1
ATOM 2607 O O . ALA A 1 348 ? 20.871 -3.169 4.747 1.00 96.12 348 ALA A O 1
ATOM 2608 N N . ALA A 1 349 ? 23.046 -2.722 4.377 1.00 96.75 349 ALA A N 1
ATOM 2609 C CA . ALA A 1 349 ? 23.483 -2.992 5.745 1.00 96.75 349 ALA A CA 1
ATOM 2610 C C . ALA A 1 349 ? 22.846 -2.014 6.747 1.00 96.75 349 ALA A C 1
ATOM 2612 O O . ALA A 1 349 ? 22.278 -2.441 7.757 1.00 96.75 349 ALA A O 1
ATOM 2613 N N . VAL A 1 350 ? 22.863 -0.712 6.436 1.00 96.06 350 VAL A N 1
ATOM 2614 C CA . VAL A 1 350 ? 22.249 0.335 7.267 1.00 96.06 350 VAL A CA 1
ATOM 2615 C C . VAL A 1 350 ? 20.743 0.121 7.388 1.00 96.06 350 VAL A C 1
ATOM 2617 O O . VAL A 1 350 ? 20.220 0.151 8.499 1.00 96.06 350 VAL A O 1
ATOM 2620 N N . LEU A 1 351 ? 20.036 -0.137 6.283 1.00 93.81 351 LEU A N 1
ATOM 2621 C CA . LEU A 1 351 ? 18.592 -0.386 6.289 1.00 93.81 351 LEU A CA 1
ATOM 2622 C C . LEU A 1 351 ? 18.230 -1.625 7.109 1.00 93.81 351 LEU A C 1
ATOM 2624 O O . LEU A 1 351 ? 17.251 -1.583 7.859 1.00 93.81 351 LEU A O 1
ATOM 2628 N N . THR A 1 352 ? 19.016 -2.696 6.998 1.00 94.19 352 THR A N 1
ATOM 2629 C CA . THR A 1 352 ? 18.803 -3.936 7.754 1.00 94.19 352 THR A CA 1
ATOM 2630 C C . THR A 1 352 ? 18.974 -3.693 9.247 1.00 94.19 352 THR A C 1
ATOM 2632 O O . THR A 1 352 ? 18.044 -3.924 10.025 1.00 94.19 352 THR A O 1
ATOM 2635 N N . LEU A 1 353 ? 20.126 -3.145 9.647 1.00 94.94 353 LEU A N 1
ATOM 2636 C CA . LEU A 1 353 ? 20.438 -2.878 11.047 1.00 94.94 353 LEU A CA 1
ATOM 2637 C C . LEU A 1 353 ? 19.446 -1.880 11.656 1.00 94.94 353 LEU A C 1
ATOM 2639 O O . LEU A 1 353 ? 18.875 -2.135 12.717 1.00 94.94 353 LEU A O 1
ATOM 2643 N N . TRP A 1 354 ? 19.181 -0.772 10.960 1.00 93.94 354 TRP A N 1
ATOM 2644 C CA . TRP A 1 354 ? 18.221 0.238 11.397 1.00 93.94 354 TRP A CA 1
ATOM 2645 C C . TRP A 1 354 ? 16.817 -0.342 11.562 1.00 93.94 354 TRP A C 1
ATOM 2647 O O . TRP A 1 354 ? 16.156 -0.053 12.559 1.00 93.94 354 TRP A O 1
ATOM 2657 N N . SER A 1 355 ? 16.349 -1.165 10.621 1.00 91.56 355 SER A N 1
ATOM 2658 C CA . SER A 1 355 ? 15.001 -1.741 10.685 1.00 91.56 355 SER A CA 1
ATOM 2659 C C . SER A 1 355 ? 14.855 -2.716 11.850 1.00 91.56 355 SER A C 1
ATOM 2661 O O . SER A 1 355 ? 13.881 -2.609 12.595 1.00 91.56 355 SER A O 1
ATOM 2663 N N . ILE A 1 356 ? 15.850 -3.581 12.081 1.00 90.50 356 ILE A N 1
ATOM 2664 C CA . ILE A 1 356 ? 15.871 -4.508 13.223 1.00 90.50 356 ILE A CA 1
ATOM 2665 C C . ILE A 1 356 ? 15.875 -3.732 14.548 1.00 90.50 356 ILE A C 1
ATOM 2667 O O . ILE A 1 356 ? 15.024 -3.965 15.411 1.00 90.50 356 ILE A O 1
ATOM 2671 N N . LEU A 1 357 ? 16.778 -2.758 14.704 1.00 91.31 357 LEU A N 1
ATOM 2672 C CA . LEU A 1 357 ? 16.865 -1.944 15.922 1.00 91.31 357 LEU A CA 1
ATOM 2673 C C . LEU A 1 357 ? 15.577 -1.151 16.164 1.00 91.31 357 LEU A C 1
ATOM 2675 O O . LEU A 1 357 ? 15.053 -1.110 17.282 1.00 91.31 357 LEU A O 1
ATOM 2679 N N . ARG A 1 358 ? 15.024 -0.554 15.106 1.00 89.06 358 ARG A N 1
ATOM 2680 C CA . ARG A 1 358 ? 13.764 0.184 15.164 1.00 89.06 358 ARG A CA 1
ATOM 2681 C C . ARG A 1 358 ? 12.606 -0.725 15.555 1.00 89.06 358 ARG A C 1
ATOM 2683 O O . ARG A 1 358 ? 11.776 -0.295 16.353 1.00 89.06 358 ARG A O 1
ATOM 2690 N N . TYR A 1 359 ? 12.538 -1.944 15.026 1.00 85.19 359 TYR A N 1
ATOM 2691 C CA . TYR A 1 359 ? 11.506 -2.915 15.381 1.00 85.19 359 TYR A CA 1
ATOM 2692 C C . TYR A 1 359 ? 11.518 -3.194 16.890 1.00 85.19 359 TYR A C 1
ATOM 2694 O O . TYR A 1 359 ? 10.501 -3.009 17.564 1.00 85.19 359 TYR A O 1
ATOM 2702 N N . VAL A 1 360 ? 12.693 -3.507 17.447 1.00 85.69 360 VAL A N 1
ATOM 2703 C CA . VAL A 1 360 ? 12.873 -3.739 18.890 1.00 85.69 360 VAL A CA 1
ATOM 2704 C C . VAL A 1 360 ? 12.480 -2.506 19.709 1.00 85.69 360 VAL A C 1
ATOM 2706 O O . VAL A 1 360 ? 11.741 -2.613 20.692 1.00 85.69 360 VAL A O 1
ATOM 2709 N N . PHE A 1 361 ? 12.929 -1.316 19.306 1.00 86.44 361 PHE A N 1
ATOM 2710 C CA . PHE A 1 361 ? 12.629 -0.080 20.029 1.00 86.44 361 PHE A CA 1
ATOM 2711 C C . PHE A 1 361 ? 11.133 0.263 20.013 1.00 86.44 361 PHE A C 1
ATOM 2713 O O . PHE A 1 361 ? 10.562 0.640 21.041 1.00 86.44 361 PHE A O 1
ATOM 2720 N N . VAL A 1 362 ? 10.476 0.113 18.860 1.00 82.88 362 VAL A N 1
ATOM 2721 C CA . VAL A 1 362 ? 9.037 0.363 18.712 1.00 82.88 362 VAL A CA 1
ATOM 2722 C C . VAL A 1 362 ? 8.234 -0.586 19.597 1.00 82.88 362 VAL A C 1
ATOM 2724 O O . VAL A 1 362 ? 7.319 -0.120 20.280 1.00 82.88 362 VAL A O 1
ATOM 2727 N N . LEU A 1 363 ? 8.609 -1.868 19.661 1.00 76.31 363 LEU A N 1
ATOM 2728 C CA . LEU A 1 363 ? 7.966 -2.843 20.544 1.00 76.31 363 LEU A CA 1
ATOM 2729 C C . LEU A 1 363 ? 8.137 -2.487 22.021 1.00 76.31 363 LEU A C 1
ATOM 2731 O O . LEU A 1 363 ? 7.149 -2.435 22.753 1.00 76.31 363 LEU A O 1
ATOM 2735 N N . ARG A 1 364 ? 9.356 -2.148 22.458 1.00 80.38 364 ARG A N 1
ATOM 2736 C CA . ARG A 1 364 ? 9.603 -1.708 23.844 1.00 80.38 364 ARG A CA 1
ATOM 2737 C C . ARG A 1 364 ? 8.769 -0.479 24.206 1.00 80.38 364 ARG A C 1
ATOM 2739 O O . ARG A 1 364 ? 8.213 -0.396 25.300 1.00 80.38 364 ARG A O 1
ATOM 2746 N N . ARG A 1 365 ? 8.641 0.478 23.283 1.00 80.44 365 ARG A N 1
ATOM 2747 C CA . ARG A 1 365 ? 7.838 1.691 23.494 1.00 80.44 365 ARG A CA 1
ATOM 2748 C C . ARG A 1 365 ? 6.332 1.415 23.494 1.00 80.44 365 ARG A C 1
ATOM 2750 O O . ARG A 1 365 ? 5.595 2.149 24.151 1.00 80.44 365 ARG A O 1
ATOM 2757 N N . ALA A 1 366 ? 5.864 0.422 22.742 1.00 71.31 366 ALA A N 1
ATOM 2758 C CA . ALA A 1 366 ? 4.474 -0.028 22.789 1.00 71.31 366 ALA A CA 1
ATOM 2759 C C . ALA A 1 366 ? 4.176 -0.715 24.132 1.00 71.31 366 ALA A C 1
ATOM 2761 O O . ALA A 1 366 ? 3.234 -0.322 24.815 1.00 71.31 366 ALA A O 1
ATOM 2762 N N . ALA A 1 367 ? 5.056 -1.618 24.581 1.00 70.12 367 ALA A N 1
ATOM 2763 C CA . ALA A 1 367 ? 4.939 -2.289 25.875 1.00 70.12 367 ALA A CA 1
ATOM 2764 C C . ALA A 1 367 ? 4.858 -1.288 27.043 1.00 70.12 367 ALA A C 1
ATOM 2766 O O . ALA A 1 367 ? 3.910 -1.334 27.824 1.00 70.12 367 ALA A O 1
ATOM 2767 N N . ARG A 1 368 ? 5.761 -0.297 27.097 1.00 75.56 368 ARG A N 1
ATOM 2768 C CA . ARG A 1 368 ? 5.724 0.765 28.125 1.00 75.56 368 ARG A CA 1
ATOM 2769 C C . ARG A 1 368 ? 4.448 1.612 28.085 1.00 75.56 368 ARG A C 1
ATOM 2771 O O . ARG A 1 368 ? 3.949 2.034 29.118 1.00 75.56 368 ARG A O 1
ATOM 2778 N N . ARG A 1 369 ? 3.900 1.887 26.898 1.00 72.19 369 ARG A N 1
ATOM 2779 C CA . ARG A 1 369 ? 2.625 2.618 26.787 1.00 72.19 369 ARG A CA 1
ATOM 2780 C C . ARG A 1 369 ? 1.447 1.787 27.275 1.00 72.19 369 ARG A C 1
ATOM 2782 O O . ARG A 1 369 ? 0.532 2.344 27.869 1.00 72.19 369 ARG A O 1
ATOM 2789 N N . SER A 1 370 ? 1.483 0.477 27.044 1.00 63.78 370 SER A N 1
ATOM 2790 C CA . SER A 1 370 ? 0.469 -0.433 27.569 1.00 63.78 370 SER A CA 1
ATOM 2791 C C . SER A 1 370 ? 0.548 -0.576 29.092 1.00 63.78 370 SER A C 1
ATOM 2793 O O . SER A 1 370 ? -0.496 -0.674 29.718 1.00 63.78 370 SER A O 1
ATOM 2795 N N . SER A 1 371 ? 1.731 -0.500 29.712 1.00 64.06 371 SER A N 1
ATOM 2796 C CA . SER A 1 371 ? 1.849 -0.566 31.178 1.00 64.06 371 SER A CA 1
ATOM 2797 C C . SER A 1 371 ? 1.405 0.718 31.884 1.00 64.06 371 SER A C 1
ATOM 2799 O O . SER A 1 371 ? 0.931 0.646 33.000 1.00 64.06 371 SER A O 1
ATOM 2801 N N . LEU A 1 372 ? 1.533 1.887 31.243 1.00 60.28 372 LEU A N 1
ATOM 2802 C CA . LEU A 1 372 ? 1.133 3.185 31.819 1.00 60.28 372 LEU A CA 1
ATOM 2803 C C . LEU A 1 372 ? -0.365 3.507 31.681 1.00 60.28 372 LEU A C 1
ATOM 2805 O O . LEU A 1 372 ? -0.833 4.505 32.215 1.00 60.28 372 LEU A O 1
ATOM 2809 N N . ARG A 1 373 ? -1.099 2.734 30.872 1.00 55.50 373 ARG A N 1
ATOM 2810 C CA . ARG A 1 373 ? -2.549 2.897 30.650 1.00 55.50 373 ARG A CA 1
ATOM 2811 C C . ARG A 1 373 ? -3.389 1.901 31.451 1.00 55.50 373 ARG A C 1
ATOM 2813 O O . ARG A 1 373 ? -4.594 1.827 31.214 1.00 55.50 373 ARG A O 1
ATOM 2820 N N . GLY A 1 374 ? -2.741 1.005 32.186 1.00 50.81 374 GLY A N 1
ATOM 2821 C CA . GLY A 1 374 ? -3.371 0.185 33.219 1.00 50.81 374 GLY A CA 1
ATOM 2822 C C . GLY A 1 374 ? -3.111 0.874 34.541 1.00 50.81 374 GLY A C 1
ATOM 2823 O O . GLY A 1 374 ? -4.019 0.812 35.387 1.00 50.81 374 GLY A O 1
#

Mean predicted aligned error: 8.86 Å

Sequence (374 aa):
TVSRSGCASWACSEATTPRLRIIPAMTESDRDFEAALDQIRANVDVRRLMFVFIHVLVPGGTMAVADSLSGSDRPESLAWFPPLVLPLVGLLLATSGVVVCIVLMRCHLGLVINSTKMRSVVEGRTDVAPLNWLGVTTNFVILIALSVLLGMLFCAGSILSMGLSMALGGAVVLGLLVLLPWNHRRAAALAQRLAPAWEKGEVSETLRERHIKASLDDASADMAIVVTMAAALFTGLFAAMSNLGNLDPALGSSLPIVAIQRWGICVLSGYMLISVLLSGRMVIRLRVAIADHSASLARLRNETDEPYRFQLLERSFLLHLVVVLLAAFAACLFGAALRDLATGLILAAVLTLWSILRYVFVLRRAARRSSLRG

Radius of gyration: 27.09 Å; Cα contacts (8 Å, |Δi|>4): 421; chains: 1; bounding box: 62×76×101 Å